Protein AF-A0A7K0YEP7-F1 (afdb_monomer)

Structure (mmCIF, N/CA/C/O backbone):
data_AF-A0A7K0YEP7-F1
#
_entry.id   AF-A0A7K0YEP7-F1
#
loop_
_atom_site.group_PDB
_atom_site.id
_atom_site.type_symbol
_atom_site.label_atom_id
_atom_site.label_alt_id
_atom_site.label_comp_id
_atom_site.label_asym_id
_atom_site.label_entity_id
_atom_site.label_seq_id
_atom_site.pdbx_PDB_ins_code
_atom_site.Cartn_x
_atom_site.Cartn_y
_atom_site.Cartn_z
_atom_site.occupancy
_atom_site.B_iso_or_equiv
_atom_site.auth_seq_id
_atom_site.auth_comp_id
_atom_site.auth_asym_id
_atom_site.auth_atom_id
_atom_site.pdbx_PDB_model_num
ATOM 1 N N . MET A 1 1 ? 38.902 -39.477 8.456 1.00 38.16 1 MET A N 1
ATOM 2 C CA . MET A 1 1 ? 38.845 -38.797 7.143 1.00 38.16 1 MET A CA 1
ATOM 3 C C . MET A 1 1 ? 37.443 -38.946 6.574 1.00 38.16 1 MET A C 1
ATOM 5 O O . MET A 1 1 ? 37.108 -40.011 6.085 1.00 38.16 1 MET A O 1
ATOM 9 N N . ALA A 1 2 ? 36.630 -37.897 6.670 1.00 28.03 2 ALA A N 1
ATOM 10 C CA . ALA A 1 2 ? 35.422 -37.710 5.872 1.00 28.03 2 ALA A CA 1
ATOM 11 C C . ALA A 1 2 ? 35.174 -36.196 5.826 1.00 28.03 2 ALA A C 1
ATOM 13 O O . ALA A 1 2 ? 34.889 -35.582 6.851 1.00 28.03 2 ALA A O 1
ATOM 14 N N . LYS A 1 3 ? 35.419 -35.580 4.664 1.00 27.11 3 LYS A N 1
ATOM 15 C CA . LYS A 1 3 ? 35.164 -34.157 4.417 1.00 27.11 3 LYS A CA 1
ATOM 16 C C . LYS A 1 3 ? 33.653 -33.952 4.323 1.00 27.11 3 LYS A C 1
ATOM 18 O O . LYS A 1 3 ? 33.028 -34.476 3.404 1.00 27.11 3 LYS A O 1
ATOM 23 N N . ALA A 1 4 ? 33.092 -33.178 5.246 1.00 29.17 4 ALA A N 1
ATOM 24 C CA . ALA A 1 4 ? 31.764 -32.607 5.088 1.00 29.17 4 ALA A CA 1
ATOM 25 C C . ALA A 1 4 ? 31.802 -31.585 3.940 1.00 29.17 4 ALA A C 1
ATOM 27 O O . ALA A 1 4 ? 32.643 -30.685 3.925 1.00 29.17 4 ALA A O 1
ATOM 28 N N . LYS A 1 5 ? 30.924 -31.770 2.950 1.00 27.95 5 LYS A N 1
ATOM 29 C CA . LYS A 1 5 ? 30.650 -30.792 1.895 1.00 27.95 5 LYS A CA 1
ATOM 30 C C . LYS A 1 5 ? 29.993 -29.568 2.537 1.00 27.95 5 LYS A C 1
ATOM 32 O O . LYS A 1 5 ? 28.943 -29.707 3.156 1.00 27.95 5 LYS A O 1
ATOM 37 N N . SER A 1 6 ? 30.599 -28.396 2.370 1.00 27.20 6 SER A N 1
ATOM 38 C CA . SER A 1 6 ? 29.951 -27.116 2.640 1.00 27.20 6 SER A CA 1
ATOM 39 C C . SER A 1 6 ? 28.799 -26.931 1.654 1.00 27.20 6 SER A C 1
ATOM 41 O O . SER A 1 6 ? 29.005 -26.937 0.437 1.00 27.20 6 SER A O 1
ATOM 43 N N . VAL A 1 7 ? 27.590 -26.803 2.189 1.00 33.03 7 VAL A N 1
ATOM 44 C CA . VAL A 1 7 ? 26.427 -26.283 1.471 1.00 33.03 7 VAL A CA 1
ATOM 45 C C . VAL A 1 7 ? 26.727 -24.818 1.157 1.00 33.03 7 VAL A C 1
ATOM 47 O O . VAL A 1 7 ? 27.168 -24.085 2.037 1.00 33.03 7 VAL A O 1
ATOM 50 N N . GLY A 1 8 ? 26.608 -24.448 -0.117 1.00 27.34 8 GLY A N 1
ATOM 51 C CA . GLY A 1 8 ? 26.965 -23.125 -0.616 1.00 27.34 8 GLY A CA 1
ATOM 52 C C . GLY A 1 8 ? 26.071 -22.024 -0.055 1.00 27.34 8 GLY A C 1
ATOM 53 O O . GLY A 1 8 ? 24.864 -22.214 0.087 1.00 27.34 8 GLY A O 1
ATOM 54 N N . ASP A 1 9 ? 26.698 -20.881 0.220 1.00 29.50 9 ASP A N 1
ATOM 55 C CA . ASP A 1 9 ? 26.050 -19.603 0.491 1.00 29.50 9 ASP A CA 1
ATOM 56 C C . ASP A 1 9 ? 25.069 -19.258 -0.636 1.00 29.50 9 ASP A C 1
ATOM 58 O O . ASP A 1 9 ? 25.448 -19.103 -1.801 1.00 29.50 9 ASP A O 1
ATOM 62 N N . GLY A 1 10 ? 23.790 -19.154 -0.280 1.00 30.11 10 GLY A N 1
ATOM 63 C CA . GLY A 1 10 ? 22.755 -18.605 -1.143 1.00 30.11 10 GLY A CA 1
ATOM 64 C C . GLY A 1 10 ? 22.957 -17.100 -1.302 1.00 30.11 10 GLY A C 1
ATOM 65 O O . GLY A 1 10 ? 23.091 -16.368 -0.326 1.00 30.11 10 GLY A O 1
ATOM 66 N N . SER A 1 11 ? 22.976 -16.648 -2.549 1.00 35.06 11 SER A N 1
ATOM 67 C CA . SER A 1 11 ? 23.025 -15.252 -2.975 1.00 35.06 11 SER A CA 1
ATOM 68 C C . SER A 1 11 ? 21.891 -14.417 -2.360 1.00 35.06 11 SER A C 1
ATOM 70 O O . SER A 1 11 ? 20.792 -14.356 -2.911 1.00 35.06 11 SER A O 1
ATOM 72 N N . GLY A 1 12 ? 22.154 -13.751 -1.236 1.00 37.72 12 GLY A N 1
ATOM 73 C CA . GLY A 1 12 ? 21.291 -12.690 -0.723 1.00 37.72 12 GLY A CA 1
ATOM 74 C C . GLY A 1 12 ? 21.407 -11.466 -1.627 1.00 37.72 12 GLY A C 1
ATOM 75 O O . GLY A 1 12 ? 22.463 -10.835 -1.688 1.00 37.72 12 GLY A O 1
ATOM 76 N N . SER A 1 13 ? 20.346 -11.133 -2.363 1.00 50.53 13 SER A N 1
ATOM 77 C CA . SER A 1 13 ? 20.273 -9.878 -3.114 1.00 50.53 13 SER A CA 1
ATOM 78 C C . SER A 1 13 ? 20.438 -8.711 -2.141 1.00 50.53 13 SER A C 1
ATOM 80 O O . SER A 1 13 ? 19.592 -8.495 -1.273 1.00 50.53 13 SER A O 1
ATOM 82 N N . THR A 1 14 ? 21.538 -7.974 -2.252 1.00 71.94 14 THR A N 1
ATOM 83 C CA . THR A 1 14 ? 21.834 -6.845 -1.368 1.00 71.94 14 THR A CA 1
ATOM 84 C C . THR A 1 14 ? 20.826 -5.727 -1.636 1.00 71.94 14 THR A C 1
ATOM 86 O O . THR A 1 14 ? 20.725 -5.243 -2.765 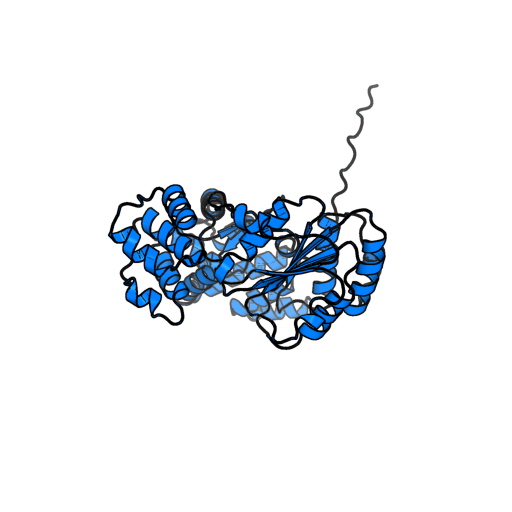1.00 71.94 14 THR A O 1
ATOM 89 N N . ILE A 1 15 ? 20.059 -5.335 -0.616 1.00 82.94 15 ILE A N 1
ATOM 90 C CA . ILE A 1 15 ? 19.092 -4.234 -0.710 1.00 82.94 15 ILE A CA 1
ATOM 91 C C . ILE A 1 15 ? 19.867 -2.930 -0.924 1.00 82.94 15 ILE A C 1
ATOM 93 O O . ILE A 1 15 ? 20.809 -2.631 -0.188 1.00 82.94 15 ILE A O 1
ATOM 97 N N . LEU A 1 16 ? 19.480 -2.150 -1.934 1.00 84.44 16 LEU A N 1
ATOM 98 C CA . LEU A 1 16 ? 20.100 -0.856 -2.212 1.00 84.44 16 LEU A CA 1
ATOM 99 C C . LEU A 1 16 ? 19.901 0.139 -1.057 1.00 84.44 16 LEU A C 1
ATOM 101 O O . LEU A 1 16 ? 18.841 0.203 -0.432 1.00 84.44 16 LEU A O 1
ATOM 105 N N . ALA A 1 17 ? 20.914 0.972 -0.811 1.00 78.62 17 ALA A N 1
ATOM 106 C CA . ALA A 1 17 ? 20.863 1.992 0.231 1.00 78.62 17 ALA A CA 1
ATOM 107 C C . ALA A 1 17 ? 19.672 2.952 0.035 1.00 78.62 17 ALA A C 1
ATOM 109 O O . ALA A 1 17 ? 19.402 3.430 -1.071 1.00 78.62 17 ALA A O 1
ATOM 110 N N . GLY A 1 18 ? 18.964 3.242 1.130 1.00 75.75 18 GLY A N 1
ATOM 111 C CA . GLY A 1 18 ? 17.811 4.147 1.145 1.00 75.75 18 GLY A CA 1
ATOM 112 C C . GLY A 1 18 ? 16.503 3.553 0.610 1.00 75.75 18 GLY A C 1
ATOM 113 O O . GLY A 1 18 ? 15.509 4.290 0.546 1.00 75.75 18 GLY A O 1
ATOM 114 N N . VAL A 1 19 ? 16.489 2.262 0.247 1.00 82.56 19 VAL A N 1
ATOM 115 C CA . VAL A 1 19 ? 15.295 1.549 -0.223 1.00 82.56 19 VAL A CA 1
ATOM 116 C C . VAL A 1 19 ? 14.497 0.958 0.928 1.00 82.56 19 VAL A C 1
ATOM 118 O O . VAL A 1 19 ? 15.038 0.328 1.832 1.00 82.56 19 VAL A O 1
ATOM 121 N N . THR A 1 20 ? 13.179 1.100 0.838 1.00 83.81 20 THR A N 1
ATOM 122 C CA . THR A 1 20 ? 12.222 0.391 1.684 1.00 83.81 20 THR A CA 1
ATOM 123 C C . THR A 1 20 ? 11.566 -0.728 0.871 1.00 83.81 20 THR A C 1
ATOM 125 O O . THR A 1 20 ? 10.860 -0.454 -0.100 1.00 83.81 20 THR A O 1
ATOM 128 N N . LEU A 1 21 ? 11.761 -1.995 1.259 1.00 84.19 21 LEU A N 1
ATOM 129 C CA . LEU A 1 21 ? 11.236 -3.148 0.505 1.00 84.19 21 LEU A CA 1
ATOM 130 C C . LEU A 1 21 ? 9.706 -3.183 0.410 1.00 84.19 21 LEU A C 1
ATOM 132 O O . LEU A 1 21 ? 9.165 -3.587 -0.617 1.00 84.19 21 LEU A O 1
ATOM 136 N N . SER A 1 22 ? 8.992 -2.680 1.422 1.00 83.44 22 SER A N 1
ATOM 137 C CA . SER A 1 22 ? 7.525 -2.538 1.388 1.00 83.44 22 SER A CA 1
ATOM 138 C C . SER A 1 22 ? 7.026 -1.639 0.246 1.00 83.44 22 SER A C 1
ATOM 140 O O . SER A 1 22 ? 5.841 -1.647 -0.087 1.00 83.44 22 SER A O 1
ATOM 142 N N . ARG A 1 23 ? 7.929 -0.868 -0.371 1.00 88.06 23 ARG A N 1
ATOM 143 C CA . ARG A 1 23 ? 7.663 0.006 -1.513 1.00 88.06 23 ARG A CA 1
ATOM 144 C C . ARG A 1 23 ? 8.137 -0.580 -2.840 1.00 88.06 23 ARG A C 1
ATOM 146 O O . ARG A 1 23 ? 7.825 0.010 -3.868 1.00 88.06 23 ARG A O 1
ATOM 153 N N . THR A 1 24 ? 8.876 -1.689 -2.841 1.00 92.06 24 THR A N 1
ATOM 154 C CA . THR A 1 24 ? 9.416 -2.332 -4.056 1.00 92.06 24 THR A CA 1
ATOM 155 C C . THR A 1 24 ? 8.891 -3.753 -4.282 1.00 92.06 24 THR A C 1
ATOM 157 O O . THR A 1 24 ? 9.253 -4.412 -5.257 1.00 92.06 24 THR A O 1
ATOM 160 N N . LEU A 1 25 ? 8.016 -4.220 -3.390 1.00 91.38 25 LEU A N 1
ATOM 161 C CA . LEU A 1 25 ? 7.310 -5.492 -3.475 1.00 91.38 25 LEU A CA 1
ATOM 162 C C . LEU A 1 25 ? 5.797 -5.253 -3.441 1.00 91.38 25 LEU A C 1
ATOM 164 O O . LEU A 1 25 ? 5.344 -4.339 -2.742 1.00 91.38 25 LEU A O 1
ATOM 168 N N . PRO A 1 26 ? 5.002 -6.072 -4.153 1.00 91.69 26 PRO A N 1
ATOM 169 C CA . PRO A 1 26 ? 3.557 -6.026 -4.018 1.00 91.69 26 PRO A CA 1
ATOM 170 C C . PRO A 1 26 ? 3.155 -6.374 -2.571 1.00 91.69 26 PRO A C 1
ATOM 172 O O . PRO A 1 26 ? 3.770 -7.257 -1.951 1.00 91.69 26 PRO A O 1
ATOM 175 N N . PRO A 1 27 ? 2.135 -5.700 -2.008 1.00 88.44 27 PRO A N 1
ATOM 176 C CA . PRO A 1 27 ? 1.609 -6.063 -0.696 1.00 88.44 27 PRO A CA 1
ATOM 177 C C . PRO A 1 27 ? 1.002 -7.474 -0.733 1.00 88.44 27 PRO A C 1
ATOM 179 O O . PRO A 1 27 ? 0.640 -7.973 -1.798 1.00 88.44 27 PRO A O 1
ATOM 182 N N . LEU A 1 28 ? 0.859 -8.128 0.420 1.00 86.31 28 LEU A N 1
ATOM 183 C CA . LEU A 1 28 ? 0.080 -9.362 0.489 1.00 86.31 28 LEU A CA 1
ATOM 184 C C . LEU A 1 28 ? -1.405 -9.027 0.380 1.00 86.31 28 LEU A C 1
ATOM 186 O O . LEU A 1 28 ? -1.907 -8.113 1.041 1.00 86.31 28 LEU A O 1
ATOM 190 N N . LEU A 1 29 ? -2.111 -9.796 -0.446 1.00 87.88 29 LEU A N 1
ATOM 191 C CA . LEU A 1 29 ? -3.565 -9.808 -0.412 1.00 87.88 29 LEU A CA 1
ATOM 192 C C . LEU A 1 29 ? -4.011 -10.492 0.886 1.00 87.88 29 LEU A C 1
ATOM 194 O O . LEU A 1 29 ? -3.456 -11.537 1.236 1.00 87.88 29 LEU A O 1
ATOM 198 N N . PRO A 1 30 ? -4.977 -9.915 1.614 1.00 78.75 30 PRO A N 1
ATOM 199 C CA . PRO A 1 30 ? -5.480 -10.533 2.830 1.00 78.75 30 PRO A CA 1
ATOM 200 C C . PRO A 1 30 ? -6.271 -11.807 2.523 1.00 78.75 30 PRO A C 1
ATOM 202 O O . PRO A 1 30 ? -6.705 -12.024 1.393 1.00 78.75 30 PRO A O 1
ATOM 205 N N . ALA A 1 31 ? -6.498 -12.650 3.527 1.00 74.00 31 ALA A N 1
ATOM 206 C CA . ALA A 1 31 ? -7.166 -13.936 3.316 1.00 74.00 31 ALA A CA 1
ATOM 207 C C . ALA A 1 31 ? -8.645 -13.796 2.934 1.00 74.00 31 ALA A C 1
ATOM 209 O O . ALA A 1 31 ? -9.187 -14.633 2.219 1.00 74.00 31 ALA A O 1
ATOM 210 N N . ASN A 1 32 ? -9.289 -12.714 3.370 1.00 75.06 32 ASN A N 1
ATOM 211 C CA . ASN A 1 32 ? -10.649 -12.347 2.976 1.00 75.06 32 ASN A CA 1
ATOM 212 C C . ASN A 1 32 ? -10.700 -11.491 1.697 1.00 75.06 32 ASN A C 1
ATOM 214 O O . ASN A 1 32 ? -11.729 -10.876 1.404 1.00 75.06 32 ASN A O 1
ATOM 218 N N . PHE A 1 33 ? -9.599 -11.412 0.944 1.00 85.38 33 PHE A N 1
ATOM 219 C CA . PHE A 1 33 ? -9.591 -10.750 -0.350 1.00 85.38 33 PHE A CA 1
ATOM 220 C C . PHE A 1 33 ? -10.570 -11.436 -1.303 1.00 85.38 33 PHE A C 1
ATOM 222 O O . PHE A 1 33 ? -10.489 -12.639 -1.551 1.00 85.38 33 PHE A O 1
ATOM 229 N N . LEU A 1 34 ? -11.466 -10.644 -1.887 1.00 90.06 34 LEU A N 1
ATOM 230 C CA . LEU A 1 34 ? -12.300 -11.112 -2.977 1.00 90.06 34 LEU A CA 1
ATOM 231 C C . LEU A 1 34 ? -11.543 -10.960 -4.299 1.00 90.06 34 LEU A C 1
ATOM 233 O O . LEU A 1 34 ? -11.362 -9.839 -4.778 1.00 90.06 34 LEU A O 1
ATOM 237 N N . SER A 1 35 ? -11.141 -12.088 -4.891 1.00 91.88 35 SER A N 1
ATOM 238 C CA . SER A 1 35 ? -10.566 -12.111 -6.240 1.00 91.88 35 SER A CA 1
ATOM 239 C C . SER A 1 35 ? -11.541 -11.524 -7.251 1.00 91.88 35 SER A C 1
ATOM 241 O O . SER A 1 35 ? -12.697 -11.944 -7.335 1.00 91.88 35 SER A O 1
ATOM 243 N N . ARG A 1 36 ? -11.050 -10.577 -8.053 1.00 92.06 36 ARG A N 1
ATOM 244 C CA . ARG A 1 36 ? -11.807 -9.951 -9.139 1.00 92.06 36 ARG A CA 1
ATOM 245 C C . ARG A 1 36 ? -11.369 -10.517 -10.482 1.00 92.06 36 ARG A C 1
ATOM 247 O O . ARG A 1 36 ? -11.094 -9.771 -11.419 1.00 92.06 36 ARG A O 1
ATOM 254 N N . SER A 1 37 ? -11.299 -11.844 -10.579 1.00 90.19 37 SER A N 1
ATOM 255 C CA . SER A 1 37 ? -10.789 -12.553 -11.756 1.00 90.19 37 SER A CA 1
ATOM 256 C C . SER A 1 37 ? -11.449 -12.130 -13.056 1.00 90.19 37 SER A C 1
ATOM 258 O O . SER A 1 37 ? -10.745 -11.747 -13.979 1.00 90.19 37 SER A O 1
ATOM 260 N N . ALA A 1 38 ? -12.779 -12.086 -13.085 1.00 91.12 38 ALA A N 1
ATOM 261 C CA . ALA A 1 38 ? -13.530 -11.652 -14.256 1.00 91.12 38 ALA A CA 1
ATOM 262 C C . ALA A 1 38 ? -13.164 -10.225 -14.698 1.00 91.12 38 ALA A C 1
ATOM 264 O O . ALA A 1 38 ? -13.098 -9.955 -15.894 1.00 91.12 38 ALA A O 1
ATOM 265 N N . LEU A 1 39 ? -12.888 -9.321 -13.749 1.00 93.31 39 LEU A N 1
ATOM 266 C CA . LEU A 1 39 ? -12.410 -7.982 -14.076 1.00 93.31 39 LEU A CA 1
ATOM 267 C C . LEU A 1 39 ? -10.985 -8.035 -14.634 1.00 93.31 39 LEU A C 1
ATOM 269 O O . LEU A 1 39 ? -10.728 -7.448 -15.678 1.00 93.31 39 LEU A O 1
ATOM 273 N N . VAL A 1 40 ? -10.065 -8.736 -13.969 1.00 93.88 40 VAL A N 1
ATOM 274 C CA . VAL A 1 40 ? -8.670 -8.855 -14.427 1.00 93.88 40 VAL A CA 1
ATOM 275 C C . VAL A 1 40 ? -8.592 -9.466 -15.827 1.00 93.88 40 VAL A C 1
ATOM 277 O O . VAL A 1 40 ? -7.863 -8.952 -16.667 1.00 93.88 40 VAL A O 1
ATOM 280 N N . ASP A 1 41 ? -9.380 -10.506 -16.093 1.00 92.94 41 ASP A N 1
ATOM 281 C CA . ASP A 1 41 ? -9.408 -11.231 -17.366 1.00 92.94 41 ASP A CA 1
ATOM 282 C C . ASP A 1 41 ? -10.088 -10.417 -18.481 1.00 92.94 41 ASP A C 1
ATOM 284 O O . ASP A 1 41 ? -9.906 -10.712 -19.660 1.00 92.94 41 ASP A O 1
ATOM 288 N N . SER A 1 42 ? -10.836 -9.360 -18.132 1.00 92.31 42 SER A N 1
ATOM 289 C CA . SER A 1 42 ? -11.432 -8.449 -19.118 1.00 92.31 42 SER A CA 1
ATOM 290 C C . SER A 1 42 ? -10.434 -7.441 -19.709 1.00 92.31 42 SER A C 1
ATOM 292 O O . SER A 1 42 ? -10.781 -6.737 -20.656 1.00 92.31 42 SER A O 1
ATOM 294 N N . PHE A 1 43 ? -9.200 -7.389 -19.190 1.00 91.44 43 PHE A N 1
ATOM 295 C CA . PHE A 1 43 ? -8.125 -6.514 -19.660 1.00 91.44 43 PHE A CA 1
ATOM 296 C C . PHE A 1 43 ? -6.884 -7.304 -20.096 1.00 91.44 43 PHE A C 1
ATOM 298 O O . PHE A 1 43 ? -6.548 -8.348 -19.542 1.00 91.44 43 PHE A O 1
ATOM 305 N N . THR A 1 44 ? -6.146 -6.771 -21.073 1.00 88.62 44 THR A N 1
ATOM 306 C CA . THR A 1 44 ? -4.895 -7.372 -21.570 1.00 88.62 44 THR A CA 1
ATOM 307 C C . THR A 1 44 ? -3.678 -6.585 -21.100 1.00 88.62 44 THR A C 1
ATOM 309 O O . THR A 1 44 ? -3.623 -5.372 -21.290 1.00 88.62 44 THR A O 1
ATOM 312 N N . PHE A 1 45 ? -2.672 -7.266 -20.552 1.00 91.69 45 PHE A N 1
ATOM 313 C CA . PHE A 1 45 ? -1.432 -6.649 -20.052 1.00 91.69 45 PHE A CA 1
ATOM 314 C C . PHE A 1 45 ? -0.219 -6.984 -20.938 1.00 91.69 45 PHE A C 1
ATOM 316 O O . PHE A 1 45 ? 0.844 -7.354 -20.444 1.00 91.69 45 PHE A O 1
ATOM 323 N N . GLU A 1 46 ? -0.397 -6.913 -22.260 1.00 90.44 46 GLU A N 1
ATOM 324 C CA . GLU A 1 46 ? 0.647 -7.210 -23.251 1.00 90.44 46 GLU A CA 1
ATOM 325 C C . GLU A 1 46 ? 1.608 -6.034 -23.452 1.00 90.44 46 GLU A C 1
ATOM 327 O O . GLU A 1 46 ? 1.203 -4.869 -23.395 1.00 90.44 46 GLU A O 1
ATOM 332 N N . ALA A 1 47 ? 2.881 -6.341 -23.698 1.00 90.00 47 ALA A N 1
ATOM 333 C CA . ALA A 1 47 ? 3.893 -5.350 -24.025 1.00 90.00 47 ALA A CA 1
ATOM 334 C C . ALA A 1 47 ? 3.993 -5.123 -25.554 1.00 90.00 47 ALA A C 1
ATOM 336 O O . ALA A 1 47 ? 3.876 -6.081 -26.319 1.00 90.00 47 ALA A O 1
ATOM 337 N N . PRO A 1 48 ? 4.256 -3.888 -26.017 1.00 89.62 48 PRO A N 1
ATOM 338 C CA . PRO A 1 48 ? 4.256 -2.662 -25.229 1.00 89.62 48 PRO A CA 1
ATOM 339 C C . PRO A 1 48 ? 2.820 -2.201 -24.938 1.00 89.62 48 PRO A C 1
ATOM 341 O O . PRO A 1 48 ? 1.921 -2.326 -25.775 1.00 89.62 48 PRO A O 1
ATOM 344 N N . GLY A 1 49 ? 2.596 -1.630 -23.758 1.00 88.88 49 GLY A N 1
ATOM 345 C CA . GLY A 1 49 ? 1.282 -1.104 -23.401 1.00 88.88 49 GLY A CA 1
ATOM 346 C C . GLY A 1 49 ? 1.265 -0.344 -22.084 1.00 88.88 49 GLY A C 1
ATOM 347 O O . GLY A 1 49 ? 2.199 -0.423 -21.289 1.00 88.88 49 GLY A O 1
ATOM 348 N N . THR A 1 50 ? 0.184 0.392 -21.856 1.00 88.50 50 THR A N 1
ATOM 349 C CA . THR A 1 50 ? -0.049 1.165 -20.641 1.00 88.50 50 THR A CA 1
ATOM 350 C C . THR A 1 50 ? -1.475 0.940 -20.143 1.00 88.50 50 THR A C 1
ATOM 352 O O . THR A 1 50 ? -2.442 1.173 -20.866 1.00 88.50 50 THR A O 1
ATOM 355 N N . THR A 1 51 ? -1.618 0.558 -18.877 1.00 91.12 51 THR A N 1
ATOM 356 C CA . THR A 1 51 ? -2.902 0.520 -18.172 1.00 91.12 51 THR A CA 1
ATOM 357 C C . THR A 1 51 ? -2.935 1.580 -17.089 1.00 91.12 51 THR A C 1
ATOM 359 O O . THR A 1 51 ? -2.047 1.651 -16.240 1.00 91.12 51 THR A O 1
ATOM 362 N N . LEU A 1 52 ? -3.994 2.377 -17.066 1.00 90.19 52 LEU A N 1
ATOM 363 C CA . LEU A 1 52 ? -4.239 3.340 -16.007 1.00 90.19 52 LEU A CA 1
ATOM 364 C C . LEU A 1 52 ? -5.347 2.831 -15.076 1.00 90.19 52 LEU A C 1
ATOM 366 O O . LEU A 1 52 ? -6.498 2.729 -15.482 1.00 90.19 52 LEU A O 1
ATOM 370 N N . ILE A 1 53 ? -5.022 2.551 -13.815 1.00 93.06 53 ILE A N 1
ATOM 371 C CA . ILE A 1 53 ? -6.002 2.218 -12.773 1.00 93.06 53 ILE A CA 1
ATOM 372 C C . ILE A 1 53 ? -6.304 3.496 -11.988 1.00 93.06 53 ILE A C 1
ATOM 374 O O . ILE A 1 53 ? -5.493 3.943 -11.171 1.00 93.06 53 ILE A O 1
ATOM 378 N N . VAL A 1 54 ? -7.470 4.094 -12.233 1.00 89.19 54 VAL A N 1
ATOM 379 C CA . VAL A 1 54 ? -7.881 5.373 -11.640 1.00 89.19 54 VAL A CA 1
ATOM 380 C C . VAL A 1 54 ? -9.062 5.196 -10.716 1.00 89.19 54 VAL A C 1
ATOM 382 O O . VAL A 1 54 ? -10.038 4.520 -11.021 1.00 89.19 54 VAL A O 1
ATOM 385 N N . GLY A 1 55 ? -9.016 5.902 -9.598 1.00 84.19 55 GLY A N 1
ATOM 386 C CA . GLY A 1 55 ? -10.175 6.066 -8.748 1.00 84.19 55 GLY A CA 1
ATOM 387 C C . GLY A 1 55 ? -9.811 6.617 -7.380 1.00 84.19 55 GLY A C 1
ATOM 388 O O . GLY A 1 55 ? -8.651 6.529 -6.960 1.00 84.19 55 GLY A O 1
ATOM 389 N N . PRO A 1 56 ? -10.795 7.129 -6.633 1.00 81.25 56 PRO A N 1
ATOM 390 C CA . PRO A 1 56 ? -10.571 7.660 -5.297 1.00 81.25 56 PRO A CA 1
ATOM 391 C C . PRO A 1 56 ? -9.953 6.641 -4.331 1.00 81.25 56 PRO A C 1
ATOM 393 O O . PRO A 1 56 ? -9.798 5.445 -4.616 1.00 81.25 56 PRO A O 1
ATOM 396 N N . ILE A 1 57 ? -9.567 7.115 -3.149 1.00 81.38 57 ILE A N 1
ATOM 397 C CA . ILE A 1 57 ? -9.133 6.238 -2.061 1.00 81.38 57 ILE A CA 1
ATOM 398 C C . ILE A 1 57 ? -10.197 5.162 -1.765 1.00 81.38 57 ILE A C 1
ATOM 400 O O . ILE A 1 57 ? -11.388 5.373 -1.963 1.00 81.38 57 ILE A O 1
ATOM 404 N N . GLY A 1 58 ? -9.768 3.960 -1.379 1.00 82.25 58 GLY A N 1
ATOM 405 C CA . GLY A 1 58 ? -10.688 2.869 -1.044 1.00 82.25 58 GLY A CA 1
ATOM 406 C C . GLY A 1 58 ? -11.373 2.160 -2.225 1.00 82.25 58 GLY A C 1
ATOM 407 O O . GLY A 1 58 ? -12.112 1.211 -2.004 1.00 82.25 58 GLY A O 1
ATOM 408 N N . TYR A 1 59 ? -11.115 2.542 -3.481 1.00 88.06 59 TYR A N 1
ATOM 409 C CA . TYR A 1 59 ? -11.648 1.837 -4.666 1.00 88.06 59 TYR A CA 1
ATOM 410 C C . TYR A 1 59 ? -10.922 0.518 -5.012 1.00 88.06 59 TYR A C 1
ATOM 412 O O . TYR A 1 59 ? -11.025 0.023 -6.124 1.00 88.06 59 TYR A O 1
ATOM 420 N N . GLY A 1 60 ? -10.125 -0.046 -4.0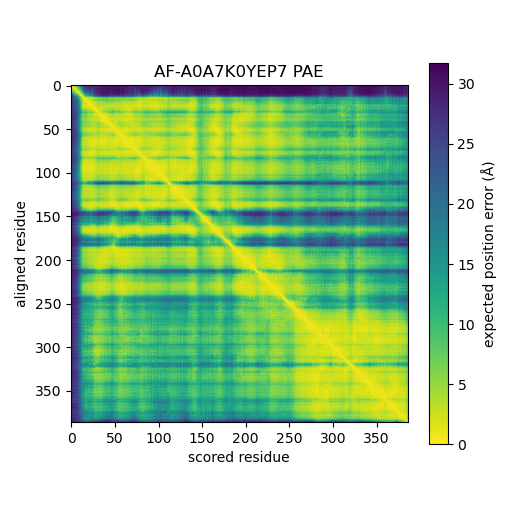99 1.00 89.19 60 GLY A N 1
ATOM 421 C CA . GLY A 1 60 ? -9.468 -1.343 -4.323 1.00 89.19 60 GLY A CA 1
ATOM 422 C C . GLY A 1 60 ? -8.371 -1.362 -5.399 1.00 89.19 60 GLY A C 1
ATOM 423 O O . GLY A 1 60 ? -7.912 -2.435 -5.767 1.00 89.19 60 GLY A O 1
ATOM 424 N N . LYS A 1 61 ? -7.911 -0.200 -5.886 1.00 93.31 61 LYS A N 1
ATOM 425 C CA . LYS A 1 61 ? -6.908 -0.098 -6.966 1.00 93.31 61 LYS A CA 1
ATOM 426 C C . LYS A 1 61 ? -5.623 -0.878 -6.692 1.00 93.31 61 LYS A C 1
ATOM 428 O O . LYS A 1 61 ? -5.189 -1.664 -7.525 1.00 93.31 61 LYS A O 1
ATOM 433 N N . THR A 1 62 ? -5.026 -0.658 -5.518 1.00 91.88 62 THR A N 1
ATOM 434 C CA . THR A 1 62 ? -3.804 -1.354 -5.098 1.00 91.88 62 THR A CA 1
ATOM 435 C C . THR A 1 62 ? -4.055 -2.854 -4.985 1.00 91.88 62 THR A C 1
ATOM 437 O O . THR A 1 62 ? -3.215 -3.629 -5.426 1.00 91.88 62 THR A O 1
ATOM 440 N N . SER A 1 63 ? -5.218 -3.276 -4.480 1.00 92.56 63 SER A N 1
ATOM 441 C CA . SER A 1 63 ? -5.587 -4.693 -4.379 1.00 92.56 63 SER A CA 1
ATOM 442 C C . SER A 1 63 ? -5.741 -5.349 -5.755 1.00 92.56 63 SER A C 1
ATOM 444 O O . SER A 1 63 ? -5.171 -6.410 -5.978 1.00 92.56 63 SER A O 1
ATOM 446 N N . LEU A 1 64 ? -6.409 -4.689 -6.710 1.00 95.12 64 LEU A N 1
ATOM 447 C CA . LEU A 1 64 ? -6.524 -5.173 -8.091 1.00 95.12 64 LEU A CA 1
ATOM 448 C C . LEU A 1 64 ? -5.147 -5.301 -8.759 1.00 95.12 64 LEU A C 1
ATOM 450 O O . LEU A 1 64 ? -4.833 -6.325 -9.358 1.00 95.12 64 LEU A O 1
ATOM 454 N N . ALA A 1 65 ? -4.293 -4.285 -8.619 1.00 95.81 65 ALA A N 1
ATOM 455 C CA . ALA A 1 65 ? -2.935 -4.318 -9.157 1.00 95.81 65 ALA A CA 1
ATOM 456 C C . ALA A 1 65 ? -2.070 -5.410 -8.506 1.00 95.81 65 ALA A C 1
ATOM 458 O O . ALA A 1 65 ? -1.242 -6.033 -9.166 1.00 95.81 65 ALA A O 1
ATOM 459 N N . THR A 1 66 ? -2.279 -5.666 -7.217 1.00 95.25 66 THR A N 1
ATOM 460 C CA . THR A 1 66 ? -1.605 -6.747 -6.489 1.00 95.25 66 THR A CA 1
ATOM 461 C C . THR A 1 66 ? -2.051 -8.115 -7.004 1.00 95.25 66 THR A C 1
ATOM 463 O O . THR A 1 66 ? -1.207 -8.978 -7.226 1.00 95.25 66 THR A O 1
ATOM 466 N N . GLU A 1 67 ? -3.346 -8.309 -7.270 1.00 95.38 67 GLU A N 1
ATOM 467 C CA . GLU A 1 67 ? -3.855 -9.528 -7.912 1.00 95.38 67 GLU A CA 1
ATOM 468 C C . GLU A 1 67 ? -3.236 -9.731 -9.304 1.00 95.38 67 GLU A C 1
ATOM 470 O O . GLU A 1 67 ? -2.795 -10.834 -9.629 1.00 95.38 67 GLU A O 1
ATOM 475 N N . ILE A 1 68 ? -3.113 -8.662 -10.099 1.00 95.94 68 ILE A N 1
ATOM 476 C CA . ILE A 1 68 ? -2.416 -8.705 -11.393 1.00 95.94 68 ILE A CA 1
ATOM 477 C C . ILE A 1 68 ? -0.953 -9.138 -11.209 1.00 95.94 68 ILE A C 1
ATOM 479 O O . ILE A 1 68 ? -0.482 -10.002 -11.950 1.00 95.94 68 ILE A O 1
ATOM 483 N N . ALA A 1 69 ? -0.243 -8.598 -10.214 1.00 95.38 69 ALA A N 1
ATOM 484 C CA . ALA A 1 69 ? 1.138 -8.986 -9.924 1.00 95.38 69 ALA A CA 1
ATOM 485 C C . ALA A 1 69 ? 1.261 -10.465 -9.529 1.00 95.38 69 ALA A C 1
ATOM 487 O O . ALA A 1 69 ? 2.137 -11.165 -10.036 1.00 95.38 69 ALA A O 1
ATOM 488 N N . GLN A 1 70 ? 0.363 -10.961 -8.672 1.00 92.94 70 GLN A N 1
ATOM 489 C CA . GLN A 1 70 ? 0.360 -12.357 -8.222 1.00 92.94 70 GLN A CA 1
ATOM 490 C C . GLN A 1 70 ? 0.054 -13.350 -9.351 1.00 92.94 70 GLN A C 1
ATOM 492 O O . GLN A 1 70 ? 0.597 -14.451 -9.352 1.00 92.94 70 GLN A O 1
ATOM 497 N N . ARG A 1 71 ? -0.759 -12.960 -10.342 1.00 92.94 71 ARG A N 1
ATOM 498 C CA . ARG A 1 71 ? -1.009 -13.757 -11.559 1.00 92.94 71 ARG A CA 1
ATOM 499 C C . ARG A 1 71 ? 0.167 -13.768 -12.535 1.00 92.94 71 ARG A C 1
ATOM 501 O O . ARG A 1 71 ? 0.200 -14.599 -13.436 1.00 92.94 71 ARG A O 1
ATOM 508 N N . ASN A 1 72 ? 1.120 -12.852 -12.372 1.00 93.62 72 ASN A N 1
ATOM 509 C CA . ASN A 1 72 ? 2.266 -12.671 -13.259 1.00 93.62 72 ASN A CA 1
ATOM 510 C C . ASN A 1 72 ? 3.601 -12.737 -12.484 1.00 93.62 72 ASN A C 1
ATOM 512 O O . ASN A 1 72 ? 4.403 -11.793 -12.555 1.00 93.62 72 ASN A O 1
ATOM 516 N N . PRO A 1 73 ? 3.862 -13.830 -11.736 1.00 91.12 73 PRO A N 1
ATOM 517 C CA . PRO A 1 73 ? 5.076 -13.962 -10.940 1.00 91.12 73 PRO A CA 1
ATOM 518 C C . PRO A 1 73 ? 6.312 -14.026 -11.844 1.00 91.12 73 PRO A C 1
ATOM 520 O O . PRO A 1 73 ? 6.259 -14.532 -12.963 1.00 91.12 73 PRO A O 1
ATOM 523 N N . GLY A 1 74 ? 7.440 -13.490 -11.375 1.00 90.69 74 GLY A N 1
ATOM 524 C CA . GLY A 1 74 ? 8.711 -13.538 -12.110 1.00 90.69 74 GLY A CA 1
ATOM 525 C C . GLY A 1 74 ? 8.813 -12.602 -13.322 1.00 90.69 74 GLY A C 1
ATOM 526 O O . GLY A 1 74 ? 9.864 -12.553 -13.955 1.00 90.69 74 GLY A O 1
ATOM 527 N N . ARG A 1 75 ? 7.761 -11.833 -13.638 1.00 94.25 75 ARG A N 1
ATOM 528 C CA . ARG A 1 75 ? 7.793 -10.800 -14.689 1.00 94.25 75 ARG A CA 1
ATOM 529 C C . ARG A 1 75 ? 7.196 -9.453 -14.280 1.00 94.25 75 ARG A C 1
ATOM 531 O O . ARG A 1 75 ? 7.074 -8.573 -15.125 1.00 94.25 75 ARG A O 1
ATOM 538 N N . THR A 1 76 ? 6.823 -9.291 -13.009 1.00 96.44 76 THR A N 1
ATOM 539 C CA . THR A 1 76 ? 6.186 -8.067 -12.503 1.00 96.44 76 THR A CA 1
ATOM 540 C C . THR A 1 76 ? 7.100 -7.305 -11.553 1.00 96.44 76 THR A C 1
ATOM 542 O O . THR A 1 76 ? 7.445 -7.812 -10.490 1.00 96.44 76 THR A O 1
ATOM 545 N N . PHE A 1 77 ? 7.430 -6.064 -11.897 1.00 95.38 77 PHE A N 1
ATOM 546 C CA . PHE A 1 77 ? 8.116 -5.118 -11.021 1.00 95.38 77 PHE A CA 1
ATOM 547 C C . PHE A 1 77 ? 7.079 -4.267 -10.287 1.00 95.38 77 PHE A C 1
ATOM 549 O O . PHE A 1 77 ? 6.085 -3.847 -10.883 1.00 95.38 77 PHE A O 1
ATOM 556 N N . TRP A 1 78 ? 7.309 -3.977 -9.008 1.00 95.69 78 TRP A N 1
ATOM 557 C CA . TRP A 1 78 ? 6.403 -3.158 -8.202 1.00 95.69 78 TRP A CA 1
ATOM 558 C C . TRP A 1 78 ? 7.132 -1.961 -7.612 1.00 95.69 78 TRP A C 1
ATOM 560 O O . TRP A 1 78 ? 8.172 -2.123 -6.986 1.00 95.69 78 TRP A O 1
ATOM 570 N N . TYR A 1 79 ? 6.578 -0.762 -7.749 1.00 92.44 79 TYR A N 1
ATOM 571 C CA . TYR A 1 79 ? 7.096 0.419 -7.068 1.00 92.44 79 TYR A CA 1
ATOM 572 C C . TYR A 1 79 ? 5.965 1.288 -6.520 1.00 92.44 79 TYR A C 1
ATOM 574 O O . TYR A 1 79 ? 5.033 1.642 -7.232 1.00 92.44 79 TYR A O 1
ATOM 582 N N . THR A 1 80 ? 6.056 1.656 -5.244 1.00 89.94 80 THR A N 1
ATOM 583 C CA . THR A 1 80 ? 5.167 2.625 -4.595 1.00 89.94 80 THR A CA 1
ATOM 584 C C . THR A 1 80 ? 5.861 3.978 -4.478 1.00 89.94 80 THR A C 1
ATOM 586 O O . THR A 1 80 ? 6.797 4.151 -3.687 1.00 89.94 80 THR A O 1
ATOM 589 N N . MET A 1 81 ? 5.368 4.945 -5.245 1.00 85.50 81 MET A N 1
ATOM 590 C CA . MET A 1 81 ? 5.892 6.306 -5.326 1.00 85.50 81 MET A CA 1
ATOM 591 C C . MET A 1 81 ? 5.222 7.214 -4.285 1.00 85.50 81 MET A C 1
ATOM 593 O O . MET A 1 81 ? 3.999 7.179 -4.129 1.00 85.50 81 MET A O 1
ATOM 597 N N . VAL A 1 82 ? 6.020 8.030 -3.589 1.00 82.94 82 VAL A N 1
ATOM 598 C CA . VAL A 1 82 ? 5.572 8.959 -2.529 1.00 82.94 82 VAL A CA 1
ATOM 599 C C . VAL A 1 82 ? 6.209 10.345 -2.7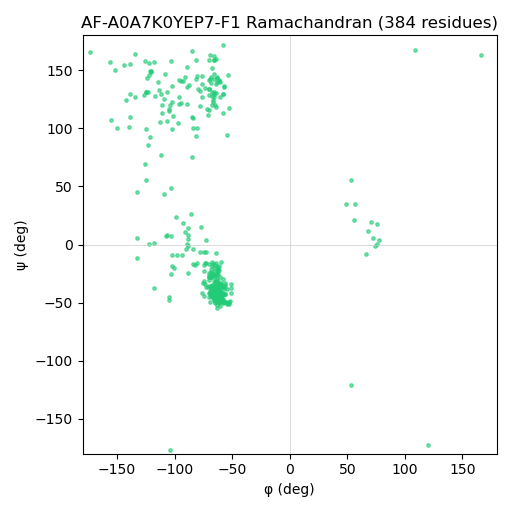04 1.00 82.94 82 VAL A C 1
ATOM 601 O O . VAL A 1 82 ? 7.153 10.489 -3.488 1.00 82.94 82 VAL A O 1
ATOM 604 N N . ASP A 1 83 ? 5.669 11.373 -2.044 1.00 75.19 83 ASP A N 1
ATOM 605 C CA . ASP A 1 83 ? 6.082 12.779 -2.232 1.00 75.19 83 ASP A CA 1
ATOM 606 C C . ASP A 1 83 ? 7.489 13.059 -1.678 1.00 75.19 83 ASP A C 1
ATOM 608 O O . ASP A 1 83 ? 8.165 13.984 -2.121 1.00 75.19 83 ASP A O 1
ATOM 612 N N . GLU A 1 84 ? 7.937 12.252 -0.720 1.00 75.00 84 GLU A N 1
ATOM 613 C CA . GLU A 1 84 ? 9.182 12.426 0.032 1.00 75.00 84 GLU A CA 1
ATOM 614 C C . GLU A 1 84 ? 10.414 11.864 -0.696 1.00 75.00 84 GLU A C 1
ATOM 616 O O . GLU A 1 84 ? 11.542 11.972 -0.207 1.00 75.00 84 GLU A O 1
ATOM 621 N N . ASP A 1 85 ? 10.227 11.233 -1.858 1.00 74.19 85 ASP A N 1
ATOM 622 C CA . ASP A 1 85 ? 11.340 10.677 -2.620 1.00 74.19 85 ASP A CA 1
ATOM 623 C C . ASP A 1 85 ? 12.204 11.781 -3.231 1.00 74.19 85 ASP A C 1
ATOM 625 O O . ASP A 1 85 ? 11.795 12.479 -4.160 1.00 74.19 85 ASP A O 1
ATOM 629 N N . SER A 1 86 ? 13.458 11.859 -2.783 1.00 79.88 86 SER A N 1
ATOM 630 C CA . SER A 1 86 ? 14.505 12.537 -3.546 1.00 79.88 86 SER A CA 1
ATOM 631 C C . SER A 1 86 ? 14.795 11.781 -4.855 1.00 79.88 86 SER A C 1
ATOM 633 O O . SER A 1 86 ? 14.545 10.572 -4.928 1.00 79.88 86 SER A O 1
ATOM 635 N N . PRO A 1 87 ? 15.388 12.429 -5.877 1.00 81.50 87 PRO A N 1
ATOM 636 C CA . PRO A 1 87 ? 15.791 11.760 -7.119 1.00 81.50 87 PRO A CA 1
ATOM 637 C C . PRO A 1 87 ? 16.629 10.492 -6.892 1.00 81.50 87 PRO A C 1
ATOM 639 O O . PRO A 1 87 ? 16.373 9.453 -7.497 1.00 81.50 87 PRO A O 1
ATOM 642 N N . ALA A 1 88 ? 17.572 10.536 -5.946 1.00 82.88 88 ALA A N 1
ATOM 643 C CA . ALA A 1 88 ? 18.391 9.380 -5.588 1.00 82.88 88 ALA A CA 1
ATOM 644 C C . ALA A 1 88 ? 17.557 8.232 -4.991 1.00 82.88 88 ALA A C 1
ATOM 646 O O . ALA A 1 88 ? 17.740 7.078 -5.378 1.00 82.88 88 ALA A O 1
ATOM 647 N N . ARG A 1 89 ? 16.604 8.530 -4.091 1.00 82.69 89 ARG A N 1
ATOM 648 C CA . ARG A 1 89 ? 15.715 7.501 -3.521 1.00 82.69 89 ARG A CA 1
ATOM 649 C C . ARG A 1 89 ? 14.797 6.919 -4.583 1.00 82.69 89 ARG A C 1
ATOM 651 O O . ARG A 1 89 ? 14.651 5.700 -4.619 1.00 82.69 89 ARG A O 1
ATOM 658 N N . PHE A 1 90 ? 14.225 7.752 -5.449 1.00 85.25 90 PHE A N 1
ATOM 659 C CA . PHE A 1 90 ? 13.437 7.296 -6.593 1.00 85.25 90 PHE A CA 1
ATOM 660 C C . PHE A 1 90 ? 14.236 6.287 -7.435 1.00 85.25 90 PHE A C 1
ATOM 662 O O . PHE A 1 90 ? 13.778 5.163 -7.637 1.00 85.25 90 PHE A O 1
ATOM 669 N N . ASN A 1 91 ? 15.467 6.634 -7.824 1.00 87.75 91 ASN A N 1
ATOM 670 C CA . ASN A 1 91 ? 16.320 5.752 -8.617 1.00 87.75 91 ASN A CA 1
ATOM 671 C C . ASN A 1 91 ? 16.599 4.416 -7.918 1.00 87.75 91 ASN A C 1
ATOM 673 O O . ASN A 1 91 ? 16.417 3.359 -8.525 1.00 87.75 91 ASN A O 1
ATOM 677 N N . SER A 1 92 ? 17.000 4.444 -6.642 1.00 88.81 92 SER A N 1
ATOM 678 C CA . SER A 1 92 ? 17.285 3.220 -5.886 1.00 88.81 92 SER A CA 1
ATOM 679 C C . SER A 1 92 ? 16.054 2.317 -5.768 1.00 88.81 92 SER A C 1
ATOM 681 O O . SER A 1 92 ? 16.181 1.104 -5.913 1.00 88.81 92 SER A O 1
ATOM 683 N N . HIS A 1 93 ? 14.856 2.877 -5.559 1.00 89.50 93 HIS A N 1
ATOM 684 C CA . HIS A 1 93 ? 13.624 2.083 -5.494 1.00 89.50 93 HIS A CA 1
ATOM 685 C C . HIS A 1 93 ? 13.248 1.476 -6.851 1.00 89.50 93 HIS A C 1
ATOM 687 O O . HIS A 1 93 ? 12.834 0.319 -6.888 1.00 89.50 93 HIS A O 1
ATOM 693 N N . VAL A 1 94 ? 13.419 2.216 -7.953 1.00 90.62 94 VAL A N 1
ATOM 694 C CA . VAL A 1 94 ? 13.171 1.704 -9.313 1.00 90.62 94 VAL A CA 1
ATOM 695 C C . VAL A 1 94 ? 14.137 0.575 -9.666 1.00 90.62 94 VAL A C 1
ATOM 697 O O . VAL A 1 94 ? 13.718 -0.441 -10.208 1.00 90.62 94 VAL A O 1
ATOM 700 N N . ILE A 1 95 ? 15.427 0.700 -9.347 1.00 92.31 95 ILE A N 1
ATOM 701 C CA . ILE A 1 95 ? 16.379 -0.388 -9.607 1.00 92.31 95 ILE A CA 1
ATOM 702 C C . ILE A 1 95 ? 16.106 -1.584 -8.692 1.00 92.31 95 ILE A C 1
ATOM 704 O O . ILE A 1 95 ? 16.121 -2.723 -9.160 1.00 92.31 95 ILE A O 1
ATOM 708 N N . GLN A 1 96 ? 15.807 -1.354 -7.410 1.00 93.31 96 GLN A N 1
ATOM 709 C CA . GLN A 1 96 ? 15.492 -2.444 -6.488 1.00 93.31 96 GLN A CA 1
ATOM 710 C C . GLN A 1 96 ? 14.220 -3.198 -6.900 1.00 93.31 96 GLN A C 1
ATOM 712 O O . GLN A 1 96 ? 14.206 -4.421 -6.803 1.00 93.31 96 GLN A O 1
ATOM 717 N N . SER A 1 97 ? 13.174 -2.518 -7.389 1.00 94.00 97 SER A N 1
ATOM 718 C CA . SER A 1 97 ? 11.942 -3.193 -7.825 1.00 94.00 97 SER A CA 1
ATOM 719 C C . SER A 1 97 ? 12.178 -4.171 -8.973 1.00 94.00 97 SER A C 1
ATOM 721 O O . SER A 1 97 ? 11.552 -5.230 -9.005 1.00 94.00 97 SER A O 1
ATOM 723 N N . VAL A 1 98 ? 13.114 -3.861 -9.876 1.00 94.38 98 VAL A N 1
ATOM 724 C CA . VAL A 1 98 ? 13.547 -4.797 -10.918 1.00 94.38 98 VAL A CA 1
ATOM 725 C C . VAL A 1 98 ? 14.436 -5.886 -10.341 1.00 94.38 98 VAL A C 1
ATOM 727 O O . VAL A 1 98 ? 14.226 -7.052 -10.659 1.00 94.38 98 VAL A O 1
ATOM 730 N N . ARG A 1 99 ? 15.395 -5.550 -9.467 1.00 94.38 99 ARG A N 1
ATOM 731 C CA . ARG A 1 99 ? 16.312 -6.530 -8.854 1.00 94.38 99 ARG A CA 1
ATOM 732 C C . ARG A 1 99 ? 15.615 -7.578 -7.993 1.00 94.38 99 ARG A C 1
ATOM 734 O O . ARG A 1 99 ? 16.118 -8.691 -7.886 1.00 94.38 99 ARG A O 1
ATOM 741 N N . ASN A 1 100 ? 14.438 -7.264 -7.457 1.00 92.94 100 ASN A N 1
ATOM 742 C CA . ASN A 1 100 ? 13.575 -8.237 -6.783 1.00 92.94 100 ASN A CA 1
ATOM 743 C C . ASN A 1 100 ? 13.113 -9.378 -7.720 1.00 92.94 100 ASN A C 1
ATOM 745 O O . ASN A 1 100 ? 12.689 -10.424 -7.241 1.00 92.94 100 ASN A O 1
ATOM 749 N N . VAL A 1 101 ? 13.191 -9.185 -9.043 1.00 93.94 101 VAL A N 1
ATOM 750 C CA . VAL A 1 101 ? 12.792 -10.157 -10.075 1.00 93.94 101 VAL A CA 1
ATOM 751 C C . VAL A 1 101 ? 13.974 -10.593 -10.953 1.00 93.94 101 VAL A C 1
ATOM 753 O O . VAL A 1 101 ? 14.069 -11.759 -11.322 1.00 93.94 101 VAL A O 1
ATOM 756 N N . ILE A 1 102 ? 14.883 -9.671 -11.279 1.00 94.69 102 ILE A N 1
ATOM 757 C CA . ILE A 1 102 ? 16.083 -9.872 -12.102 1.00 94.69 102 ILE A CA 1
ATOM 758 C C . ILE A 1 102 ? 17.308 -9.441 -11.270 1.00 94.69 102 ILE A C 1
ATOM 760 O O . ILE A 1 102 ? 17.725 -8.283 -11.358 1.00 94.69 102 ILE A O 1
ATOM 764 N N . PRO A 1 103 ? 17.888 -10.326 -10.435 1.00 92.62 103 PRO A N 1
ATOM 765 C CA . PRO A 1 103 ? 18.887 -9.941 -9.429 1.00 92.62 103 PRO A CA 1
ATOM 766 C C . PRO A 1 103 ? 20.139 -9.239 -9.975 1.00 92.62 103 PRO A C 1
ATOM 768 O O . PRO A 1 103 ? 20.727 -8.403 -9.292 1.00 92.62 103 PRO A O 1
ATOM 771 N N . ASP A 1 104 ? 20.540 -9.552 -11.207 1.00 92.69 104 ASP A N 1
ATOM 772 C CA . ASP A 1 104 ? 21.719 -9.004 -11.883 1.00 92.69 104 ASP A CA 1
ATOM 773 C C . ASP A 1 104 ? 21.424 -7.738 -12.711 1.00 92.69 104 ASP A C 1
ATOM 775 O O . ASP A 1 104 ? 22.270 -7.301 -13.492 1.00 92.69 104 ASP A O 1
ATOM 779 N N . PHE A 1 105 ? 20.233 -7.144 -12.573 1.00 93.00 105 PHE A N 1
ATOM 780 C CA . PHE A 1 105 ? 19.838 -5.957 -13.329 1.00 93.00 105 PHE A CA 1
ATOM 781 C C . PHE A 1 105 ? 20.607 -4.696 -12.908 1.00 93.00 105 PHE A C 1
ATOM 783 O O . PHE A 1 105 ? 20.831 -4.437 -11.718 1.00 93.00 105 PHE A O 1
ATOM 790 N N . ALA A 1 106 ? 20.955 -3.867 -13.891 1.00 92.31 106 ALA A N 1
ATOM 791 C CA . ALA A 1 106 ? 21.619 -2.580 -13.722 1.00 92.31 106 ALA A CA 1
ATOM 792 C C . ALA A 1 106 ? 22.915 -2.638 -12.893 1.00 92.31 106 ALA A C 1
ATOM 794 O O . ALA A 1 106 ? 23.048 -1.900 -11.911 1.00 92.31 106 ALA A O 1
ATOM 795 N N . PRO A 1 107 ? 23.913 -3.471 -13.253 1.00 91.12 107 PRO A N 1
ATOM 796 C CA . PRO A 1 107 ? 25.185 -3.527 -12.525 1.00 91.12 107 PRO A CA 1
ATOM 797 C C . PRO A 1 107 ? 25.926 -2.178 -12.545 1.00 91.12 107 PRO A C 1
ATOM 799 O O . PRO A 1 107 ? 26.633 -1.840 -11.598 1.00 91.12 107 PRO A O 1
ATOM 802 N N . TRP A 1 108 ? 25.701 -1.366 -13.585 1.00 89.88 108 TRP A N 1
ATOM 803 C CA . TRP A 1 108 ? 26.228 -0.005 -13.723 1.00 89.88 108 TRP A CA 1
ATOM 804 C C . TRP A 1 108 ? 25.735 0.963 -12.636 1.00 89.88 108 TRP A C 1
ATOM 806 O O . TRP A 1 108 ? 26.417 1.950 -12.366 1.00 89.88 108 TRP A O 1
ATOM 816 N N . PHE A 1 109 ? 24.600 0.685 -11.983 1.00 90.19 109 PHE A N 1
ATOM 817 C CA . PHE A 1 109 ? 24.050 1.543 -10.929 1.00 90.19 109 PHE A CA 1
ATOM 818 C C . PHE A 1 109 ? 24.895 1.512 -9.647 1.00 90.19 109 PHE A C 1
ATOM 820 O O . PHE A 1 109 ? 24.973 2.506 -8.933 1.00 90.19 109 PHE A O 1
ATOM 827 N N . ASN A 1 110 ? 25.597 0.405 -9.376 1.00 84.12 110 ASN A N 1
ATOM 828 C CA . ASN A 1 110 ? 26.360 0.228 -8.133 1.00 84.12 110 ASN A CA 1
ATOM 829 C C . ASN A 1 110 ? 27.537 1.212 -7.994 1.00 84.12 110 ASN A C 1
ATOM 831 O O . ASN A 1 110 ? 27.976 1.484 -6.881 1.00 84.12 110 ASN A O 1
ATOM 835 N N . ASN A 1 111 ? 28.029 1.753 -9.112 1.00 76.00 111 ASN A N 1
ATOM 836 C CA . ASN A 1 111 ? 29.196 2.638 -9.154 1.00 76.00 111 ASN A CA 1
ATOM 837 C C . ASN A 1 111 ? 28.827 4.109 -9.421 1.00 76.00 111 ASN A C 1
ATOM 839 O O . ASN A 1 111 ? 29.718 4.926 -9.649 1.00 76.00 111 ASN A O 1
ATOM 843 N N . GLN A 1 112 ? 27.536 4.461 -9.443 1.00 70.69 112 GLN A N 1
ATOM 844 C CA . GLN A 1 112 ? 27.063 5.797 -9.817 1.00 70.69 112 GLN A CA 1
ATOM 845 C C . GLN A 1 112 ? 26.189 6.391 -8.710 1.00 70.69 112 GLN A C 1
ATOM 847 O O . GLN A 1 112 ? 25.008 6.088 -8.594 1.00 70.69 112 GLN A O 1
ATOM 852 N N . ILE A 1 113 ? 26.791 7.263 -7.898 1.00 59.56 113 ILE A N 1
ATOM 853 C CA . ILE A 1 113 ? 26.155 7.854 -6.708 1.00 59.56 113 ILE A CA 1
ATOM 854 C C . ILE A 1 113 ? 25.109 8.923 -7.091 1.00 59.56 113 ILE A C 1
ATOM 856 O O . ILE A 1 113 ? 24.188 9.186 -6.323 1.00 59.56 113 ILE A O 1
ATOM 860 N N . GLN A 1 114 ? 25.213 9.520 -8.285 1.00 74.25 114 GLN A N 1
ATOM 861 C CA . GLN A 1 114 ? 24.284 10.543 -8.773 1.00 74.25 114 GLN A CA 1
ATOM 862 C C . GLN A 1 114 ? 23.985 10.322 -10.257 1.00 74.25 114 GLN A C 1
ATOM 864 O O . GLN A 1 114 ? 24.794 10.646 -11.120 1.00 74.25 114 GLN A O 1
ATOM 869 N N . ILE A 1 115 ? 22.826 9.728 -10.536 1.00 83.44 115 ILE A N 1
ATOM 870 C CA . ILE A 1 115 ? 22.248 9.637 -11.879 1.00 83.44 115 ILE A CA 1
ATOM 871 C C . ILE A 1 115 ? 20.979 10.478 -11.858 1.00 83.44 115 ILE A C 1
ATOM 873 O O . ILE A 1 115 ? 20.165 10.340 -10.945 1.00 83.44 115 ILE A O 1
ATOM 877 N N . GLU A 1 116 ? 20.776 11.326 -12.856 1.00 85.19 116 GLU A N 1
ATOM 878 C CA . GLU A 1 116 ? 19.506 12.038 -12.985 1.00 85.19 116 GLU A CA 1
ATOM 879 C C . GLU A 1 116 ? 18.381 11.062 -13.377 1.00 85.19 116 GLU A C 1
ATOM 881 O O . GLU A 1 116 ? 18.614 10.174 -14.204 1.00 85.19 116 GLU A O 1
ATOM 886 N N . PRO A 1 117 ? 17.144 11.205 -12.859 1.00 81.88 117 PRO A N 1
ATOM 887 C CA . PRO A 1 117 ? 16.053 10.267 -13.138 1.00 81.88 117 PRO A CA 1
ATOM 888 C C . PRO A 1 117 ? 15.835 9.996 -14.630 1.00 81.88 117 PRO A C 1
ATOM 890 O O . PRO A 1 117 ? 15.587 8.865 -15.030 1.00 81.88 117 PRO A O 1
ATOM 893 N N . MET A 1 118 ? 15.991 11.011 -15.481 1.00 80.06 118 MET A N 1
ATOM 894 C CA . MET A 1 118 ? 15.858 10.839 -16.929 1.00 80.06 118 MET A CA 1
ATOM 895 C C . MET A 1 118 ? 16.943 9.944 -17.536 1.00 80.06 118 MET A C 1
ATOM 897 O O . MET A 1 118 ? 16.643 9.107 -18.387 1.00 80.06 118 MET A O 1
ATOM 901 N N . GLU A 1 119 ? 18.191 10.085 -17.092 1.00 85.69 119 GLU A N 1
ATOM 902 C CA . GLU A 1 119 ? 19.292 9.235 -17.546 1.00 85.69 119 GLU A CA 1
ATOM 903 C C . GLU A 1 119 ? 19.105 7.790 -17.063 1.00 85.69 119 GLU A C 1
ATOM 905 O O . GLU A 1 119 ? 19.347 6.846 -17.823 1.00 85.69 119 GLU A O 1
ATOM 910 N N . LEU A 1 120 ? 18.600 7.613 -15.834 1.00 87.06 120 LE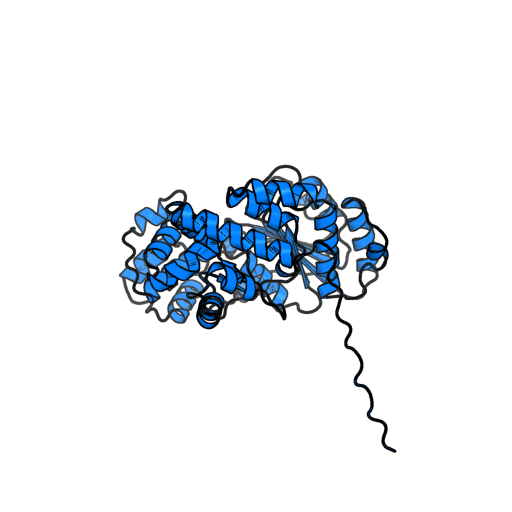U A N 1
ATOM 911 C CA . LEU A 1 120 ? 18.249 6.300 -15.295 1.00 87.06 120 LEU A CA 1
ATOM 912 C C . LEU A 1 120 ? 17.254 5.586 -16.209 1.00 87.06 120 LEU A C 1
ATOM 914 O O . LEU A 1 120 ? 17.482 4.435 -16.565 1.00 87.06 120 LEU A O 1
ATOM 918 N N . ILE A 1 121 ? 16.176 6.262 -16.610 1.00 84.19 121 ILE A N 1
ATOM 919 C CA . ILE A 1 121 ? 15.115 5.674 -17.437 1.00 84.19 121 ILE A CA 1
ATOM 920 C C . ILE A 1 121 ? 15.637 5.249 -18.809 1.00 84.19 121 ILE A C 1
ATOM 922 O O . ILE A 1 121 ? 15.268 4.180 -19.294 1.00 84.19 121 ILE A O 1
ATOM 926 N N . VAL A 1 122 ? 16.536 6.023 -19.418 1.00 85.94 122 VAL A N 1
ATOM 927 C CA . VAL A 1 122 ? 17.166 5.641 -20.691 1.00 85.94 122 VAL A CA 1
ATOM 928 C C . VAL A 1 122 ? 18.027 4.386 -20.520 1.00 85.94 122 VAL A C 1
ATOM 930 O O . VAL A 1 122 ? 17.868 3.425 -21.274 1.00 85.94 122 VAL A O 1
ATOM 933 N N . LYS A 1 123 ? 18.909 4.351 -19.511 1.00 90.19 123 LYS A N 1
ATOM 934 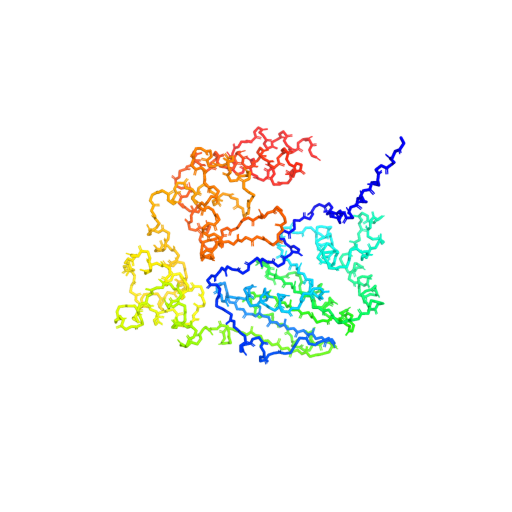C CA . LYS A 1 123 ? 19.765 3.182 -19.228 1.00 90.19 123 LYS A CA 1
ATOM 935 C C . LYS A 1 123 ? 18.946 1.941 -18.864 1.00 90.19 123 LYS A C 1
ATOM 937 O O . LYS A 1 123 ? 19.204 0.867 -19.402 1.00 90.19 123 LYS A O 1
ATOM 942 N N . PHE A 1 124 ? 17.931 2.113 -18.018 1.00 90.62 124 PHE A N 1
ATOM 943 C CA . PHE A 1 124 ? 16.942 1.098 -17.653 1.00 90.62 124 PHE A CA 1
ATOM 944 C C . PHE A 1 124 ? 16.288 0.498 -18.898 1.00 90.62 124 PHE A C 1
ATOM 946 O O . PHE A 1 124 ? 16.259 -0.720 -19.051 1.00 90.62 124 PHE A O 1
ATOM 953 N N . SER A 1 125 ? 15.798 1.346 -19.804 1.00 88.75 125 SER A N 1
ATOM 954 C CA . SER A 1 125 ? 15.037 0.898 -20.974 1.00 88.75 125 SER A CA 1
ATOM 955 C C . SER A 1 125 ? 15.930 0.166 -21.970 1.00 88.75 125 SER A C 1
ATOM 957 O O . SER A 1 125 ? 15.548 -0.882 -22.497 1.00 88.75 125 SER A O 1
ATOM 959 N N . ASN A 1 126 ? 17.154 0.664 -22.172 1.00 90.44 126 ASN A N 1
ATOM 960 C CA . ASN A 1 126 ? 18.154 0.002 -23.003 1.00 90.44 126 ASN A CA 1
ATOM 961 C C . ASN A 1 126 ? 18.506 -1.385 -22.457 1.00 90.44 126 ASN A C 1
ATOM 963 O O . ASN A 1 126 ? 18.484 -2.350 -23.215 1.00 90.44 126 ASN A O 1
ATOM 967 N N . GLU A 1 127 ? 18.788 -1.510 -21.156 1.00 92.75 127 GLU A N 1
ATOM 968 C CA . GLU A 1 127 ? 19.111 -2.810 -20.564 1.00 92.75 127 GLU A CA 1
ATOM 969 C C . GLU A 1 127 ? 17.915 -3.764 -20.591 1.00 92.75 127 GLU A C 1
ATOM 971 O O . GLU A 1 127 ? 18.075 -4.915 -20.998 1.00 92.75 127 GLU A O 1
ATOM 976 N N . LEU A 1 128 ? 16.716 -3.307 -20.218 1.00 92.38 128 LEU A N 1
ATOM 977 C CA . LEU A 1 128 ? 15.537 -4.171 -20.169 1.00 92.38 128 LEU A CA 1
ATOM 978 C C . LEU A 1 128 ? 15.179 -4.726 -21.556 1.00 92.38 128 LEU A C 1
ATOM 980 O O . LEU A 1 128 ? 14.810 -5.893 -21.657 1.00 92.38 128 LEU A O 1
ATOM 984 N N . THR A 1 129 ? 15.395 -3.951 -22.626 1.00 91.56 129 THR A N 1
ATOM 985 C CA . THR A 1 129 ? 15.201 -4.405 -24.019 1.00 91.56 129 THR A CA 1
ATOM 986 C C . THR A 1 129 ? 16.145 -5.554 -24.405 1.00 91.56 129 THR A C 1
ATOM 988 O O . THR A 1 129 ? 15.823 -6.345 -25.288 1.00 91.56 129 THR A O 1
ATOM 991 N N . THR A 1 130 ? 17.310 -5.680 -23.756 1.00 92.62 130 THR A N 1
ATOM 992 C CA . THR A 1 130 ? 18.240 -6.803 -24.002 1.00 92.62 130 THR A CA 1
ATOM 993 C C . THR A 1 130 ? 17.841 -8.090 -23.279 1.00 92.62 130 THR A C 1
ATOM 995 O O . THR A 1 130 ? 18.340 -9.167 -23.616 1.00 92.62 130 THR A O 1
ATOM 998 N N . ARG A 1 131 ? 16.947 -8.004 -22.285 1.00 92.50 131 ARG A N 1
ATOM 999 C CA . ARG A 1 131 ? 16.457 -9.160 -21.531 1.00 92.50 131 ARG A CA 1
ATOM 1000 C C . ARG A 1 131 ? 15.354 -9.865 -22.327 1.00 92.50 131 ARG A C 1
ATOM 1002 O O . ARG A 1 131 ? 14.542 -9.232 -22.994 1.00 92.50 131 ARG A O 1
ATOM 1009 N N . LYS A 1 132 ? 15.331 -11.199 -22.272 1.00 89.44 132 LYS A N 1
ATOM 1010 C CA . LYS A 1 132 ? 14.308 -12.003 -22.955 1.00 89.44 132 LYS A CA 1
ATOM 1011 C C . LYS A 1 132 ? 13.016 -12.025 -22.139 1.00 89.44 132 LYS A C 1
ATOM 1013 O O . LYS A 1 132 ? 13.061 -12.349 -20.957 1.00 89.44 132 LYS A O 1
ATOM 1018 N N . GLY A 1 133 ? 11.887 -11.810 -22.809 1.00 91.06 133 GLY A N 1
ATOM 1019 C CA . GLY A 1 133 ? 10.548 -11.892 -22.224 1.00 91.06 133 GLY A CA 1
ATOM 1020 C C . GLY A 1 133 ? 9.880 -10.530 -22.073 1.00 91.06 133 GLY A C 1
ATOM 1021 O O . GLY A 1 133 ? 10.536 -9.497 -22.205 1.00 91.06 133 GLY A O 1
ATOM 1022 N N . ASP A 1 134 ? 8.577 -10.575 -21.794 1.00 93.94 134 ASP A N 1
ATOM 1023 C CA . ASP A 1 134 ? 7.735 -9.402 -21.570 1.00 93.94 134 ASP A CA 1
ATOM 1024 C C . ASP A 1 134 ? 7.478 -9.200 -20.081 1.00 93.94 134 ASP A C 1
ATOM 1026 O O . ASP A 1 134 ? 7.147 -10.146 -19.357 1.00 93.94 134 ASP A O 1
ATOM 1030 N N . TYR A 1 135 ? 7.574 -7.952 -19.647 1.00 95.75 135 TYR A N 1
ATOM 1031 C CA . TYR A 1 135 ? 7.500 -7.549 -18.252 1.00 95.75 135 TYR A CA 1
ATOM 1032 C C . TYR A 1 135 ? 6.314 -6.621 -17.996 1.00 95.75 135 TYR A C 1
ATOM 1034 O O . TYR A 1 135 ? 5.837 -5.923 -18.891 1.00 95.75 135 TYR A O 1
ATOM 1042 N N . ILE A 1 136 ? 5.870 -6.576 -16.744 1.00 95.94 136 ILE A N 1
ATOM 1043 C CA . ILE A 1 136 ? 4.866 -5.636 -16.248 1.00 95.94 136 ILE A CA 1
ATOM 1044 C C . ILE A 1 136 ? 5.535 -4.763 -15.191 1.00 95.94 136 ILE A C 1
ATOM 1046 O O . ILE A 1 136 ? 6.118 -5.285 -14.245 1.00 95.94 136 ILE A O 1
ATOM 1050 N N . PHE A 1 137 ? 5.437 -3.442 -15.305 1.00 94.81 137 PHE A N 1
ATOM 1051 C CA . PHE A 1 137 ? 5.853 -2.535 -14.237 1.00 94.81 137 PHE A CA 1
ATOM 1052 C C . PHE A 1 137 ? 4.627 -1.867 -13.632 1.00 94.81 137 PHE A C 1
ATOM 1054 O O . PHE A 1 137 ? 3.959 -1.073 -14.288 1.00 94.81 137 PHE A O 1
ATOM 1061 N N . ILE A 1 138 ? 4.331 -2.186 -12.377 1.00 95.25 138 ILE A N 1
ATOM 1062 C CA . ILE A 1 138 ? 3.263 -1.554 -11.613 1.00 95.25 138 ILE A CA 1
ATOM 1063 C C . ILE A 1 138 ? 3.838 -0.412 -10.779 1.00 95.25 138 ILE A C 1
ATOM 1065 O O . ILE A 1 138 ? 4.698 -0.623 -9.922 1.00 95.25 138 ILE A O 1
ATOM 1069 N N . VAL A 1 139 ? 3.322 0.793 -11.006 1.00 91.62 139 VAL A N 1
ATOM 1070 C CA . VAL A 1 139 ? 3.656 2.001 -10.249 1.00 91.62 139 VAL A CA 1
ATOM 1071 C C . VAL A 1 139 ? 2.429 2.446 -9.450 1.00 91.62 139 VAL A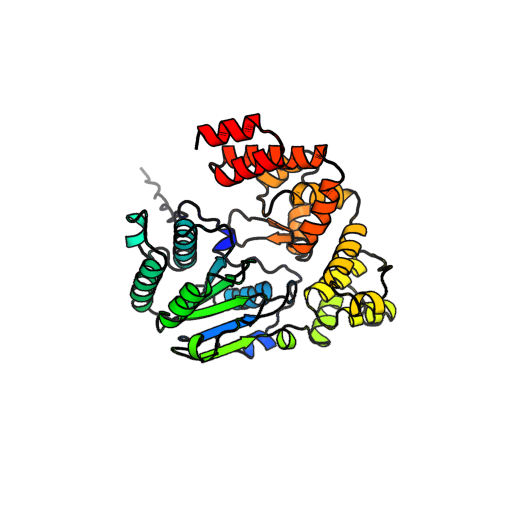 C 1
ATOM 1073 O O . VAL A 1 139 ? 1.478 3.000 -10.006 1.00 91.62 139 VAL A O 1
ATOM 1076 N N . ASP A 1 140 ? 2.452 2.211 -8.135 1.00 90.44 140 ASP A N 1
ATOM 1077 C CA . ASP A 1 140 ? 1.456 2.722 -7.187 1.00 90.44 140 ASP A CA 1
ATOM 1078 C C . ASP A 1 140 ? 1.786 4.176 -6.824 1.00 90.44 140 ASP A C 1
ATOM 1080 O O . ASP A 1 140 ? 2.610 4.433 -5.941 1.00 90.44 140 ASP A O 1
ATOM 1084 N N . ASN A 1 141 ? 1.194 5.139 -7.541 1.00 84.12 141 ASN A N 1
ATOM 1085 C CA . ASN A 1 141 ? 1.448 6.557 -7.305 1.00 84.12 141 ASN A CA 1
ATOM 1086 C C . ASN A 1 141 ? 0.568 7.095 -6.169 1.00 84.12 141 ASN A C 1
ATOM 1088 O O . ASN A 1 141 ? -0.642 7.293 -6.324 1.00 84.12 141 ASN A O 1
ATOM 1092 N N . ARG A 1 142 ? 1.202 7.372 -5.026 1.00 78.56 142 ARG A N 1
ATOM 1093 C CA . ARG A 1 142 ? 0.556 7.908 -3.821 1.00 78.56 142 ARG A CA 1
ATOM 1094 C C . ARG A 1 142 ? 0.869 9.378 -3.561 1.00 78.56 142 ARG A C 1
ATOM 1096 O O . ARG A 1 142 ? 0.478 9.874 -2.506 1.00 78.56 142 ARG A O 1
ATOM 1103 N N . ARG A 1 143 ? 1.535 10.056 -4.498 1.00 73.31 143 ARG A N 1
ATOM 1104 C CA . ARG A 1 143 ? 1.823 11.488 -4.402 1.00 73.31 143 ARG A CA 1
ATOM 1105 C C . ARG A 1 143 ? 0.535 12.297 -4.320 1.00 73.31 143 ARG A C 1
ATOM 1107 O O . ARG A 1 143 ? -0.461 11.981 -4.972 1.00 73.31 143 ARG A O 1
ATOM 1114 N N . THR A 1 144 ? 0.564 13.317 -3.476 1.00 63.19 144 THR A N 1
ATOM 1115 C CA . THR A 1 144 ? -0.544 14.244 -3.222 1.00 63.19 144 THR A CA 1
ATOM 1116 C C . THR A 1 144 ? -0.348 15.577 -3.933 1.00 63.19 144 THR A C 1
ATOM 1118 O O . THR A 1 144 ? -1.311 16.310 -4.140 1.00 63.19 144 THR A O 1
ATOM 1121 N N . LYS A 1 145 ? 0.885 15.891 -4.348 1.00 60.53 145 LYS A N 1
ATOM 1122 C CA . LYS A 1 145 ? 1.201 17.106 -5.100 1.00 60.53 145 LYS A CA 1
ATOM 1123 C C . LYS A 1 145 ? 0.928 16.871 -6.587 1.00 60.53 145 LYS A C 1
ATOM 1125 O O . LYS A 1 145 ? 1.746 16.300 -7.299 1.00 60.53 145 LYS A O 1
ATOM 1130 N N . ASP A 1 146 ? -0.218 17.350 -7.064 1.00 54.62 146 ASP A N 1
ATOM 1131 C CA . ASP A 1 146 ? -0.726 17.109 -8.425 1.00 54.62 146 ASP A CA 1
ATOM 1132 C C . ASP A 1 146 ? 0.139 17.683 -9.582 1.00 54.62 146 ASP A C 1
ATOM 1134 O O . ASP A 1 146 ? -0.150 17.405 -10.744 1.00 54.62 146 ASP A O 1
ATOM 1138 N N . ALA A 1 147 ? 1.196 18.474 -9.332 1.00 43.28 147 ALA A N 1
ATOM 1139 C CA . ALA A 1 147 ? 1.613 19.491 -10.312 1.00 43.28 147 ALA A CA 1
ATOM 1140 C C . ALA A 1 147 ? 3.045 19.467 -10.897 1.00 43.28 147 ALA A C 1
ATOM 1142 O O . ALA A 1 147 ? 3.317 20.328 -11.728 1.00 43.28 147 ALA A O 1
ATOM 1143 N N . GLN A 1 148 ? 3.972 18.553 -10.566 1.00 43.00 148 GLN A N 1
ATOM 1144 C CA . GLN A 1 148 ? 5.330 18.617 -11.178 1.00 43.00 148 GLN A CA 1
ATOM 1145 C C . GLN A 1 148 ? 5.919 17.310 -11.736 1.00 43.00 148 GLN A C 1
ATOM 1147 O O . GLN A 1 148 ? 6.851 17.364 -12.534 1.00 43.00 148 GLN A O 1
ATOM 1152 N N . ASP A 1 149 ? 5.331 16.146 -11.459 1.00 50.81 149 ASP A N 1
ATOM 1153 C CA . ASP A 1 149 ? 5.905 14.857 -11.889 1.00 50.81 149 ASP A CA 1
ATOM 1154 C C . ASP A 1 149 ? 5.450 14.360 -13.263 1.00 50.81 149 ASP A C 1
ATOM 1156 O O . ASP A 1 149 ? 5.906 13.321 -13.749 1.00 50.81 149 ASP A O 1
ATOM 1160 N N . PHE A 1 150 ? 4.532 15.080 -13.911 1.00 48.50 150 PHE A N 1
ATOM 1161 C CA . PHE A 1 150 ? 3.935 14.599 -15.151 1.00 48.50 150 PHE A CA 1
ATOM 1162 C C . PHE A 1 150 ? 4.925 14.598 -16.319 1.00 48.50 150 PHE A C 1
ATOM 1164 O O . PHE A 1 150 ? 4.892 13.668 -17.112 1.00 48.50 150 PHE A O 1
ATOM 1171 N N . ALA A 1 151 ? 5.842 15.566 -16.412 1.00 48.91 151 ALA A N 1
ATOM 1172 C CA . ALA A 1 151 ? 6.819 15.600 -17.504 1.00 48.91 151 ALA A CA 1
ATOM 1173 C C . ALA A 1 151 ? 7.751 14.375 -17.477 1.00 48.91 151 ALA A C 1
ATOM 1175 O O . ALA A 1 151 ? 7.979 13.741 -18.505 1.00 48.91 151 ALA A O 1
ATOM 1176 N N . VAL A 1 152 ? 8.217 13.986 -16.286 1.00 54.62 152 VAL A N 1
ATOM 1177 C CA . VAL A 1 152 ? 9.073 12.806 -16.100 1.00 54.62 152 VAL A CA 1
ATOM 1178 C C . VAL A 1 152 ? 8.268 11.522 -16.323 1.00 54.62 152 VAL A C 1
ATOM 1180 O O . VAL A 1 152 ? 8.737 10.627 -17.017 1.00 54.62 152 VAL A O 1
ATOM 1183 N N . ALA A 1 153 ? 7.029 11.437 -15.824 1.00 56.38 153 ALA A N 1
ATOM 1184 C CA . ALA A 1 153 ? 6.160 10.276 -16.040 1.00 56.38 153 ALA A CA 1
ATOM 1185 C C . ALA A 1 153 ? 5.733 10.109 -17.513 1.00 56.38 153 ALA A C 1
ATOM 1187 O O . ALA A 1 153 ? 5.746 8.999 -18.038 1.00 56.38 153 ALA A O 1
ATOM 1188 N N . ALA A 1 154 ? 5.387 11.196 -18.202 1.00 58.50 154 ALA A N 1
ATOM 1189 C CA . ALA A 1 154 ? 5.047 11.193 -19.623 1.00 58.50 154 ALA A CA 1
ATOM 1190 C C . ALA A 1 154 ? 6.266 10.844 -20.481 1.00 58.50 154 ALA A C 1
ATOM 1192 O O . ALA A 1 154 ? 6.147 10.101 -21.455 1.00 58.50 154 ALA A O 1
ATOM 1193 N N . GLN A 1 155 ? 7.460 11.312 -20.107 1.00 60.94 155 GLN A N 1
ATOM 1194 C CA . GLN A 1 155 ? 8.670 10.925 -20.821 1.00 60.94 155 GLN A CA 1
ATOM 1195 C C . GLN A 1 155 ? 9.117 9.491 -20.505 1.00 60.94 155 GLN A C 1
ATOM 1197 O O . GLN A 1 155 ? 9.629 8.820 -21.401 1.00 60.94 155 GLN A O 1
ATOM 1202 N N . MET A 1 156 ? 8.863 8.986 -19.290 1.00 61.12 156 MET A N 1
ATOM 1203 C CA . MET A 1 156 ? 8.986 7.559 -18.968 1.00 61.12 156 MET A CA 1
ATOM 1204 C C . MET A 1 156 ? 8.091 6.729 -19.874 1.00 61.12 156 MET A C 1
ATOM 1206 O O . MET A 1 156 ? 8.586 5.802 -20.500 1.00 61.12 156 MET A O 1
ATOM 1210 N N . ILE A 1 157 ? 6.816 7.110 -20.011 1.00 64.06 157 ILE A N 1
ATOM 1211 C CA . ILE A 1 157 ? 5.862 6.459 -20.917 1.00 64.06 157 ILE A CA 1
ATOM 1212 C C . ILE A 1 157 ? 6.381 6.459 -22.369 1.00 64.06 157 ILE A C 1
ATOM 1214 O O . ILE A 1 157 ? 6.307 5.439 -23.049 1.00 64.06 157 ILE A O 1
ATOM 1218 N N . ARG A 1 158 ? 6.953 7.574 -22.848 1.00 67.12 158 ARG A N 1
ATOM 1219 C CA . ARG A 1 158 ? 7.556 7.671 -24.197 1.00 67.12 158 ARG A CA 1
ATOM 1220 C C . ARG A 1 158 ? 8.828 6.850 -24.378 1.00 67.12 158 ARG A C 1
ATOM 1222 O O . ARG A 1 158 ? 9.169 6.531 -25.511 1.00 67.12 158 ARG A O 1
ATOM 1229 N N . SER A 1 159 ? 9.520 6.540 -23.290 1.00 70.75 159 SER A N 1
ATOM 1230 C CA . SER A 1 159 ? 10.777 5.793 -23.308 1.00 70.75 159 SER A CA 1
ATOM 1231 C C . SER A 1 159 ? 10.592 4.336 -22.887 1.00 70.75 159 SER A C 1
ATOM 1233 O O . SER A 1 159 ? 11.594 3.647 -22.720 1.00 70.75 159 SER A O 1
ATOM 1235 N N . LEU A 1 160 ? 9.348 3.862 -22.704 1.00 72.81 160 LEU A N 1
ATOM 1236 C CA . LEU A 1 160 ? 9.089 2.483 -22.297 1.00 72.81 160 LEU A CA 1
ATOM 1237 C C . LEU A 1 160 ? 9.710 1.514 -23.313 1.00 72.81 160 LEU A C 1
ATOM 1239 O O . LEU A 1 160 ? 9.490 1.656 -24.521 1.00 72.81 160 LEU A O 1
ATOM 1243 N N . PRO A 1 161 ? 10.484 0.521 -22.853 1.00 84.44 161 PRO A N 1
ATOM 1244 C CA . PRO A 1 161 ? 11.030 -0.487 -23.740 1.00 84.44 161 PRO A CA 1
ATOM 1245 C C . PRO A 1 161 ? 9.901 -1.358 -24.307 1.00 84.44 161 PRO A C 1
ATOM 1247 O O . PRO A 1 161 ? 8.853 -1.543 -23.688 1.00 84.44 161 PRO A O 1
ATOM 1250 N N . ARG A 1 162 ? 10.116 -1.910 -25.508 1.00 87.44 162 ARG A N 1
ATOM 1251 C CA . ARG A 1 162 ? 9.073 -2.635 -26.262 1.00 87.44 162 ARG A CA 1
ATOM 1252 C C . ARG A 1 162 ? 8.539 -3.880 -25.552 1.00 87.44 162 ARG A C 1
ATOM 1254 O O . ARG A 1 162 ? 7.445 -4.322 -25.868 1.00 87.44 162 ARG A O 1
ATOM 1261 N N . ASN A 1 163 ? 9.308 -4.426 -24.618 1.00 92.62 163 ASN A N 1
ATOM 1262 C CA . ASN A 1 163 ? 8.969 -5.594 -23.817 1.00 92.62 163 ASN A CA 1
ATOM 1263 C C . ASN A 1 163 ? 8.431 -5.227 -22.419 1.00 92.62 163 ASN A C 1
ATOM 1265 O O . ASN A 1 163 ? 8.540 -6.027 -21.492 1.00 92.62 163 ASN A O 1
ATOM 1269 N N . LEU A 1 164 ? 7.873 -4.021 -22.241 1.00 92.44 164 LEU A N 1
ATOM 1270 C CA . LEU A 1 164 ? 7.280 -3.577 -20.980 1.00 92.44 164 LEU A CA 1
ATOM 1271 C C . LEU A 1 164 ? 5.828 -3.108 -21.135 1.00 92.44 164 LEU A C 1
ATOM 1273 O O . LEU A 1 164 ? 5.515 -2.263 -21.973 1.00 92.44 164 LEU A O 1
ATOM 1277 N N . HIS A 1 165 ? 4.960 -3.612 -20.259 1.00 93.12 165 HIS A N 1
ATOM 1278 C CA . HIS A 1 165 ? 3.630 -3.070 -20.008 1.00 93.12 165 HIS A CA 1
ATOM 1279 C C . HIS A 1 165 ? 3.632 -2.260 -18.703 1.00 93.12 165 HIS A C 1
ATOM 1281 O O . HIS A 1 165 ? 3.952 -2.785 -17.636 1.00 93.12 165 HIS A O 1
ATOM 1287 N N . LEU A 1 166 ? 3.261 -0.984 -18.755 1.00 91.50 166 LEU A N 1
ATOM 1288 C CA . LEU A 1 166 ? 3.231 -0.099 -17.591 1.00 91.50 166 LEU A CA 1
ATOM 1289 C C . LEU A 1 166 ? 1.820 -0.026 -16.993 1.00 91.50 166 LEU A C 1
ATOM 1291 O O . LEU A 1 166 ? 0.894 0.441 -17.643 1.00 91.50 166 LEU A O 1
ATOM 1295 N N . ILE A 1 167 ? 1.653 -0.401 -15.727 1.00 92.94 167 ILE A N 1
ATOM 1296 C CA . ILE A 1 167 ? 0.410 -0.187 -14.974 1.00 92.94 167 ILE A CA 1
ATOM 1297 C C . ILE A 1 167 ? 0.620 0.975 -14.009 1.00 92.94 167 ILE A C 1
ATOM 1299 O O . ILE A 1 167 ? 1.466 0.910 -13.122 1.00 92.94 167 ILE A O 1
ATOM 1303 N N . GLN A 1 168 ? -0.165 2.038 -14.146 1.00 89.31 168 GLN A N 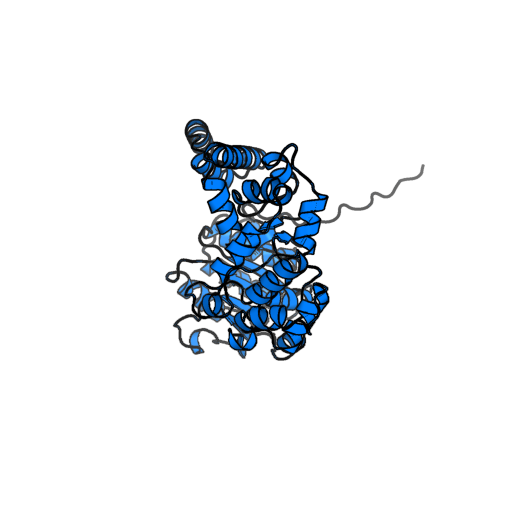1
ATOM 1304 C CA . GLN A 1 168 ? -0.119 3.188 -13.245 1.00 89.31 168 GLN A CA 1
ATOM 1305 C C . GLN A 1 168 ? -1.371 3.238 -12.384 1.00 89.31 168 GLN A C 1
ATOM 1307 O O . GLN A 1 168 ? -2.482 3.314 -12.904 1.00 89.31 168 GLN A O 1
ATOM 1312 N N . ILE A 1 169 ? -1.193 3.273 -11.068 1.00 90.81 169 ILE A N 1
ATOM 1313 C CA . ILE A 1 169 ? -2.288 3.489 -10.123 1.00 90.81 169 ILE A CA 1
ATOM 1314 C C . ILE A 1 169 ? -2.324 4.965 -9.759 1.00 90.81 169 ILE A C 1
ATOM 1316 O O . ILE A 1 169 ? -1.311 5.519 -9.337 1.00 90.81 169 ILE A O 1
ATOM 1320 N N . ARG A 1 170 ? -3.486 5.606 -9.902 1.00 84.50 170 ARG A N 1
ATOM 1321 C CA . ARG A 1 170 ? -3.669 7.025 -9.571 1.00 84.50 170 ARG A CA 1
ATOM 1322 C C . ARG A 1 170 ? -4.991 7.280 -8.863 1.00 84.50 170 ARG A C 1
ATOM 1324 O O . ARG A 1 170 ? -5.956 6.531 -9.010 1.00 84.50 170 ARG A O 1
ATOM 1331 N N . ARG A 1 171 ? -5.036 8.365 -8.088 1.00 82.19 171 ARG A N 1
ATOM 1332 C CA . ARG A 1 171 ? -6.283 8.852 -7.477 1.00 82.19 171 ARG A CA 1
ATOM 1333 C C . ARG A 1 171 ? -7.173 9.571 -8.491 1.00 82.19 171 ARG A C 1
ATOM 1335 O O . ARG A 1 171 ? -8.372 9.320 -8.520 1.00 82.19 171 ARG A O 1
ATOM 1342 N N . ASN A 1 172 ? -6.555 10.386 -9.342 1.00 74.50 172 ASN A N 1
ATOM 1343 C CA . ASN A 1 172 ? -7.225 11.234 -10.322 1.00 74.50 172 ASN A CA 1
ATOM 1344 C C . ASN A 1 172 ? -6.774 10.879 -11.742 1.00 74.50 172 ASN A C 1
ATOM 1346 O O . ASN A 1 172 ? -5.625 10.473 -11.957 1.00 74.50 172 ASN A O 1
ATOM 1350 N N . THR A 1 173 ? -7.672 11.053 -12.711 1.00 70.62 173 THR A N 1
ATOM 1351 C CA . THR A 1 173 ? -7.318 10.960 -14.129 1.00 70.62 173 THR A CA 1
ATOM 1352 C C . THR A 1 173 ? -6.400 12.137 -14.464 1.00 70.62 173 THR A C 1
ATOM 1354 O O . THR A 1 173 ? -6.752 13.273 -14.143 1.00 70.62 173 THR A O 1
ATOM 1357 N N . PRO A 1 174 ? -5.222 11.915 -15.072 1.00 68.12 174 PRO A N 1
ATOM 1358 C CA . PRO A 1 174 ? -4.370 13.018 -15.498 1.00 68.12 174 PRO A CA 1
ATOM 1359 C C . PRO A 1 174 ? -5.084 13.857 -16.567 1.00 68.12 174 PRO A C 1
ATOM 1361 O O . PRO A 1 174 ? -5.781 13.315 -17.418 1.00 68.12 174 PRO A O 1
ATOM 1364 N N . GLY A 1 175 ? -4.890 15.178 -16.538 1.00 62.12 175 GLY A N 1
ATOM 1365 C CA . GLY A 1 175 ? -5.520 16.113 -17.483 1.00 62.12 175 GLY A CA 1
ATOM 1366 C C . GLY A 1 175 ? -4.949 16.084 -18.907 1.00 62.12 175 GLY A C 1
ATOM 1367 O O . GLY A 1 175 ? -5.332 16.911 -19.730 1.00 62.12 175 GLY A O 1
ATOM 1368 N N . SER A 1 176 ? -4.015 15.179 -19.196 1.00 61.22 176 SER A N 1
ATOM 1369 C CA . SER A 1 176 ? -3.280 15.151 -20.460 1.00 61.22 176 SER A CA 1
ATOM 1370 C C . SER A 1 176 ? -3.988 14.318 -21.533 1.00 61.22 176 SER A C 1
ATOM 1372 O O . SER A 1 176 ? -4.696 13.361 -21.205 1.00 61.22 176 SER A O 1
ATOM 1374 N N . PRO A 1 177 ? -3.780 14.625 -22.826 1.00 59.00 177 PRO A N 1
ATOM 1375 C CA . PRO A 1 177 ? -4.357 13.852 -23.919 1.00 59.00 177 PRO A CA 1
ATOM 1376 C C . PRO A 1 177 ? -3.872 12.397 -23.909 1.00 59.00 177 PRO A C 1
ATOM 1378 O O . PRO A 1 177 ? -2.685 12.125 -23.735 1.00 59.00 177 PRO A O 1
ATOM 1381 N N . VAL A 1 178 ? -4.778 11.461 -24.203 1.00 58.38 178 VAL A N 1
ATOM 1382 C CA . VAL A 1 178 ? -4.501 10.012 -24.288 1.00 58.38 178 VAL A CA 1
ATOM 1383 C C . VAL A 1 178 ? -3.303 9.691 -25.199 1.00 58.38 178 VAL A C 1
ATOM 1385 O O . VAL A 1 178 ? -2.522 8.792 -24.895 1.00 58.38 178 VAL A O 1
ATOM 1388 N N . GLY A 1 179 ? -3.090 10.469 -26.268 1.00 55.12 179 GLY A N 1
ATOM 1389 C CA . GLY A 1 179 ? -1.957 10.302 -27.188 1.00 55.12 179 GLY A CA 1
ATOM 1390 C C . GLY A 1 179 ? -0.575 10.524 -26.556 1.00 55.12 179 GLY A C 1
ATOM 1391 O O . GLY A 1 179 ? 0.412 9.977 -27.038 1.00 55.12 179 GLY A O 1
ATOM 1392 N N . GLU A 1 180 ? -0.485 11.260 -25.446 1.00 62.12 180 GLU A N 1
ATOM 1393 C CA . GLU A 1 180 ? 0.760 11.398 -24.678 1.00 62.12 180 GLU A CA 1
ATOM 1394 C C . GLU A 1 180 ? 0.994 10.227 -23.716 1.00 62.12 180 GLU A C 1
ATOM 1396 O O . GLU A 1 180 ? 2.121 10.010 -23.271 1.00 62.12 180 GLU A O 1
ATOM 1401 N N . MET A 1 181 ? -0.061 9.465 -23.416 1.00 60.94 181 MET A N 1
ATOM 1402 C CA . MET A 1 181 ? -0.054 8.329 -22.491 1.00 60.94 181 MET A CA 1
ATOM 1403 C C . MET A 1 181 ? 0.082 6.970 -23.199 1.00 60.94 181 MET A C 1
ATOM 1405 O O . MET A 1 181 ? 0.289 5.952 -22.538 1.00 60.94 181 MET A O 1
ATOM 1409 N N . ALA A 1 182 ? -0.004 6.964 -24.532 1.00 60.91 182 ALA A N 1
ATOM 1410 C CA . ALA A 1 182 ? 0.024 5.777 -25.386 1.00 60.91 182 ALA A CA 1
ATOM 1411 C C . ALA A 1 182 ? 0.981 5.897 -26.602 1.00 60.91 182 ALA A C 1
ATOM 1413 O O . ALA A 1 182 ? 0.589 5.566 -27.720 1.00 60.91 182 ALA A O 1
ATOM 1414 N N . PRO A 1 183 ? 2.226 6.392 -26.455 1.00 57.31 183 PRO A N 1
ATOM 1415 C CA . PRO A 1 183 ? 3.089 6.687 -27.600 1.00 57.31 183 PRO A CA 1
ATOM 1416 C C . PRO A 1 183 ? 3.538 5.434 -28.370 1.00 57.31 183 PRO A C 1
ATOM 1418 O O . PRO A 1 183 ? 3.849 5.532 -29.553 1.00 57.31 183 PRO A O 1
ATOM 1421 N N . THR A 1 184 ? 3.560 4.260 -27.729 1.00 62.69 184 THR A N 1
ATOM 1422 C CA . THR A 1 184 ? 3.870 2.972 -28.368 1.00 62.69 184 THR A CA 1
ATOM 1423 C C . THR A 1 184 ? 3.123 1.847 -27.647 1.00 62.69 184 THR A C 1
ATOM 1425 O O . THR A 1 184 ? 3.551 1.417 -26.584 1.00 62.69 184 THR A O 1
ATOM 1428 N N . GLY A 1 185 ? 1.995 1.382 -28.192 1.00 75.31 185 GLY A N 1
ATOM 1429 C CA . GLY A 1 185 ? 1.288 0.195 -27.687 1.00 75.31 185 GLY A CA 1
ATOM 1430 C C . GLY A 1 185 ? -0.152 0.421 -27.225 1.00 75.31 185 GLY A C 1
ATOM 1431 O O . GLY A 1 185 ? -0.725 1.494 -27.418 1.00 75.31 185 GLY A O 1
ATOM 1432 N N . ASN A 1 186 ? -0.739 -0.619 -26.630 1.00 83.25 186 ASN A N 1
ATOM 1433 C CA . ASN A 1 186 ? -2.130 -0.610 -26.172 1.00 83.25 186 ASN A CA 1
ATOM 1434 C C . ASN A 1 186 ? -2.308 0.339 -24.982 1.00 83.25 186 ASN A C 1
ATOM 1436 O O . ASN A 1 186 ? -1.480 0.350 -24.074 1.00 83.25 186 ASN A O 1
ATOM 1440 N N . PHE A 1 187 ? -3.403 1.098 -24.956 1.00 86.94 187 PHE A N 1
ATOM 1441 C CA . PHE A 1 187 ? -3.754 1.956 -23.827 1.00 86.94 187 PHE A CA 1
ATOM 1442 C C . PHE A 1 187 ? -5.167 1.671 -23.343 1.00 86.94 187 PHE A C 1
ATOM 1444 O O . PHE A 1 187 ? -6.108 1.680 -24.136 1.00 86.94 187 PHE A O 1
ATOM 1451 N N . GLN A 1 188 ? -5.313 1.449 -22.040 1.00 89.31 188 GLN A N 1
ATOM 1452 C CA . GLN A 1 188 ? -6.603 1.172 -21.415 1.00 89.31 188 GLN A CA 1
ATOM 1453 C C . GLN A 1 188 ? -6.703 1.803 -20.026 1.00 89.31 188 GLN A C 1
ATOM 1455 O O . GLN A 1 188 ? -5.696 2.017 -19.345 1.00 89.31 188 GLN A O 1
ATOM 1460 N N . THR A 1 189 ? -7.934 2.070 -19.596 1.00 90.06 189 THR A N 1
ATOM 1461 C CA . THR A 1 189 ? -8.230 2.669 -18.292 1.00 90.06 189 THR A CA 1
ATOM 1462 C C . THR A 1 189 ? -9.207 1.784 -17.529 1.00 90.06 189 THR A C 1
ATOM 1464 O O . THR A 1 189 ? -10.240 1.405 -18.070 1.00 90.06 189 THR A O 1
ATOM 1467 N N . ILE A 1 190 ? -8.889 1.499 -16.266 1.00 93.12 190 ILE A N 1
ATOM 1468 C CA . ILE A 1 190 ? -9.774 0.861 -15.287 1.00 93.12 190 ILE A CA 1
ATOM 1469 C C . ILE A 1 190 ? -10.197 1.950 -14.301 1.00 93.12 190 ILE A C 1
ATOM 1471 O O . ILE A 1 190 ? -9.380 2.420 -13.504 1.00 93.12 190 ILE A O 1
ATOM 1475 N N . GLY A 1 191 ? -11.442 2.400 -14.400 1.00 90.25 191 GLY A N 1
ATOM 1476 C CA . GLY A 1 191 ? -11.982 3.521 -13.645 1.00 90.25 191 GLY A CA 1
ATOM 1477 C C . GLY A 1 191 ? -12.892 3.106 -12.484 1.00 90.25 191 GLY A C 1
ATOM 1478 O O . GLY A 1 191 ? -13.098 1.922 -12.207 1.00 90.25 191 GLY A O 1
ATOM 1479 N N . PRO A 1 192 ? -13.483 4.092 -11.782 1.00 86.31 192 PRO A N 1
ATOM 1480 C CA . PRO A 1 192 ? -14.402 3.846 -10.673 1.00 86.31 192 PRO A CA 1
ATOM 1481 C C . PRO A 1 192 ? -15.603 2.959 -11.025 1.00 86.31 192 PRO A C 1
ATOM 1483 O O . PRO A 1 192 ? -16.064 2.221 -10.158 1.00 86.31 192 PRO A O 1
ATOM 1486 N N . SER A 1 193 ? -16.113 3.022 -12.261 1.00 87.00 193 SER A N 1
ATOM 1487 C CA . SER A 1 193 ? -17.230 2.194 -12.735 1.00 87.00 193 SER A CA 1
ATOM 1488 C C . SER A 1 193 ? -16.881 0.712 -12.722 1.00 87.00 193 SER A C 1
ATOM 1490 O O . SER A 1 193 ? -17.653 -0.086 -12.198 1.00 87.00 193 SER A O 1
ATOM 1492 N N . GLU A 1 194 ? -15.701 0.352 -13.222 1.00 92.06 194 GLU A N 1
ATOM 1493 C CA . GLU A 1 194 ? -15.223 -1.031 -13.252 1.00 92.06 194 GLU A CA 1
ATOM 1494 C C . GLU A 1 194 ? -14.763 -1.489 -11.858 1.00 92.06 194 GLU A C 1
ATOM 1496 O O . GLU A 1 194 ? -14.912 -2.652 -11.473 1.00 92.06 194 GLU A O 1
ATOM 1501 N N . LEU A 1 195 ? -14.216 -0.565 -11.061 1.00 92.06 195 LEU A N 1
ATOM 1502 C CA . LEU A 1 195 ? -13.702 -0.836 -9.718 1.00 92.06 195 LEU A CA 1
ATOM 1503 C C . LEU A 1 195 ? -14.789 -1.048 -8.656 1.00 92.06 195 LEU A C 1
ATOM 1505 O O . LEU A 1 195 ? -14.484 -1.610 -7.602 1.00 92.06 195 LEU A O 1
ATOM 1509 N N . ARG A 1 196 ? -16.034 -0.631 -8.904 1.00 90.50 196 ARG A N 1
ATOM 1510 C CA . ARG A 1 196 ? -17.156 -0.951 -8.014 1.00 90.50 196 ARG A CA 1
ATOM 1511 C C . ARG A 1 196 ? -17.398 -2.456 -7.990 1.00 90.50 196 ARG A C 1
ATOM 1513 O O . ARG A 1 196 ? -17.378 -3.123 -9.023 1.00 90.50 196 ARG A O 1
ATOM 1520 N N . PHE A 1 197 ? -17.660 -2.966 -6.795 1.00 93.19 197 PHE A N 1
ATOM 1521 C CA . PHE A 1 197 ? -18.189 -4.299 -6.616 1.00 93.19 197 PHE A CA 1
ATOM 1522 C C . PHE A 1 197 ? -19.595 -4.387 -7.197 1.00 93.19 197 PHE A C 1
ATOM 1524 O O . PHE A 1 197 ? -20.474 -3.566 -6.923 1.00 93.19 197 PHE A O 1
ATOM 1531 N N . THR A 1 198 ? -19.796 -5.429 -7.986 1.00 91.50 198 THR A N 1
ATOM 1532 C CA . THR A 1 198 ? -21.102 -5.895 -8.434 1.00 91.50 198 THR A CA 1
ATOM 1533 C C . THR A 1 198 ? -21.920 -6.411 -7.250 1.00 91.50 198 THR A C 1
ATOM 1535 O O . THR A 1 198 ? -21.383 -6.752 -6.196 1.00 91.50 198 THR A O 1
ATOM 1538 N N . SER A 1 199 ? -23.237 -6.537 -7.423 1.00 89.12 199 SER A N 1
ATOM 1539 C CA . SER A 1 199 ? -24.106 -7.115 -6.389 1.00 89.12 199 SER A CA 1
ATOM 1540 C C . SER A 1 199 ? -23.673 -8.526 -5.977 1.00 89.12 199 SER A C 1
ATOM 1542 O O . SER A 1 199 ? -23.755 -8.863 -4.801 1.00 89.12 199 SER A O 1
ATOM 1544 N N . ASN A 1 200 ? -23.160 -9.323 -6.921 1.00 90.81 200 ASN A N 1
ATOM 1545 C CA . ASN A 1 200 ? -22.629 -10.654 -6.635 1.00 90.81 200 ASN A CA 1
ATOM 1546 C C . ASN A 1 200 ? -21.362 -10.588 -5.764 1.00 90.81 200 ASN A C 1
ATOM 1548 O O . ASN A 1 200 ? -21.260 -11.300 -4.770 1.00 90.81 200 ASN A O 1
ATOM 1552 N N . GLU A 1 201 ? -20.429 -9.689 -6.086 1.00 92.94 201 GLU A N 1
ATOM 1553 C CA . GLU A 1 201 ? -19.214 -9.476 -5.287 1.00 92.94 201 GLU A CA 1
ATOM 1554 C C . GLU A 1 201 ? -19.545 -8.977 -3.866 1.00 92.94 201 GLU A C 1
ATOM 1556 O O . GLU A 1 201 ? -18.947 -9.428 -2.890 1.00 92.94 201 GLU A O 1
ATOM 1561 N N . VAL A 1 202 ? -20.554 -8.109 -3.715 1.00 91.31 202 VAL A N 1
ATOM 1562 C CA . VAL A 1 202 ? -21.038 -7.663 -2.396 1.00 91.31 202 VAL A CA 1
ATOM 1563 C C . VAL A 1 202 ? -21.585 -8.834 -1.574 1.00 91.31 202 VAL A C 1
ATOM 1565 O O . VAL A 1 202 ? -21.235 -8.967 -0.402 1.00 91.31 202 VAL A O 1
ATOM 1568 N N . GLN A 1 203 ? -22.399 -9.708 -2.172 1.00 89.88 203 GLN A N 1
ATOM 1569 C CA . GLN A 1 203 ? -22.924 -10.897 -1.487 1.00 89.88 203 GLN A CA 1
ATOM 1570 C C . GLN A 1 203 ? -21.807 -11.854 -1.060 1.00 89.88 203 GLN A C 1
ATOM 1572 O O . GLN A 1 203 ? -21.834 -12.372 0.055 1.00 89.88 203 GLN A O 1
ATOM 1577 N N . GLN A 1 204 ? -20.794 -12.047 -1.908 1.00 90.88 204 GLN A N 1
ATOM 1578 C CA . GLN A 1 204 ? -19.626 -12.859 -1.568 1.00 90.88 204 GLN A CA 1
ATOM 1579 C C . GLN A 1 204 ? -18.868 -12.284 -0.366 1.00 90.88 204 GLN A C 1
ATOM 1581 O O . GLN A 1 204 ? -18.478 -13.038 0.521 1.00 90.88 204 GLN A O 1
ATOM 1586 N N . ILE A 1 205 ? -18.712 -10.961 -0.281 1.00 90.25 205 ILE A N 1
ATOM 1587 C CA . ILE A 1 205 ? -18.061 -10.316 0.870 1.00 90.25 205 ILE A CA 1
ATOM 1588 C C . ILE A 1 205 ? -18.876 -10.492 2.150 1.00 90.25 205 ILE A C 1
ATOM 1590 O O . ILE A 1 205 ? -18.293 -10.778 3.196 1.00 90.25 205 ILE A O 1
ATOM 1594 N N . LEU A 1 206 ? -20.202 -10.359 2.086 1.00 89.06 206 LEU A N 1
ATOM 1595 C CA . LEU A 1 206 ? -21.068 -10.621 3.240 1.00 89.06 206 LEU A CA 1
ATOM 1596 C C . LEU A 1 206 ? -20.916 -12.069 3.724 1.00 89.06 206 LEU A C 1
ATOM 1598 O O . LEU A 1 206 ? -20.701 -12.288 4.915 1.00 89.06 206 LEU A O 1
ATOM 1602 N N . ALA A 1 207 ? -20.917 -13.034 2.802 1.00 88.19 207 ALA A N 1
ATOM 1603 C CA . ALA A 1 207 ? -20.727 -14.446 3.121 1.00 88.19 207 ALA A CA 1
ATOM 1604 C C . ALA A 1 207 ? -19.348 -14.733 3.745 1.00 88.19 207 ALA A C 1
ATOM 1606 O O . ALA A 1 207 ? -19.270 -15.444 4.745 1.00 88.19 207 ALA A O 1
ATOM 1607 N N . ILE A 1 208 ? -18.271 -14.138 3.215 1.00 86.62 208 ILE A N 1
ATOM 1608 C CA . ILE A 1 208 ? -16.910 -14.251 3.778 1.00 86.62 208 ILE A CA 1
ATOM 1609 C C . ILE A 1 208 ? -16.855 -13.711 5.217 1.00 86.62 208 ILE A C 1
ATOM 1611 O O . ILE A 1 208 ? -16.116 -14.240 6.043 1.00 86.62 208 ILE A O 1
ATOM 1615 N N . ASN A 1 209 ? -17.654 -12.689 5.533 1.00 83.75 209 ASN A N 1
ATOM 1616 C CA . ASN A 1 209 ? -17.754 -12.111 6.875 1.00 83.75 209 ASN A CA 1
ATOM 1617 C C . ASN A 1 209 ? -18.807 -12.803 7.767 1.00 83.75 209 ASN A C 1
ATOM 1619 O O . ASN A 1 209 ? -19.088 -12.311 8.858 1.00 83.75 209 ASN A O 1
ATOM 1623 N N . GLY A 1 210 ? -19.393 -13.926 7.332 1.00 85.31 210 GLY A N 1
ATOM 1624 C CA . GLY A 1 210 ? -20.379 -14.685 8.109 1.00 85.31 210 GLY A CA 1
ATOM 1625 C C . GLY A 1 210 ? -21.739 -13.995 8.265 1.00 85.31 210 GLY A C 1
ATOM 1626 O O . GLY A 1 210 ? -22.495 -14.335 9.173 1.00 85.31 210 GLY A O 1
ATOM 1627 N N . LEU A 1 211 ? -22.058 -13.024 7.406 1.00 85.25 211 LEU A N 1
ATOM 1628 C CA . LEU A 1 211 ? -23.311 -12.272 7.447 1.00 85.25 211 LEU A CA 1
ATOM 1629 C C . LEU A 1 211 ? -24.359 -12.887 6.516 1.00 85.25 211 LEU A C 1
ATOM 1631 O O . LEU A 1 211 ? -24.054 -13.283 5.390 1.00 85.25 211 LEU A O 1
ATOM 1635 N N . SER A 1 212 ? -25.614 -12.916 6.974 1.00 76.88 212 SER A N 1
ATOM 1636 C CA . SER A 1 212 ? -26.746 -13.315 6.134 1.00 76.88 212 SER A CA 1
ATOM 1637 C C . SER A 1 212 ? -27.161 -12.177 5.202 1.00 76.88 212 SER A C 1
ATOM 1639 O O . SER A 1 212 ? -27.356 -11.041 5.639 1.00 76.88 212 SER A O 1
ATOM 1641 N N . VAL A 1 213 ? -27.344 -12.504 3.922 1.00 66.19 213 VAL A N 1
ATOM 1642 C CA . VAL A 1 213 ? -27.811 -11.574 2.881 1.00 66.19 213 VAL A CA 1
ATOM 1643 C C . VAL A 1 213 ? -29.291 -11.205 3.073 1.00 66.19 213 VAL A C 1
ATOM 1645 O O . VAL A 1 213 ? -29.738 -10.189 2.554 1.00 66.19 213 VAL A O 1
ATOM 1648 N N . ASP A 1 214 ? -30.050 -11.967 3.863 1.00 67.19 214 ASP A N 1
ATOM 1649 C CA . ASP A 1 214 ? -31.506 -11.795 4.002 1.00 67.19 214 ASP A CA 1
ATOM 1650 C C . ASP A 1 214 ? -31.920 -10.807 5.105 1.00 67.19 214 ASP A C 1
ATOM 1652 O O . ASP A 1 214 ? -33.106 -10.576 5.332 1.00 67.19 214 ASP A O 1
ATOM 1656 N N . SER A 1 215 ? -30.961 -10.206 5.809 1.00 74.62 215 SER A N 1
ATOM 1657 C CA . SER A 1 215 ? -31.253 -9.206 6.837 1.00 74.62 215 SER A CA 1
ATOM 1658 C C . SER A 1 215 ? -31.572 -7.847 6.187 1.00 74.62 215 SER A C 1
ATOM 1660 O O . SER A 1 215 ? -30.745 -7.260 5.481 1.00 74.62 215 SER A O 1
ATOM 1662 N N . ASP A 1 216 ? -32.782 -7.324 6.420 1.00 76.25 216 ASP A N 1
ATOM 1663 C CA . ASP A 1 216 ? -33.223 -6.031 5.872 1.00 76.25 216 ASP A CA 1
ATOM 1664 C C . ASP A 1 216 ? -32.331 -4.864 6.327 1.00 76.25 216 ASP A C 1
ATOM 1666 O O . ASP A 1 216 ? -32.091 -3.928 5.563 1.00 76.25 216 ASP A O 1
ATOM 1670 N N . GLU A 1 217 ? -31.804 -4.920 7.550 1.00 75.38 217 GLU A N 1
ATOM 1671 C CA . GLU A 1 217 ? -30.889 -3.911 8.097 1.00 75.38 217 GLU A CA 1
ATOM 1672 C C . GLU A 1 217 ? -29.521 -3.958 7.408 1.00 75.38 217 GLU A C 1
ATOM 1674 O O . GLU A 1 217 ? -29.022 -2.920 6.964 1.00 75.38 217 GLU A O 1
ATOM 1679 N N . THR A 1 218 ? -28.959 -5.157 7.208 1.00 79.75 218 THR A N 1
ATOM 1680 C CA . THR A 1 218 ? -27.719 -5.357 6.440 1.0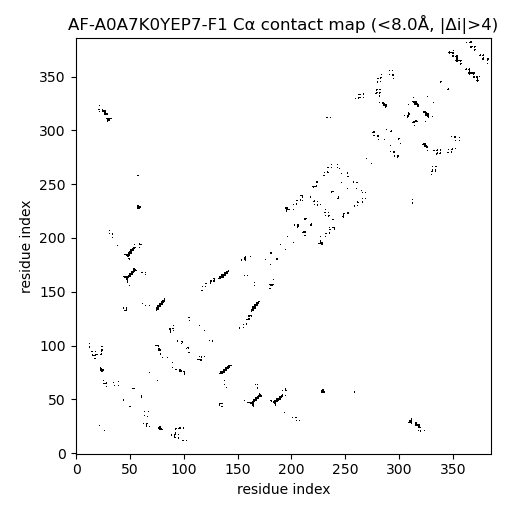0 79.75 218 THR A CA 1
ATOM 1681 C C . THR A 1 218 ? -27.896 -4.868 5.006 1.00 79.75 218 THR A C 1
ATOM 1683 O O . THR A 1 218 ? -27.055 -4.130 4.498 1.00 79.75 218 THR A O 1
ATOM 1686 N N . ASN A 1 219 ? -29.013 -5.194 4.357 1.00 80.50 219 ASN A N 1
ATOM 1687 C CA . ASN A 1 219 ? -29.283 -4.745 2.992 1.00 80.50 219 ASN A CA 1
ATOM 1688 C C . ASN A 1 219 ? -29.424 -3.222 2.880 1.00 80.50 219 ASN A C 1
ATOM 1690 O O . ASN A 1 219 ? -28.952 -2.638 1.901 1.00 80.50 219 ASN A O 1
ATOM 1694 N N . LYS A 1 220 ? -30.051 -2.563 3.862 1.00 81.12 220 LYS A N 1
ATOM 1695 C CA . LYS A 1 220 ? -30.181 -1.098 3.888 1.00 81.12 220 LYS A CA 1
ATOM 1696 C C . LYS A 1 220 ? -28.820 -0.417 3.988 1.00 81.12 220 LYS A C 1
ATOM 1698 O O . LYS A 1 220 ? -28.508 0.418 3.140 1.00 81.12 220 LYS A O 1
ATOM 1703 N N . ILE A 1 221 ? -27.992 -0.802 4.960 1.00 81.44 221 ILE A N 1
ATOM 1704 C CA . ILE A 1 221 ? -26.677 -0.175 5.138 1.00 81.44 221 ILE A CA 1
ATOM 1705 C C . ILE A 1 221 ? -25.724 -0.526 3.988 1.00 81.44 221 ILE A C 1
ATOM 1707 O O . ILE A 1 221 ? -25.004 0.339 3.509 1.00 81.44 221 ILE A O 1
ATOM 1711 N N . MET A 1 222 ? -25.777 -1.742 3.437 1.00 85.56 222 MET A N 1
ATOM 1712 C CA . MET A 1 222 ? -24.925 -2.122 2.301 1.00 85.56 222 MET A CA 1
ATOM 1713 C C . MET A 1 222 ? -25.280 -1.390 1.003 1.00 85.56 222 MET A C 1
ATOM 1715 O O . MET A 1 222 ? -24.396 -1.145 0.179 1.00 85.56 222 MET A O 1
ATOM 1719 N N . LYS A 1 223 ? -26.542 -0.981 0.813 1.00 82.69 223 LYS A N 1
ATOM 1720 C CA . LYS A 1 223 ? -26.931 -0.130 -0.324 1.00 82.69 223 LYS A CA 1
ATOM 1721 C C . LYS A 1 223 ? -26.260 1.245 -0.275 1.00 82.69 223 LYS A C 1
ATOM 1723 O O . LYS A 1 223 ? -25.938 1.774 -1.340 1.00 82.69 223 LYS A O 1
ATOM 1728 N N . SER A 1 224 ? -25.986 1.790 0.915 1.00 80.88 224 SER A N 1
ATOM 1729 C CA . SER A 1 224 ? -25.285 3.078 1.057 1.00 80.88 224 SER A CA 1
ATOM 1730 C C . SER A 1 224 ? -23.842 3.015 0.548 1.00 80.88 224 SER A C 1
ATOM 1732 O O . SER A 1 224 ? -23.320 4.007 0.044 1.00 80.88 224 SER A O 1
ATOM 1734 N N . ALA A 1 225 ? -23.225 1.827 0.581 1.00 83.31 225 ALA A N 1
ATOM 1735 C CA . ALA A 1 225 ? -21.879 1.605 0.070 1.00 83.31 225 ALA A CA 1
ATOM 1736 C C . ALA A 1 225 ? -21.789 1.733 -1.460 1.00 83.31 225 ALA A C 1
ATOM 1738 O O . ALA A 1 225 ? -20.694 1.925 -1.981 1.00 83.31 225 ALA A O 1
ATOM 1739 N N . GLN A 1 226 ? -22.904 1.593 -2.195 1.00 82.56 226 GLN A N 1
ATOM 1740 C CA . GLN A 1 226 ? -22.972 1.688 -3.665 1.00 82.56 226 GLN A CA 1
ATOM 1741 C C . GLN A 1 226 ? -21.902 0.853 -4.405 1.00 82.56 226 GLN A C 1
ATOM 1743 O O . GLN A 1 226 ? -21.368 1.263 -5.439 1.00 82.56 226 GLN A O 1
ATOM 1748 N N . GLY A 1 227 ? -21.549 -0.313 -3.852 1.00 83.94 227 GLY A N 1
ATOM 1749 C CA . GLY A 1 227 ? -20.502 -1.186 -4.389 1.00 83.94 227 GLY A CA 1
ATOM 1750 C C . GLY A 1 227 ? -19.072 -0.662 -4.203 1.00 83.94 227 GLY A C 1
ATOM 1751 O O . GLY A 1 227 ? -18.139 -1.268 -4.709 1.00 83.94 227 GLY A O 1
ATOM 1752 N N . TRP A 1 228 ? -18.842 0.441 -3.493 1.00 87.94 228 TRP A N 1
ATOM 1753 C CA . TRP A 1 228 ? -17.499 0.957 -3.222 1.00 87.94 228 TRP A CA 1
ATOM 1754 C C . TRP A 1 228 ? -16.693 -0.032 -2.363 1.00 87.94 228 TRP A C 1
ATOM 1756 O O . TRP A 1 228 ? -17.076 -0.267 -1.214 1.00 87.94 228 TRP A O 1
ATOM 1766 N N . PRO A 1 229 ? -15.557 -0.576 -2.853 1.00 88.69 229 PRO A N 1
ATOM 1767 C CA . PRO A 1 229 ? -14.866 -1.656 -2.157 1.00 88.69 229 PRO A CA 1
ATOM 1768 C C . PRO A 1 229 ? -14.544 -1.428 -0.679 1.00 88.69 229 PRO A C 1
ATOM 1770 O O . PRO A 1 229 ? -14.861 -2.280 0.148 1.00 88.69 229 PRO A O 1
ATOM 1773 N N . ALA A 1 230 ? -13.958 -0.284 -0.319 1.00 85.00 230 ALA A N 1
ATOM 1774 C CA . ALA A 1 230 ? -13.637 0.003 1.077 1.00 85.00 230 ALA A CA 1
ATOM 1775 C C . ALA A 1 230 ? -14.888 0.166 1.950 1.00 85.00 230 ALA A C 1
ATOM 1777 O O . ALA A 1 230 ? -14.901 -0.347 3.062 1.00 85.00 230 ALA A O 1
ATOM 1778 N N . ALA A 1 231 ? -15.942 0.823 1.456 1.00 84.44 231 ALA A N 1
ATOM 1779 C CA . ALA A 1 231 ? -17.179 0.989 2.217 1.00 84.44 231 ALA A CA 1
ATOM 1780 C C . ALA A 1 231 ? -17.850 -0.368 2.475 1.00 84.44 231 ALA A C 1
ATOM 1782 O O . ALA A 1 231 ? -18.181 -0.681 3.613 1.00 84.44 231 ALA A O 1
ATOM 1783 N N . VAL A 1 232 ? -17.960 -1.206 1.438 1.00 88.94 232 VAL A N 1
ATOM 1784 C CA . VAL A 1 232 ? -18.502 -2.573 1.523 1.00 88.94 232 VAL A CA 1
ATOM 1785 C C . VAL A 1 232 ? -17.730 -3.398 2.556 1.00 88.94 232 VAL A C 1
ATOM 1787 O O . VAL A 1 232 ? -18.339 -4.010 3.426 1.00 88.94 232 VAL A O 1
ATOM 1790 N N . GLN A 1 233 ? -16.396 -3.392 2.492 1.00 87.62 233 GLN A N 1
ATOM 1791 C CA . GLN A 1 233 ? -15.543 -4.155 3.412 1.00 87.62 233 GLN A CA 1
ATOM 1792 C C . GLN A 1 233 ? -15.633 -3.649 4.858 1.00 87.62 233 GLN A C 1
ATOM 1794 O O . GLN A 1 233 ? -15.717 -4.448 5.788 1.00 87.62 233 GLN A O 1
ATOM 1799 N N . LEU A 1 234 ? -15.638 -2.330 5.062 1.00 84.00 234 LEU A N 1
ATOM 1800 C CA . LEU A 1 234 ? -15.726 -1.733 6.395 1.00 84.00 234 LEU A CA 1
ATOM 1801 C C . LEU A 1 234 ? -17.095 -1.962 7.040 1.00 84.00 234 LEU A C 1
ATOM 1803 O O . LEU A 1 234 ? -17.149 -2.326 8.212 1.00 84.00 234 LEU A O 1
ATOM 1807 N N . ILE A 1 235 ? -18.182 -1.806 6.279 1.00 85.62 235 ILE A N 1
ATOM 1808 C CA . ILE A 1 235 ? -19.538 -2.080 6.767 1.00 85.62 235 ILE A CA 1
ATOM 1809 C C . ILE A 1 235 ? -19.686 -3.568 7.091 1.00 85.62 235 ILE A C 1
ATOM 1811 O O . ILE A 1 235 ? -20.124 -3.903 8.189 1.00 85.62 235 ILE A O 1
ATOM 1815 N N . ALA A 1 236 ? -19.250 -4.464 6.198 1.00 87.50 236 ALA A N 1
ATOM 1816 C CA . ALA A 1 236 ? -19.297 -5.906 6.444 1.00 87.50 236 ALA A CA 1
ATOM 1817 C C . ALA A 1 236 ? -18.497 -6.312 7.696 1.00 87.50 236 ALA A C 1
ATOM 1819 O O . ALA A 1 236 ? -18.998 -7.076 8.518 1.00 87.50 236 ALA A O 1
ATOM 1820 N N . ARG A 1 237 ? -17.293 -5.759 7.897 1.00 84.06 237 ARG A N 1
ATOM 1821 C CA . ARG A 1 237 ? -16.506 -5.981 9.124 1.00 84.06 237 ARG A CA 1
ATOM 1822 C C . ARG A 1 237 ? -17.215 -5.441 10.366 1.00 84.06 237 ARG A C 1
ATOM 1824 O O . ARG A 1 237 ? -17.233 -6.103 11.396 1.00 84.06 237 ARG A O 1
ATOM 1831 N N . GLY A 1 238 ? -17.746 -4.220 10.299 1.00 81.31 238 GLY A N 1
ATOM 1832 C CA . GLY A 1 238 ? -18.444 -3.608 11.429 1.00 81.31 238 GLY A CA 1
ATOM 1833 C C . GLY A 1 238 ? -19.624 -4.469 11.871 1.00 81.31 238 GLY A C 1
ATOM 1834 O O . GLY A 1 238 ? -19.711 -4.845 13.038 1.00 81.31 238 GLY A O 1
ATOM 1835 N N . LEU A 1 239 ? -20.465 -4.871 10.916 1.00 83.69 239 LEU A N 1
ATOM 1836 C CA . LEU A 1 239 ? -21.611 -5.743 11.167 1.00 83.69 239 LEU A CA 1
ATOM 1837 C C . LEU A 1 239 ? -21.197 -7.106 11.742 1.00 83.69 239 LEU A C 1
ATOM 1839 O O . LEU A 1 239 ? -21.836 -7.577 12.679 1.00 83.69 239 LEU A O 1
ATOM 1843 N N . SER A 1 240 ? -20.124 -7.732 11.242 1.00 83.44 240 SER A N 1
ATOM 1844 C CA . SER A 1 240 ? -19.669 -9.035 11.761 1.00 83.44 240 SER A CA 1
ATOM 1845 C C . SER A 1 240 ? -19.131 -8.959 13.192 1.00 83.44 240 SER A C 1
ATOM 1847 O O . SER A 1 240 ? -19.208 -9.939 13.931 1.00 83.44 240 SER A O 1
ATOM 1849 N N . LYS A 1 241 ? -18.655 -7.783 13.619 1.00 78.69 241 LYS A N 1
ATOM 1850 C CA . LYS A 1 241 ? -18.270 -7.492 15.009 1.00 78.69 241 LYS A CA 1
ATOM 1851 C C . LYS A 1 241 ? -19.422 -6.980 15.884 1.00 78.69 241 LYS A C 1
ATOM 1853 O O . LYS A 1 241 ? -19.189 -6.626 17.036 1.00 78.69 241 LYS A O 1
ATOM 1858 N N . GLY A 1 242 ? -20.651 -6.945 15.366 1.00 73.75 242 GLY A N 1
ATOM 1859 C CA . GLY A 1 242 ? -21.829 -6.478 16.099 1.00 73.75 242 GLY A CA 1
ATOM 1860 C C . GLY A 1 242 ? -21.922 -4.957 16.240 1.00 73.75 242 GLY A C 1
ATOM 1861 O O . GLY A 1 242 ? -22.666 -4.480 17.095 1.00 73.75 242 GLY A O 1
ATOM 1862 N N . ALA A 1 243 ? -21.184 -4.190 15.430 1.00 70.88 243 ALA A N 1
ATOM 1863 C CA . ALA A 1 243 ? -21.323 -2.741 15.407 1.00 70.88 243 ALA A CA 1
ATOM 1864 C C . ALA A 1 243 ? -22.723 -2.361 14.910 1.00 70.88 243 ALA A C 1
ATOM 1866 O O . ALA A 1 243 ? -23.176 -2.826 13.860 1.00 70.88 243 ALA A O 1
ATOM 1867 N N . GLN A 1 244 ? -23.383 -1.483 15.659 1.00 70.00 244 GLN A N 1
ATOM 1868 C CA . GLN A 1 244 ? -24.571 -0.786 15.193 1.00 70.00 244 GLN A CA 1
ATOM 1869 C C . GLN A 1 244 ? -24.106 0.500 14.515 1.00 70.00 244 GLN A C 1
ATOM 1871 O O . GLN A 1 244 ? -23.389 1.300 15.109 1.00 70.00 244 GLN A O 1
ATOM 1876 N N . PHE A 1 245 ? -24.452 0.660 13.240 1.00 70.44 245 PHE A N 1
ATOM 1877 C CA . PHE A 1 245 ? -24.200 1.904 12.528 1.00 70.44 245 PHE A CA 1
ATOM 1878 C C . PHE A 1 245 ? -25.306 2.888 12.910 1.00 70.44 245 PHE A C 1
ATOM 1880 O O . PHE A 1 245 ? -26.410 2.803 12.380 1.00 70.44 245 PHE A O 1
ATOM 1887 N N . ASP A 1 246 ? -25.004 3.800 13.837 1.00 66.44 246 ASP A N 1
ATOM 1888 C CA . ASP A 1 246 ? -25.924 4.881 14.226 1.00 66.44 246 ASP A CA 1
ATOM 1889 C C . ASP A 1 246 ? -26.180 5.850 13.060 1.00 66.44 246 ASP A C 1
ATOM 1891 O O . ASP A 1 246 ? -27.235 6.477 12.977 1.00 66.44 246 ASP A O 1
ATOM 1895 N N . THR A 1 247 ? -25.216 5.947 12.138 1.00 69.12 247 THR A N 1
ATOM 1896 C CA . THR A 1 247 ? -25.338 6.735 10.910 1.00 69.12 247 THR A CA 1
ATOM 1897 C C . THR A 1 247 ? -26.225 6.007 9.895 1.00 69.12 247 THR A C 1
ATOM 1899 O O . THR A 1 247 ? -25.968 4.857 9.524 1.00 69.12 247 THR A O 1
ATOM 1902 N N . SER A 1 248 ? -27.245 6.700 9.393 1.00 71.19 248 SER A N 1
ATOM 1903 C CA . SER A 1 248 ? -28.186 6.160 8.408 1.00 71.19 248 SER A CA 1
ATOM 1904 C C . SER A 1 248 ? -27.553 5.951 7.025 1.00 71.19 248 SER A C 1
ATOM 1906 O O . SER A 1 248 ? -26.556 6.573 6.644 1.00 71.19 248 SER A O 1
ATOM 1908 N N . ALA A 1 249 ? -28.171 5.079 6.223 1.00 72.75 249 ALA A N 1
ATOM 1909 C CA . ALA A 1 249 ? -27.764 4.856 4.838 1.00 72.75 249 ALA A CA 1
ATOM 1910 C C . ALA A 1 249 ? -27.851 6.149 4.005 1.00 72.75 249 ALA A C 1
ATOM 1912 O O . ALA A 1 249 ? -26.994 6.408 3.154 1.00 72.75 249 ALA A O 1
ATOM 1913 N N . GLU A 1 250 ? -28.862 6.972 4.278 1.00 71.56 250 GLU A N 1
ATOM 1914 C CA . GLU A 1 250 ? -29.085 8.268 3.651 1.00 71.56 250 GLU A CA 1
ATOM 1915 C C . GLU A 1 250 ? -27.956 9.256 3.981 1.00 71.56 250 GLU A C 1
ATOM 1917 O O . GLU A 1 250 ? -27.422 9.892 3.068 1.00 71.56 250 GLU A O 1
ATOM 1922 N N . GLU A 1 251 ? -27.523 9.338 5.241 1.00 73.56 251 GLU A N 1
ATOM 1923 C CA . GLU A 1 251 ? -26.419 10.209 5.679 1.00 73.56 251 GLU A CA 1
ATOM 1924 C C . GLU A 1 251 ? -25.080 9.813 5.051 1.00 73.56 251 GLU A C 1
ATOM 1926 O O . GLU A 1 251 ? -24.357 10.673 4.549 1.00 73.56 251 GLU A O 1
ATOM 1931 N N . ILE A 1 252 ? -24.763 8.515 4.991 1.00 75.12 252 ILE A N 1
ATOM 1932 C CA . ILE A 1 252 ? -23.544 8.039 4.317 1.00 75.12 252 ILE A CA 1
ATOM 1933 C C . ILE A 1 252 ? -23.590 8.411 2.833 1.00 75.12 252 ILE A C 1
ATOM 1935 O O . ILE A 1 252 ? -22.624 8.953 2.299 1.00 75.12 252 ILE A O 1
ATOM 1939 N N . SER A 1 253 ? -24.717 8.154 2.163 1.00 70.31 253 SER A N 1
ATOM 1940 C CA . SER A 1 253 ? -24.843 8.383 0.719 1.00 70.31 253 SER A CA 1
ATOM 1941 C C . SER A 1 253 ? -24.812 9.861 0.316 1.00 70.31 253 SER A C 1
ATOM 1943 O O . SER A 1 253 ? -24.404 10.179 -0.800 1.00 70.31 253 SER A O 1
ATOM 1945 N N . SER A 1 254 ? -25.239 10.754 1.213 1.00 74.56 254 SER A N 1
ATOM 1946 C CA . SER A 1 254 ? -25.294 12.203 0.988 1.00 74.56 254 SER A CA 1
ATOM 1947 C C . SER A 1 254 ? -24.045 12.944 1.477 1.00 74.56 254 SER A C 1
ATOM 1949 O O . SER A 1 254 ? -23.878 14.128 1.180 1.00 74.56 254 SER A O 1
ATOM 1951 N N . SER A 1 255 ? -23.151 12.257 2.193 1.00 76.62 255 SER A N 1
ATOM 1952 C CA . SER A 1 255 ? -21.909 12.827 2.704 1.00 76.62 255 SER A CA 1
ATOM 1953 C C . SER A 1 255 ? -20.909 13.160 1.596 1.00 76.62 255 SER A C 1
ATOM 1955 O O . SER A 1 255 ? -20.738 12.424 0.625 1.00 76.62 255 SER A O 1
ATOM 1957 N N . ILE A 1 256 ? -20.176 14.257 1.797 1.00 74.50 256 ILE A N 1
ATOM 1958 C CA . ILE A 1 256 ? -19.031 14.644 0.962 1.00 74.50 256 ILE A CA 1
ATOM 1959 C C . ILE A 1 256 ? -17.845 13.685 1.192 1.00 74.50 256 ILE A C 1
ATOM 1961 O O . ILE A 1 256 ? -17.090 13.404 0.262 1.00 74.50 256 ILE A O 1
ATOM 1965 N N . GLU A 1 257 ? -17.713 13.125 2.403 1.00 76.00 257 GLU A N 1
ATOM 1966 C CA . GLU A 1 257 ? -16.676 12.150 2.775 1.00 76.00 257 GLU A CA 1
ATOM 1967 C C . GLU A 1 257 ? -17.296 10.865 3.379 1.00 76.00 257 GLU A C 1
ATOM 1969 O O . GLU A 1 257 ? -17.119 10.589 4.570 1.00 76.00 257 GLU A O 1
ATOM 1974 N N . PRO A 1 258 ? -18.001 10.023 2.591 1.00 76.06 258 PRO A N 1
ATOM 1975 C CA . PRO A 1 258 ? -18.730 8.863 3.123 1.00 76.06 258 PRO A CA 1
ATOM 1976 C C . PRO A 1 258 ? -17.820 7.856 3.830 1.00 76.06 258 PRO A C 1
ATOM 1978 O O . PRO A 1 258 ? -18.169 7.308 4.871 1.00 76.06 258 PRO A O 1
ATOM 1981 N N . LEU A 1 259 ? -16.619 7.626 3.283 1.00 75.81 259 LEU A N 1
ATOM 1982 C CA . LEU A 1 259 ? -15.654 6.712 3.891 1.00 75.81 259 LEU A CA 1
ATOM 1983 C C . LEU A 1 259 ? -15.166 7.190 5.249 1.00 75.81 259 LEU A C 1
ATOM 1985 O O . LEU A 1 259 ? -14.863 6.353 6.089 1.00 75.81 259 LEU A O 1
ATOM 1989 N N . ARG A 1 260 ? -15.061 8.503 5.465 1.00 79.31 260 ARG A N 1
ATOM 1990 C CA . ARG A 1 260 ? -14.605 9.029 6.747 1.00 79.31 260 ARG A CA 1
ATOM 1991 C C . ARG A 1 260 ? -15.629 8.742 7.836 1.00 79.31 260 ARG A C 1
ATOM 1993 O O . ARG A 1 260 ? -15.242 8.225 8.875 1.00 79.31 260 ARG A O 1
ATOM 2000 N N . LEU A 1 261 ? -16.915 8.958 7.549 1.00 77.25 261 LEU A N 1
ATOM 2001 C CA . LEU A 1 261 ? -18.005 8.590 8.458 1.00 77.25 261 LEU A CA 1
ATOM 2002 C C . LEU A 1 261 ? -17.976 7.092 8.787 1.00 77.25 261 LEU A C 1
ATOM 2004 O O . LEU A 1 261 ? -17.984 6.716 9.955 1.00 77.25 261 LEU A O 1
ATOM 2008 N N . ILE A 1 262 ? -17.848 6.234 7.768 1.00 79.81 262 ILE A N 1
ATOM 2009 C CA . ILE A 1 262 ? -17.772 4.778 7.969 1.00 79.81 262 ILE A CA 1
ATOM 2010 C C . ILE A 1 262 ? -16.545 4.398 8.812 1.00 79.81 262 ILE A C 1
ATOM 2012 O O . ILE A 1 262 ? -16.646 3.567 9.711 1.00 79.81 262 ILE A O 1
ATOM 2016 N N . VAL A 1 263 ? -15.380 4.991 8.538 1.00 82.88 263 VAL A N 1
ATOM 2017 C CA . VAL A 1 263 ? -14.150 4.731 9.300 1.00 82.88 263 VAL A CA 1
ATOM 2018 C C . VAL A 1 263 ? -14.291 5.188 10.749 1.00 82.88 263 VAL A C 1
ATOM 2020 O O . VAL A 1 263 ? -13.859 4.465 11.643 1.00 82.88 263 VAL A O 1
ATOM 2023 N N . GLU A 1 264 ? -14.900 6.345 11.001 1.00 81.94 264 GLU A N 1
ATOM 2024 C CA . GLU A 1 264 ? -15.148 6.839 12.356 1.00 81.94 264 GLU A CA 1
ATOM 2025 C C . GLU A 1 264 ? -16.058 5.894 13.147 1.00 81.94 264 GLU A C 1
ATOM 2027 O O . GLU A 1 264 ? -15.767 5.636 14.314 1.00 81.94 264 GLU A O 1
ATOM 2032 N N . GLU A 1 265 ? -17.096 5.326 12.526 1.00 79.69 265 GLU A N 1
ATOM 2033 C CA . GLU A 1 265 ? -17.935 4.304 13.171 1.00 79.69 265 GLU A CA 1
ATOM 2034 C C . GLU A 1 265 ? -17.168 3.008 13.444 1.00 79.69 265 GLU A C 1
ATOM 2036 O O . GLU A 1 265 ? -17.225 2.466 14.549 1.00 79.69 265 GLU A O 1
ATOM 2041 N N . VAL A 1 266 ? -16.375 2.533 12.477 1.00 81.62 266 VAL A N 1
ATOM 2042 C CA . VAL A 1 266 ? -15.542 1.334 12.664 1.00 81.62 266 VAL A CA 1
ATOM 2043 C C . VAL A 1 266 ? -14.537 1.532 13.798 1.00 81.62 266 VAL A C 1
ATOM 2045 O O . VAL A 1 266 ? -14.361 0.632 14.615 1.00 81.62 266 VAL A O 1
ATOM 2048 N N . VAL A 1 267 ? -13.896 2.702 13.883 1.00 83.88 267 VAL A N 1
ATOM 2049 C CA . VAL A 1 267 ? -12.951 3.031 14.960 1.00 83.88 267 VAL A CA 1
ATOM 2050 C C . VAL A 1 267 ? -13.666 3.185 16.306 1.00 83.88 267 VAL A C 1
ATOM 2052 O O . VAL A 1 267 ? -13.136 2.735 17.326 1.00 83.88 267 VAL A O 1
ATOM 2055 N N . ARG A 1 268 ? -14.876 3.761 16.335 1.00 84.00 268 ARG A N 1
ATOM 2056 C CA . ARG A 1 268 ? -15.703 3.841 17.551 1.00 84.00 268 ARG A CA 1
ATOM 2057 C C . ARG A 1 268 ? -16.056 2.454 18.084 1.00 84.00 268 ARG A C 1
ATOM 2059 O O . ARG A 1 268 ? -15.895 2.239 19.287 1.00 84.00 268 ARG A O 1
ATOM 2066 N N . GLY A 1 269 ? -16.424 1.533 17.193 1.00 82.56 269 GLY A N 1
ATOM 2067 C CA . GLY A 1 269 ? -16.770 0.145 17.505 1.00 82.56 269 GLY A CA 1
ATOM 2068 C C . GLY A 1 269 ? -15.599 -0.772 17.883 1.00 82.56 269 GLY A C 1
ATOM 2069 O O . GLY A 1 269 ? -15.844 -1.905 18.289 1.00 82.56 269 GLY A O 1
ATOM 2070 N N . LEU A 1 270 ? -14.339 -0.322 17.780 1.00 86.94 270 LEU A N 1
ATOM 2071 C CA . LEU A 1 270 ? -13.191 -1.093 18.279 1.00 86.94 270 LEU A CA 1
ATOM 2072 C C . LEU A 1 270 ? -13.283 -1.273 19.798 1.00 86.94 270 LEU A C 1
ATOM 2074 O O . LEU A 1 270 ? -13.608 -0.324 20.526 1.00 86.94 270 LEU A O 1
ATOM 2078 N N . THR A 1 271 ? -12.925 -2.466 20.278 1.00 88.56 271 THR A N 1
ATOM 2079 C CA . THR A 1 271 ? -12.875 -2.730 21.722 1.00 88.56 271 THR A CA 1
ATOM 2080 C C . THR A 1 271 ? -11.777 -1.895 22.386 1.00 88.56 271 THR A C 1
ATOM 2082 O O . THR A 1 271 ? -10.821 -1.457 21.736 1.00 88.56 271 THR A O 1
ATOM 2085 N N . ASP A 1 272 ? -11.879 -1.686 23.699 1.00 89.25 272 ASP A N 1
ATOM 2086 C CA . ASP A 1 272 ? -10.845 -0.959 24.445 1.00 89.25 272 ASP A CA 1
ATOM 2087 C C . ASP A 1 272 ? -9.474 -1.637 24.326 1.00 89.25 272 ASP A C 1
ATOM 2089 O O . ASP A 1 272 ? -8.454 -0.959 24.192 1.00 89.25 272 ASP A O 1
ATOM 2093 N N . GLU A 1 273 ? -9.451 -2.972 24.286 1.00 90.06 273 GLU A N 1
ATOM 2094 C CA . GLU A 1 273 ? -8.241 -3.761 24.062 1.00 90.06 273 GLU A CA 1
ATOM 2095 C C . GLU A 1 273 ? -7.625 -3.470 22.686 1.00 90.06 273 GLU A C 1
ATOM 2097 O O . GLU A 1 273 ? -6.447 -3.111 22.614 1.00 90.06 273 GLU A O 1
ATOM 2102 N N . GLU A 1 274 ? -8.419 -3.507 21.607 1.00 91.56 274 GLU A N 1
ATOM 2103 C CA . GLU A 1 274 ? -7.940 -3.180 20.258 1.00 91.56 274 GLU A CA 1
ATOM 2104 C C . GLU A 1 274 ? -7.410 -1.736 20.189 1.00 91.56 274 GLU A C 1
ATOM 2106 O O . GLU A 1 274 ? -6.352 -1.484 19.603 1.00 91.56 274 GLU A O 1
ATOM 2111 N N . LYS A 1 275 ? -8.086 -0.780 20.842 1.00 92.56 275 LYS A N 1
ATOM 2112 C CA . LYS A 1 275 ? -7.649 0.626 20.910 1.00 92.56 275 LYS A CA 1
ATOM 2113 C C . LYS A 1 275 ? -6.316 0.782 21.641 1.00 92.56 275 LYS A C 1
ATOM 2115 O O . LYS A 1 275 ? -5.489 1.584 21.206 1.00 92.56 275 LYS A O 1
ATOM 2120 N N . THR A 1 276 ? -6.053 0.005 22.698 1.00 93.12 276 THR A N 1
ATOM 2121 C CA . THR A 1 276 ? -4.768 0.071 23.425 1.00 93.12 276 THR A CA 1
ATOM 2122 C C . THR A 1 276 ? -3.554 -0.316 22.574 1.00 93.12 276 THR A C 1
ATOM 2124 O O . THR A 1 276 ? -2.430 0.053 22.923 1.00 93.12 276 THR A O 1
ATOM 2127 N N . GLN A 1 277 ? -3.781 -1.019 21.462 1.00 94.75 277 GLN A N 1
ATOM 2128 C CA . GLN A 1 277 ? -2.763 -1.463 20.514 1.00 94.75 277 GLN A CA 1
ATOM 2129 C C . GLN A 1 277 ? -2.758 -0.626 19.224 1.00 94.75 277 GLN A C 1
ATOM 2131 O O . GLN A 1 277 ? -1.713 -0.154 18.787 1.00 94.75 277 GLN A O 1
ATOM 2136 N N . LEU A 1 278 ? -3.912 -0.390 18.602 1.00 95.06 278 LEU A N 1
ATOM 2137 C CA . LEU A 1 278 ? -3.981 0.286 17.301 1.00 95.06 278 LEU A CA 1
ATOM 2138 C C . LEU A 1 278 ? -3.695 1.789 17.386 1.00 95.06 278 LEU A C 1
ATOM 2140 O O . LEU A 1 278 ? -3.063 2.345 16.487 1.00 95.06 278 LEU A O 1
ATOM 2144 N N . VAL A 1 279 ? -4.133 2.449 18.464 1.00 95.81 279 VAL A N 1
ATOM 2145 C CA . VAL A 1 279 ? -3.991 3.904 18.613 1.00 95.81 279 VAL A CA 1
ATOM 2146 C C . VAL A 1 279 ? -2.514 4.318 18.696 1.00 95.81 279 VAL A C 1
ATOM 2148 O O . VAL A 1 279 ? -2.117 5.158 17.891 1.00 95.81 279 VAL A O 1
ATOM 2151 N N . PRO A 1 280 ? -1.646 3.723 19.542 1.00 96.44 280 PRO A N 1
ATOM 2152 C CA . PRO A 1 280 ? -0.220 4.074 19.555 1.00 96.44 280 PRO A CA 1
ATOM 2153 C C . PRO A 1 280 ? 0.510 3.760 18.241 1.00 96.44 280 PRO A C 1
ATOM 2155 O O . PRO A 1 280 ? 1.360 4.538 17.811 1.00 96.44 280 PRO A O 1
ATOM 2158 N N . LEU A 1 281 ? 0.163 2.652 17.573 1.00 96.69 281 LEU A N 1
ATOM 2159 C CA . LEU A 1 281 ? 0.767 2.267 16.290 1.00 96.69 281 LEU A CA 1
ATOM 2160 C C . LEU A 1 281 ? 0.432 3.243 15.155 1.00 96.69 281 LEU A C 1
ATOM 2162 O O . LEU A 1 281 ? 1.164 3.302 14.169 1.00 96.69 281 LEU A O 1
ATOM 2166 N N . SER A 1 282 ? -0.631 4.042 15.288 1.00 95.81 282 SER A N 1
ATOM 2167 C CA . SER A 1 282 ? -0.981 5.061 14.291 1.00 95.81 282 SER A CA 1
ATOM 2168 C C . SER A 1 282 ? 0.067 6.173 14.142 1.00 95.81 282 SER A C 1
ATOM 2170 O O . SER A 1 282 ? 0.061 6.875 13.130 1.00 95.81 282 SER A O 1
ATOM 2172 N N . ALA A 1 283 ? 0.988 6.303 15.108 1.00 94.81 283 ALA A N 1
ATOM 2173 C CA . ALA A 1 283 ? 2.086 7.269 15.090 1.00 94.81 283 ALA A CA 1
ATOM 2174 C C . ALA A 1 283 ? 3.137 7.004 13.997 1.00 94.81 283 ALA A C 1
ATOM 2176 O O . ALA A 1 283 ? 3.936 7.889 13.694 1.00 94.81 283 ALA A O 1
ATOM 2177 N N . VAL A 1 284 ? 3.166 5.801 13.418 1.00 92.50 284 VAL A N 1
ATOM 2178 C CA . VAL A 1 284 ? 4.113 5.408 12.365 1.00 92.50 284 VAL A CA 1
ATOM 2179 C C . VAL A 1 284 ? 3.363 4.991 11.100 1.00 92.50 284 VAL A C 1
ATOM 2181 O O . VAL A 1 284 ? 2.232 4.504 11.147 1.00 92.50 284 VAL A O 1
ATOM 2184 N N . THR A 1 285 ? 3.965 5.216 9.933 1.00 84.50 285 THR A N 1
ATOM 2185 C CA . THR A 1 285 ? 3.327 4.922 8.637 1.00 84.50 285 THR A CA 1
ATOM 2186 C C . THR A 1 285 ? 3.253 3.432 8.331 1.00 84.50 285 THR A C 1
ATOM 2188 O O . THR A 1 285 ? 2.294 2.982 7.697 1.00 84.50 285 THR A O 1
ATOM 2191 N N . ASP A 1 286 ? 4.267 2.703 8.772 1.00 87.88 286 ASP A N 1
ATOM 2192 C CA . ASP A 1 286 ? 4.477 1.270 8.658 1.00 87.88 286 ASP A CA 1
ATOM 2193 C C . ASP A 1 286 ? 5.414 0.837 9.790 1.00 87.88 286 ASP A C 1
ATOM 2195 O O . ASP A 1 286 ? 6.115 1.661 10.383 1.00 87.88 286 ASP A O 1
ATOM 2199 N N . PHE A 1 287 ? 5.368 -0.442 10.149 1.00 92.00 287 PHE A N 1
ATOM 2200 C CA . PHE A 1 287 ? 6.134 -0.960 11.274 1.00 92.00 287 PHE A CA 1
ATOM 2201 C C . PHE A 1 287 ? 6.485 -2.433 11.111 1.00 92.00 287 PHE A C 1
ATOM 2203 O O . PHE A 1 287 ? 5.744 -3.208 10.509 1.00 92.00 287 PHE A O 1
ATOM 2210 N N . THR A 1 288 ? 7.616 -2.826 11.686 1.00 92.50 288 THR A N 1
ATOM 2211 C CA . THR A 1 288 ? 7.978 -4.227 11.918 1.00 92.50 288 THR A CA 1
ATOM 2212 C C . THR A 1 288 ? 7.363 -4.713 13.230 1.00 92.50 288 THR A C 1
ATOM 2214 O O . THR A 1 288 ? 6.930 -3.916 14.069 1.00 92.50 288 THR A O 1
ATOM 2217 N N . SER A 1 289 ? 7.370 -6.027 13.450 1.00 93.56 289 SER A N 1
ATOM 2218 C CA . SER A 1 289 ? 7.019 -6.616 14.748 1.00 93.56 289 SER A CA 1
ATOM 2219 C C . SER A 1 289 ? 7.847 -6.040 15.901 1.00 93.56 289 SER A C 1
ATOM 2221 O O . SER A 1 289 ? 7.309 -5.777 16.973 1.00 93.56 289 SER A O 1
ATOM 2223 N N . GLU A 1 290 ? 9.136 -5.782 15.672 1.00 94.38 290 GLU A N 1
ATOM 2224 C CA . GLU A 1 290 ? 10.033 -5.214 16.679 1.00 94.38 290 GLU A CA 1
ATOM 2225 C C . GLU A 1 290 ? 9.650 -3.771 17.038 1.00 94.38 290 GLU A C 1
ATOM 2227 O O . GLU A 1 290 ? 9.524 -3.433 18.217 1.00 94.38 290 GLU A O 1
ATOM 2232 N N . LEU A 1 291 ? 9.386 -2.922 16.037 1.00 94.88 291 LEU A N 1
ATOM 2233 C CA . LEU A 1 291 ? 8.934 -1.552 16.280 1.00 94.88 291 LEU A CA 1
ATOM 2234 C C . LEU A 1 291 ? 7.588 -1.535 17.015 1.00 94.88 291 LEU A C 1
ATOM 2236 O O . LEU A 1 291 ? 7.416 -0.779 17.974 1.00 94.88 291 LEU A O 1
ATOM 2240 N N . ALA A 1 292 ? 6.653 -2.402 16.618 1.00 96.06 292 ALA A N 1
ATOM 2241 C CA . ALA A 1 292 ? 5.382 -2.543 17.319 1.00 96.06 292 ALA A CA 1
ATOM 2242 C C . ALA A 1 292 ? 5.579 -2.962 18.780 1.00 96.06 292 ALA A C 1
ATOM 2244 O O . ALA A 1 292 ? 4.936 -2.399 19.666 1.00 96.06 292 ALA A O 1
ATOM 2245 N N . GLN A 1 293 ? 6.498 -3.890 19.055 1.00 96.56 293 GLN A N 1
ATOM 2246 C CA . GLN A 1 293 ? 6.826 -4.305 20.416 1.00 96.56 293 GLN A CA 1
ATOM 2247 C C . GLN A 1 293 ? 7.386 -3.149 21.248 1.00 96.56 293 GLN A C 1
ATOM 2249 O O . GLN A 1 293 ? 6.971 -2.974 22.395 1.00 96.56 293 GLN A O 1
ATOM 2254 N N . LYS A 1 294 ? 8.276 -2.324 20.682 1.00 96.69 294 LYS A N 1
ATOM 2255 C CA . LYS A 1 294 ? 8.816 -1.152 21.387 1.00 96.69 294 LYS A CA 1
ATOM 2256 C C . LYS A 1 294 ? 7.733 -0.116 21.692 1.00 96.69 294 LYS A C 1
ATOM 2258 O O . LYS A 1 294 ? 7.695 0.399 22.807 1.00 96.69 294 LYS A O 1
ATOM 2263 N N . ILE A 1 295 ? 6.848 0.177 20.735 1.00 96.69 295 ILE A N 1
ATOM 2264 C CA . ILE A 1 295 ? 5.773 1.169 20.909 1.00 96.69 295 ILE A CA 1
ATOM 2265 C C . ILE A 1 295 ? 4.713 0.681 21.908 1.00 96.69 295 ILE A C 1
ATOM 2267 O O . ILE A 1 295 ? 4.256 1.459 22.744 1.00 96.69 295 ILE A O 1
ATOM 2271 N N . LEU A 1 296 ? 4.316 -0.592 21.837 1.00 95.81 296 LEU A N 1
ATOM 2272 C CA . LEU A 1 296 ? 3.216 -1.140 22.638 1.00 95.81 296 LEU A CA 1
ATOM 2273 C C . LEU A 1 296 ? 3.639 -1.668 24.010 1.00 95.81 296 LEU A C 1
ATOM 2275 O O . LEU A 1 296 ? 2.807 -1.750 24.920 1.00 95.81 296 LEU A O 1
ATOM 2279 N N . GLY A 1 297 ? 4.908 -2.046 24.174 1.00 94.38 297 GLY A N 1
ATOM 2280 C CA . GLY A 1 297 ? 5.430 -2.625 25.406 1.00 94.38 297 GLY A CA 1
ATOM 2281 C C . GLY A 1 297 ? 4.595 -3.823 25.865 1.00 94.38 297 GLY A C 1
ATOM 2282 O O . GLY A 1 297 ? 4.420 -4.794 25.135 1.00 94.38 297 GLY A O 1
ATOM 2283 N N . LYS A 1 298 ? 4.031 -3.737 27.076 1.00 92.94 298 LYS A N 1
ATOM 2284 C CA . LYS A 1 298 ? 3.204 -4.801 27.677 1.00 92.94 298 LYS A CA 1
ATOM 2285 C C . LYS A 1 298 ? 1.920 -5.130 26.903 1.00 92.94 298 LYS A C 1
ATOM 2287 O O . LYS A 1 298 ? 1.367 -6.202 27.107 1.00 92.94 298 LYS A O 1
ATOM 2292 N N . ASN A 1 299 ? 1.449 -4.221 26.049 1.00 92.38 299 ASN A N 1
ATOM 2293 C CA . ASN A 1 299 ? 0.248 -4.432 25.244 1.00 92.38 299 ASN A CA 1
ATOM 2294 C C . ASN A 1 299 ? 0.570 -5.116 23.907 1.00 92.38 299 ASN A C 1
ATOM 2296 O O . ASN A 1 299 ? -0.335 -5.332 23.111 1.00 92.38 299 ASN A O 1
ATOM 2300 N N . PHE A 1 300 ? 1.833 -5.421 23.602 1.00 96.06 300 PHE A N 1
ATOM 2301 C CA . PHE A 1 300 ? 2.200 -6.051 22.338 1.00 96.06 300 PHE A CA 1
ATOM 2302 C C . PHE A 1 300 ? 1.672 -7.489 22.241 1.00 96.06 300 PHE A C 1
ATOM 2304 O O . PHE A 1 300 ? 1.906 -8.310 23.126 1.00 96.06 300 PHE A O 1
ATOM 2311 N N . SER A 1 301 ? 1.024 -7.810 21.120 1.00 94.50 301 SER A N 1
ATOM 2312 C CA . SER A 1 301 ? 0.645 -9.176 20.759 1.00 94.50 301 SER A CA 1
ATOM 2313 C C . SER A 1 301 ? 0.885 -9.401 19.271 1.00 94.50 301 SER A C 1
ATOM 2315 O O . SER A 1 301 ? 0.167 -8.862 18.428 1.00 94.50 301 SER A O 1
ATOM 2317 N N . GLN A 1 302 ? 1.887 -10.224 18.946 1.00 93.94 302 GLN A N 1
ATOM 2318 C CA . GLN A 1 302 ? 2.178 -10.586 17.557 1.00 93.94 302 GLN A CA 1
ATOM 2319 C C . GLN A 1 302 ? 0.986 -11.303 16.908 1.00 93.94 302 GLN A C 1
ATOM 2321 O O . GLN A 1 302 ? 0.609 -10.977 15.787 1.00 93.94 302 GLN A O 1
ATOM 2326 N N . HIS A 1 303 ? 0.340 -12.208 17.651 1.00 92.38 303 HIS A N 1
ATOM 2327 C CA . HIS A 1 303 ? -0.854 -12.922 17.199 1.00 92.38 303 HIS A CA 1
ATOM 2328 C C . HIS A 1 303 ? -1.978 -11.961 16.790 1.00 92.38 303 HIS A C 1
ATOM 2330 O O . HIS A 1 303 ? -2.615 -12.160 15.760 1.00 92.38 303 HIS A O 1
ATOM 2336 N N . GLN A 1 304 ? -2.207 -10.898 17.568 1.00 91.81 304 GLN A N 1
ATOM 2337 C CA . GLN A 1 304 ? -3.267 -9.938 17.265 1.00 91.81 304 GLN A CA 1
ATOM 2338 C C . GLN A 1 304 ? -2.962 -9.118 16.003 1.00 91.81 304 GLN A C 1
ATOM 2340 O O . GLN A 1 304 ? -3.838 -8.937 15.158 1.00 91.81 304 GLN A O 1
ATOM 2345 N N . ILE A 1 305 ? -1.710 -8.673 15.842 1.00 92.31 305 ILE A N 1
ATOM 2346 C CA . ILE A 1 305 ? -1.257 -7.955 14.642 1.00 92.31 305 ILE A CA 1
ATOM 2347 C C . ILE A 1 305 ? -1.410 -8.837 13.397 1.00 92.31 305 ILE A C 1
ATOM 2349 O O . ILE A 1 305 ? -1.938 -8.377 12.381 1.00 92.31 305 ILE A O 1
ATOM 2353 N N . ASP A 1 306 ? -1.000 -10.104 13.483 1.00 88.88 306 ASP A N 1
ATOM 2354 C CA . ASP A 1 306 ? -1.161 -11.068 12.394 1.00 88.88 306 ASP A CA 1
ATOM 2355 C C . ASP A 1 306 ? -2.638 -11.349 12.088 1.00 88.88 306 ASP A C 1
ATOM 2357 O O . ASP A 1 306 ? -3.002 -11.390 10.914 1.00 88.88 306 ASP A O 1
ATOM 2361 N N . SER A 1 307 ? -3.503 -11.459 13.105 1.00 87.50 307 SER A N 1
ATOM 2362 C CA . SER A 1 307 ? -4.953 -11.634 12.925 1.00 87.50 307 SER A CA 1
ATOM 2363 C C . SER A 1 307 ? -5.568 -10.469 12.154 1.00 87.50 307 SER A C 1
ATOM 2365 O O . SER A 1 307 ? -6.272 -10.673 11.167 1.00 87.50 307 SER A O 1
ATOM 2367 N N . TRP A 1 308 ? -5.266 -9.226 12.533 1.00 88.44 308 TRP A N 1
ATOM 2368 C CA . TRP A 1 308 ? -5.794 -8.063 11.818 1.00 88.44 308 TRP A CA 1
ATOM 2369 C C . TRP A 1 308 ? -5.242 -7.917 10.400 1.00 88.44 308 TRP A C 1
ATOM 2371 O O . TRP A 1 308 ? -5.956 -7.446 9.513 1.00 88.44 308 TRP A O 1
ATOM 2381 N N . ALA A 1 309 ? -3.977 -8.283 10.182 1.00 86.00 309 ALA A N 1
ATOM 2382 C CA . ALA A 1 309 ? -3.386 -8.292 8.850 1.00 86.00 309 ALA A CA 1
ATOM 2383 C C . ALA A 1 309 ? -4.007 -9.386 7.968 1.00 86.00 309 ALA A C 1
ATOM 2385 O O . ALA A 1 309 ? -4.255 -9.156 6.785 1.00 86.00 309 ALA A O 1
ATOM 2386 N N . PHE A 1 310 ? -4.309 -10.548 8.550 1.00 81.31 310 PHE A N 1
ATOM 2387 C CA . PHE A 1 310 ? -5.018 -11.642 7.893 1.00 81.31 310 PHE A CA 1
ATOM 2388 C C . PHE A 1 310 ? -6.453 -11.244 7.513 1.00 81.31 310 PHE A C 1
ATOM 2390 O O . PHE A 1 310 ? -6.878 -11.492 6.385 1.00 81.31 310 PHE A O 1
ATOM 2397 N N . GLU A 1 311 ? -7.162 -10.556 8.415 1.00 79.56 311 GLU A N 1
ATOM 2398 C CA . GLU A 1 311 ? -8.488 -9.961 8.185 1.00 79.56 311 GLU A CA 1
ATOM 2399 C C . GLU A 1 311 ? -8.476 -8.789 7.184 1.00 79.56 311 GLU A C 1
ATOM 2401 O O . GLU A 1 311 ? -9.540 -8.330 6.765 1.00 79.56 311 GLU A O 1
ATOM 2406 N N . GLY A 1 312 ? -7.313 -8.219 6.857 1.00 72.06 312 GLY A N 1
ATOM 2407 C CA . GLY A 1 312 ? -7.113 -7.280 5.746 1.00 72.06 312 GLY A CA 1
ATOM 2408 C C . GLY A 1 312 ? -7.786 -5.914 5.809 1.00 72.06 312 GLY A C 1
ATOM 2409 O O . GLY A 1 312 ? -7.540 -5.069 4.947 1.00 72.06 312 GLY A O 1
ATOM 2410 N N . SER A 1 313 ? -8.654 -5.677 6.786 1.00 73.38 313 SER A N 1
ATOM 2411 C CA . SER A 1 313 ? -9.550 -4.515 6.809 1.00 73.38 313 SER A CA 1
ATOM 2412 C C . SER A 1 313 ? -9.053 -3.396 7.713 1.00 73.38 313 SER A C 1
ATOM 2414 O O . SER A 1 313 ? -9.424 -2.250 7.492 1.00 73.38 313 SER A O 1
ATOM 2416 N N . LEU A 1 314 ? -8.160 -3.693 8.663 1.00 81.56 314 LEU A N 1
ATOM 2417 C CA . LEU A 1 314 ? -7.455 -2.685 9.463 1.00 81.56 314 LEU A CA 1
ATOM 2418 C C . LEU A 1 314 ? -5.995 -2.525 9.021 1.00 81.56 314 LEU A C 1
ATOM 2420 O O . LEU A 1 314 ? -5.516 -1.399 8.863 1.00 81.56 314 LEU A O 1
ATOM 2424 N N . LEU A 1 315 ? -5.304 -3.648 8.798 1.00 87.44 315 LEU A N 1
ATOM 2425 C CA . LEU A 1 315 ? -3.887 -3.697 8.456 1.00 87.44 315 LEU A CA 1
ATOM 2426 C C . LEU A 1 315 ? -3.640 -4.482 7.168 1.00 87.44 315 LEU A C 1
ATOM 2428 O O . LEU A 1 315 ? -4.423 -5.337 6.769 1.00 87.44 315 LEU A O 1
ATOM 2432 N N . SER A 1 316 ? -2.503 -4.193 6.548 1.00 83.38 316 SER A N 1
ATOM 2433 C CA . SER A 1 316 ? -1.901 -4.960 5.457 1.00 83.38 316 SER A CA 1
ATOM 2434 C C . SER A 1 316 ? -0.492 -5.409 5.853 1.00 83.38 316 SER A C 1
ATOM 2436 O O . SER A 1 316 ? 0.127 -4.779 6.714 1.00 83.38 316 SER A O 1
ATOM 2438 N N . LYS A 1 317 ? 0.002 -6.485 5.231 1.00 85.94 317 LYS A N 1
ATOM 2439 C CA . LYS A 1 317 ? 1.323 -7.092 5.474 1.00 85.94 317 LYS A CA 1
ATOM 2440 C C . LYS A 1 317 ? 2.121 -7.166 4.166 1.00 85.94 317 LYS A C 1
ATOM 2442 O O . LYS A 1 317 ? 1.529 -7.393 3.112 1.00 85.94 317 LYS A O 1
ATOM 2447 N N . SER A 1 318 ? 3.436 -6.955 4.196 1.00 78.44 318 SER A N 1
ATOM 2448 C CA . SER A 1 318 ? 4.305 -7.128 3.017 1.00 78.44 318 SER A CA 1
ATOM 2449 C C . SER A 1 318 ? 4.694 -8.591 2.780 1.00 78.44 318 SER A C 1
ATOM 2451 O O . SER A 1 318 ? 4.667 -9.408 3.696 1.00 78.44 318 SER A O 1
ATOM 2453 N N . SER A 1 319 ? 5.097 -8.906 1.546 1.00 70.50 319 SER A N 1
ATOM 2454 C CA . SER A 1 319 ? 5.441 -10.265 1.088 1.00 70.50 319 SER A CA 1
ATOM 2455 C C . SER A 1 319 ? 6.904 -10.681 1.356 1.00 70.50 319 SER A C 1
ATOM 2457 O O . SER A 1 319 ? 7.455 -11.471 0.599 1.00 70.50 319 SER A O 1
ATOM 2459 N N . SER A 1 320 ? 7.565 -10.108 2.366 1.00 69.56 320 SER A N 1
ATOM 2460 C CA . SER A 1 320 ? 9.000 -10.296 2.662 1.00 69.56 320 SER A CA 1
ATOM 2461 C C . SER A 1 320 ? 9.247 -11.248 3.839 1.00 69.56 320 SER A C 1
ATOM 2463 O O . SER A 1 320 ? 8.373 -11.397 4.691 1.00 69.56 320 SER A O 1
ATOM 2465 N N . ASP A 1 321 ? 10.453 -11.834 3.913 1.00 68.56 321 ASP A N 1
ATOM 2466 C CA . ASP A 1 321 ? 10.887 -12.699 5.030 1.00 68.56 321 ASP A CA 1
ATOM 2467 C C . ASP A 1 321 ? 10.798 -11.978 6.387 1.00 68.56 321 ASP A C 1
ATOM 2469 O O . ASP A 1 321 ? 10.359 -12.556 7.379 1.00 68.56 321 ASP A O 1
ATOM 2473 N N . GLU A 1 322 ? 11.130 -10.684 6.406 1.00 78.00 322 GLU A N 1
ATOM 2474 C CA . GLU A 1 322 ? 10.795 -9.765 7.494 1.00 78.00 322 GLU A CA 1
ATOM 2475 C C . GLU A 1 322 ? 9.597 -8.903 7.070 1.00 78.00 322 GLU A C 1
ATOM 2477 O O . GLU A 1 322 ? 9.757 -7.960 6.283 1.00 78.00 322 GLU A O 1
ATOM 2482 N N . PRO A 1 323 ? 8.368 -9.234 7.503 1.00 82.00 323 PRO A N 1
ATOM 2483 C CA . PRO A 1 323 ? 7.180 -8.529 7.058 1.00 82.00 323 PRO A CA 1
ATOM 2484 C C . PRO A 1 323 ? 7.031 -7.169 7.746 1.00 82.00 323 PRO A C 1
ATOM 2486 O O . PRO A 1 323 ? 7.163 -7.035 8.964 1.00 82.00 323 PRO A O 1
ATOM 2489 N N . TYR A 1 324 ? 6.648 -6.174 6.954 1.00 86.12 324 TYR A N 1
ATOM 2490 C CA . TYR A 1 324 ? 6.179 -4.876 7.419 1.00 86.12 324 TYR A CA 1
ATOM 2491 C C . TYR A 1 324 ? 4.654 -4.866 7.458 1.00 86.12 324 TYR A C 1
ATOM 2493 O O . TYR A 1 324 ? 3.992 -5.383 6.553 1.00 86.12 324 TYR A O 1
ATOM 2501 N N . TYR A 1 325 ? 4.104 -4.224 8.479 1.00 89.56 325 TYR A N 1
ATOM 2502 C CA . TYR A 1 325 ? 2.677 -4.016 8.663 1.00 89.56 325 TYR A CA 1
ATOM 2503 C C . TYR A 1 325 ? 2.328 -2.556 8.425 1.00 89.56 325 TYR A C 1
ATOM 2505 O O . TYR A 1 325 ? 3.100 -1.648 8.738 1.00 89.56 325 TYR A O 1
ATOM 2513 N N . LYS A 1 326 ? 1.135 -2.323 7.887 1.00 87.06 326 LYS A N 1
ATOM 2514 C CA . LYS A 1 326 ? 0.636 -0.978 7.618 1.00 87.06 326 LYS A CA 1
ATOM 2515 C C . LYS A 1 326 ? -0.849 -0.878 7.908 1.00 87.06 326 LYS A C 1
ATOM 2517 O O . LYS A 1 326 ? -1.638 -1.598 7.300 1.00 87.06 326 LYS A O 1
ATOM 2522 N N . ILE A 1 327 ? -1.217 0.065 8.774 1.00 89.06 327 ILE A N 1
ATOM 2523 C CA . ILE A 1 327 ? -2.612 0.465 8.980 1.00 89.06 327 ILE A CA 1
ATOM 2524 C C . ILE A 1 327 ? -3.086 1.219 7.732 1.00 89.06 327 ILE A C 1
ATOM 2526 O O . ILE A 1 327 ? -2.381 2.099 7.218 1.00 89.06 327 ILE A O 1
ATOM 2530 N N . HIS A 1 328 ? -4.278 0.887 7.232 1.00 83.50 328 HIS A N 1
ATOM 2531 C CA . HIS A 1 328 ? -4.874 1.598 6.095 1.00 83.50 328 HIS A CA 1
ATOM 2532 C C . HIS A 1 328 ? -5.008 3.092 6.401 1.00 83.50 328 HIS A C 1
ATOM 2534 O O . HIS A 1 328 ? -5.423 3.464 7.492 1.00 83.50 328 HIS A O 1
ATOM 2540 N N . SER A 1 329 ? -4.664 3.964 5.449 1.00 80.50 329 SER A N 1
ATOM 2541 C CA . SER A 1 329 ? -4.417 5.386 5.745 1.00 80.50 329 SER A CA 1
ATOM 2542 C C . SER A 1 329 ? -5.592 6.111 6.402 1.00 80.50 329 SER A C 1
ATOM 2544 O O . SER A 1 329 ? -5.364 6.814 7.374 1.00 80.50 329 SER A O 1
ATOM 2546 N N . LEU A 1 330 ? -6.830 5.886 5.947 1.00 81.19 330 LEU A N 1
ATOM 2547 C CA . LEU A 1 330 ? -8.011 6.524 6.551 1.00 81.19 330 LEU A CA 1
ATOM 2548 C C . LEU A 1 330 ? -8.235 6.067 7.997 1.00 81.19 330 LEU A C 1
ATOM 2550 O O . LEU A 1 330 ? -8.554 6.867 8.869 1.00 81.19 330 LEU A O 1
ATOM 2554 N N . ILE A 1 331 ? -8.013 4.778 8.264 1.00 87.06 331 ILE A N 1
ATOM 2555 C CA . ILE A 1 331 ? -8.117 4.206 9.610 1.00 87.06 331 ILE A CA 1
ATOM 2556 C C . ILE A 1 331 ? -6.998 4.764 10.485 1.00 87.06 331 ILE A C 1
ATOM 2558 O O . ILE A 1 331 ? -7.246 5.162 11.619 1.00 87.06 331 ILE A O 1
ATOM 2562 N N . ARG A 1 332 ? -5.775 4.854 9.947 1.00 91.06 332 ARG A N 1
ATOM 2563 C CA . ARG A 1 332 ? -4.637 5.459 10.641 1.00 91.06 332 ARG A CA 1
ATOM 2564 C C . ARG A 1 332 ? -4.924 6.912 10.998 1.00 91.06 332 ARG A C 1
ATOM 2566 O O . ARG A 1 332 ? -4.627 7.298 12.114 1.00 91.06 332 ARG A O 1
ATOM 2573 N N . GLU A 1 333 ? -5.501 7.697 10.092 1.00 87.81 333 GLU A N 1
ATOM 2574 C CA . GLU A 1 333 ? -5.865 9.099 10.339 1.00 87.81 333 GLU A CA 1
ATOM 2575 C C . GLU A 1 333 ? -6.881 9.230 11.481 1.00 87.81 333 GLU A C 1
ATOM 2577 O O . GLU A 1 333 ? -6.666 10.024 12.395 1.00 87.81 333 GLU A O 1
ATOM 2582 N N . ALA A 1 334 ? -7.934 8.407 11.487 1.00 88.06 334 ALA A N 1
ATOM 2583 C CA . ALA A 1 334 ? -8.917 8.390 12.570 1.00 88.06 334 ALA A CA 1
ATOM 2584 C C . ALA A 1 334 ? -8.310 7.939 13.915 1.00 88.06 334 ALA A C 1
ATOM 2586 O O . ALA A 1 334 ? -8.542 8.570 14.946 1.00 88.06 334 ALA A O 1
ATOM 2587 N N . LEU A 1 335 ? -7.476 6.893 13.912 1.00 93.50 335 LEU A N 1
ATOM 2588 C CA . LEU A 1 335 ? -6.752 6.430 15.103 1.00 93.50 335 LEU A CA 1
ATOM 2589 C C . LEU A 1 335 ? -5.729 7.459 15.602 1.00 93.50 335 LEU A C 1
ATOM 2591 O O . LEU A 1 335 ? -5.558 7.620 16.807 1.00 93.50 335 LEU A O 1
ATOM 2595 N N . TYR A 1 336 ? -5.063 8.170 14.695 1.00 93.81 336 TYR A N 1
ATOM 2596 C CA . TYR A 1 336 ? -4.088 9.202 15.034 1.00 93.81 336 TYR A CA 1
ATOM 2597 C C . TYR A 1 336 ? -4.769 10.436 15.624 1.00 93.81 336 TYR A C 1
ATOM 2599 O O . TYR A 1 336 ? -4.258 11.019 16.577 1.00 93.81 336 TYR A O 1
ATOM 2607 N N . ALA A 1 337 ? -5.954 10.804 15.126 1.00 91.19 337 ALA A N 1
ATOM 2608 C CA . ALA A 1 337 ? -6.781 11.836 15.746 1.00 91.19 337 ALA A CA 1
ATOM 2609 C C . ALA A 1 337 ? -7.183 11.458 17.183 1.00 91.19 337 ALA A C 1
ATOM 2611 O O . ALA A 1 337 ? -7.217 12.325 18.053 1.00 91.19 337 ALA A O 1
ATOM 2612 N N . GLU A 1 338 ? -7.430 10.171 17.453 1.00 91.56 338 GLU A N 1
ATOM 2613 C CA . GLU A 1 338 ? -7.650 9.668 18.813 1.00 91.56 338 GLU A CA 1
ATOM 2614 C C . GLU A 1 338 ? -6.371 9.736 19.663 1.00 91.56 338 GLU A C 1
ATOM 2616 O O . GLU A 1 338 ? -6.412 10.219 20.795 1.00 91.56 338 GLU A O 1
ATOM 2621 N N . LEU A 1 339 ? -5.217 9.328 19.117 1.00 94.44 339 LEU A N 1
ATOM 2622 C CA . LEU A 1 339 ? -3.921 9.419 19.801 1.00 94.44 339 LEU A CA 1
ATOM 2623 C C . LEU A 1 339 ? -3.587 10.869 20.179 1.00 94.44 339 LEU A C 1
ATOM 2625 O O . LEU A 1 339 ? -3.129 11.127 21.291 1.00 94.44 339 LEU A O 1
ATOM 2629 N N . ALA A 1 340 ? -3.864 11.816 19.282 1.00 93.69 340 ALA A N 1
ATOM 2630 C CA . ALA A 1 340 ? -3.587 13.236 19.467 1.00 93.69 340 ALA A CA 1
ATOM 2631 C C . ALA A 1 340 ? -4.385 13.883 20.611 1.00 93.69 340 ALA A C 1
ATOM 2633 O O . ALA A 1 340 ? -3.974 14.925 21.118 1.00 93.69 340 ALA A O 1
ATOM 2634 N N . LYS A 1 341 ? -5.478 13.260 21.077 1.00 93.94 341 LYS A N 1
ATOM 2635 C CA . LYS A 1 341 ? -6.202 13.711 22.280 1.00 93.94 341 LYS A CA 1
ATOM 2636 C C . LYS A 1 341 ? -5.387 13.519 23.564 1.00 93.94 341 LYS A C 1
ATOM 2638 O O . LYS A 1 341 ? -5.704 14.133 24.579 1.00 93.94 341 LYS A O 1
ATOM 2643 N N . ASN A 1 342 ? -4.357 12.671 23.540 1.00 94.38 342 ASN A N 1
ATOM 2644 C CA . ASN A 1 342 ? -3.452 12.436 24.658 1.00 94.38 342 ASN A CA 1
ATOM 2645 C C . ASN A 1 342 ? -2.006 12.753 24.241 1.00 94.38 342 ASN A C 1
ATOM 2647 O O . ASN A 1 342 ? -1.284 11.890 23.736 1.00 94.38 342 ASN A O 1
ATOM 2651 N N . GLU A 1 343 ? -1.583 13.998 24.480 1.00 93.94 343 GLU A N 1
ATOM 2652 C CA . GLU A 1 343 ? -0.253 14.484 24.086 1.00 93.94 343 GLU A CA 1
ATOM 2653 C C . GLU A 1 343 ? 0.893 13.641 24.660 1.00 93.94 343 GLU A C 1
ATOM 2655 O O . GLU A 1 343 ? 1.888 13.410 23.978 1.00 93.94 343 GLU A O 1
ATOM 2660 N N . GLU A 1 344 ? 0.759 13.147 25.894 1.00 94.44 344 GLU A N 1
ATOM 2661 C CA . GLU A 1 344 ? 1.792 12.333 26.538 1.00 94.44 344 GLU A CA 1
ATOM 2662 C C . GLU A 1 344 ? 2.029 11.028 25.768 1.00 94.44 344 GLU A C 1
ATOM 2664 O O . GLU A 1 344 ? 3.166 10.718 25.402 1.00 94.44 344 GLU A O 1
ATOM 2669 N N . LYS A 1 345 ? 0.952 10.298 25.444 1.00 93.81 345 LYS A N 1
ATOM 2670 C CA . LYS A 1 345 ? 1.036 9.060 24.654 1.00 93.81 345 LYS A CA 1
ATOM 2671 C C . LYS A 1 345 ? 1.546 9.318 23.239 1.00 93.81 345 LYS A C 1
ATOM 2673 O O . LYS A 1 345 ? 2.342 8.526 22.734 1.00 93.81 345 LYS A O 1
ATOM 2678 N N . LEU A 1 346 ? 1.113 10.412 22.611 1.00 95.88 346 LEU A N 1
ATOM 2679 C CA . LEU A 1 346 ? 1.569 10.800 21.277 1.00 95.88 346 LEU A CA 1
ATOM 2680 C C . LEU A 1 346 ? 3.084 11.043 21.261 1.00 95.88 346 LEU A C 1
ATOM 2682 O O . LEU A 1 346 ? 3.808 10.442 20.463 1.00 95.88 346 LEU A O 1
ATOM 2686 N N . HIS A 1 347 ? 3.576 11.890 22.169 1.00 95.94 347 HIS A N 1
ATOM 2687 C CA . HIS A 1 347 ? 5.001 12.195 22.259 1.00 95.94 347 HIS A CA 1
ATOM 2688 C C . HIS A 1 347 ? 5.819 10.946 22.607 1.00 95.94 347 HIS A C 1
ATOM 2690 O O . HIS A 1 347 ? 6.892 10.740 22.038 1.00 95.94 347 HIS A O 1
ATOM 2696 N N . GLN A 1 348 ? 5.309 10.081 23.489 1.00 95.69 348 GLN A N 1
ATOM 2697 C CA . GLN A 1 348 ? 5.965 8.824 23.842 1.00 95.69 348 GLN A CA 1
ATOM 2698 C C . GLN A 1 348 ? 6.101 7.886 22.635 1.00 95.69 348 GLN A C 1
ATOM 2700 O O . GLN A 1 348 ? 7.195 7.378 22.393 1.00 95.69 348 GLN A O 1
ATOM 2705 N N . ALA A 1 349 ? 5.035 7.688 21.853 1.00 95.75 349 ALA A N 1
ATOM 2706 C CA . ALA A 1 349 ? 5.068 6.829 20.668 1.00 95.75 349 ALA A CA 1
ATOM 2707 C C . ALA A 1 349 ? 6.103 7.322 19.641 1.00 95.75 349 ALA A C 1
ATOM 2709 O O . ALA A 1 349 ? 6.926 6.539 19.160 1.00 95.75 349 ALA A O 1
ATOM 2710 N N . HIS A 1 350 ? 6.130 8.630 19.368 1.00 97.06 350 HIS A N 1
ATOM 2711 C CA . HIS A 1 350 ? 7.123 9.223 18.473 1.00 97.06 350 HIS A CA 1
ATOM 2712 C C . HIS A 1 350 ? 8.549 9.163 19.032 1.00 97.06 350 HIS A C 1
ATOM 2714 O O . HIS A 1 350 ? 9.480 8.867 18.285 1.00 97.06 350 HIS A O 1
ATOM 2720 N N . ARG A 1 351 ? 8.754 9.367 20.339 1.00 96.31 351 ARG A N 1
ATOM 2721 C CA . ARG A 1 351 ? 10.088 9.241 20.948 1.00 96.31 351 ARG A CA 1
ATOM 2722 C C . ARG A 1 351 ? 10.625 7.817 20.796 1.00 96.31 351 ARG A C 1
ATOM 2724 O O . ARG A 1 351 ? 11.777 7.647 20.400 1.00 96.31 351 ARG A O 1
ATOM 2731 N N . THR A 1 352 ? 9.792 6.810 21.047 1.00 96.56 352 THR A N 1
ATOM 2732 C CA . THR A 1 352 ? 10.158 5.400 20.861 1.00 96.56 352 THR A CA 1
ATOM 2733 C C . THR A 1 352 ? 10.480 5.085 19.401 1.00 96.56 352 THR A C 1
ATOM 2735 O O . THR A 1 352 ? 11.504 4.462 19.122 1.00 96.56 352 THR A O 1
ATOM 2738 N N . ALA A 1 353 ? 9.660 5.558 18.455 1.00 95.00 353 ALA A N 1
ATOM 2739 C CA . ALA A 1 353 ? 9.932 5.390 17.028 1.00 95.00 353 ALA A CA 1
ATOM 2740 C C . ALA A 1 353 ? 11.267 6.045 16.629 1.00 95.00 353 ALA A C 1
ATOM 2742 O O . ALA A 1 353 ? 12.083 5.437 15.940 1.00 95.00 353 ALA A O 1
ATOM 2743 N N . SER A 1 354 ? 11.543 7.251 17.131 1.00 95.12 354 SER A N 1
ATOM 2744 C CA . SER A 1 354 ? 12.811 7.946 16.897 1.00 95.12 354 SER A CA 1
ATOM 2745 C C . SER A 1 354 ? 14.023 7.150 17.396 1.00 95.12 354 SER A C 1
ATOM 2747 O O . SER A 1 354 ? 15.054 7.117 16.723 1.00 95.12 354 SER A O 1
ATOM 2749 N N . GLN A 1 355 ? 13.925 6.521 18.569 1.00 94.75 355 GLN A N 1
ATOM 2750 C CA . GLN A 1 355 ? 14.973 5.655 19.129 1.00 94.75 355 GLN A CA 1
ATOM 2751 C C . GLN A 1 355 ? 15.200 4.417 18.271 1.00 94.75 355 GLN A C 1
ATOM 2753 O O . GLN A 1 355 ? 16.332 4.146 17.881 1.00 94.75 355 GLN A O 1
ATOM 2758 N N . TYR A 1 356 ? 14.121 3.741 17.886 1.00 94.31 356 TYR A N 1
ATOM 2759 C CA . TYR A 1 356 ? 14.196 2.575 17.015 1.00 94.31 356 TYR A CA 1
ATOM 2760 C C . TYR A 1 356 ? 14.876 2.878 15.674 1.00 94.31 356 TYR A C 1
ATOM 2762 O O . TYR A 1 356 ? 15.759 2.139 15.242 1.00 94.31 356 TYR A O 1
ATOM 2770 N N . TYR A 1 357 ? 14.500 3.978 15.018 1.00 90.00 357 TYR A N 1
ATOM 2771 C CA . TYR A 1 357 ? 15.089 4.338 13.728 1.00 90.00 357 TYR A CA 1
ATOM 2772 C C . TYR A 1 357 ? 16.549 4.795 13.835 1.00 90.00 357 TYR A C 1
ATOM 2774 O O . TYR A 1 357 ? 17.292 4.624 12.873 1.00 90.00 357 TYR A O 1
ATOM 2782 N N . GLU A 1 358 ? 16.984 5.332 14.981 1.00 91.06 358 GLU A N 1
ATOM 2783 C CA . GLU A 1 358 ? 18.409 5.613 15.222 1.00 91.06 358 GLU A CA 1
ATOM 2784 C C . GLU A 1 358 ? 19.214 4.309 15.285 1.00 91.06 358 GLU A C 1
ATOM 2786 O O . GLU A 1 358 ? 20.228 4.177 14.603 1.00 91.06 358 GLU A O 1
ATOM 2791 N N . GLU A 1 359 ? 18.732 3.330 16.056 1.00 90.88 359 GLU A N 1
ATOM 2792 C CA . GLU A 1 359 ? 19.376 2.018 16.220 1.00 90.88 359 GLU A CA 1
ATOM 2793 C C . GLU A 1 359 ? 19.455 1.238 14.897 1.00 90.88 359 GLU A C 1
ATOM 2795 O O . GLU A 1 359 ? 20.433 0.540 14.648 1.00 90.88 359 GLU A O 1
ATOM 2800 N N . ASN A 1 360 ? 18.460 1.412 14.022 1.00 86.25 360 ASN A N 1
ATOM 2801 C CA . ASN A 1 360 ? 18.376 0.761 12.711 1.00 86.25 360 ASN A CA 1
ATOM 2802 C C . ASN A 1 360 ? 18.985 1.589 11.563 1.00 86.25 360 ASN A C 1
ATOM 2804 O O . ASN A 1 360 ? 18.680 1.346 10.396 1.00 86.25 360 ASN A O 1
ATOM 2808 N N . LEU A 1 361 ? 19.838 2.574 11.875 1.00 83.62 361 LEU A N 1
ATOM 2809 C CA . LEU A 1 361 ? 20.575 3.387 10.895 1.00 83.62 361 LEU A CA 1
ATOM 2810 C C . LEU A 1 361 ? 19.675 4.107 9.872 1.00 83.62 361 LEU A C 1
ATOM 2812 O O . LEU A 1 361 ? 20.050 4.298 8.713 1.00 83.62 361 LEU A O 1
ATOM 2816 N N . ASN A 1 362 ? 18.493 4.550 10.303 1.00 80.94 362 ASN A N 1
ATOM 2817 C CA . ASN A 1 362 ? 17.571 5.357 9.509 1.00 80.94 362 ASN A CA 1
ATOM 2818 C C . ASN A 1 362 ? 17.469 6.786 10.086 1.00 80.94 362 ASN A C 1
ATOM 2820 O O . ASN A 1 362 ? 16.493 7.127 10.766 1.00 80.94 362 ASN A O 1
ATOM 2824 N N . PRO A 1 363 ? 18.478 7.647 9.838 1.00 81.94 363 PRO A N 1
ATOM 2825 C CA . PRO A 1 363 ? 18.591 8.957 10.483 1.00 81.94 363 PRO A CA 1
ATOM 2826 C C . PRO A 1 363 ? 17.444 9.902 10.114 1.00 81.94 363 PRO A C 1
ATOM 2828 O O . PRO A 1 363 ? 17.009 10.690 10.949 1.00 81.94 363 PRO A O 1
ATOM 2831 N N . THR A 1 364 ? 16.907 9.796 8.895 1.00 82.00 364 THR A N 1
ATOM 2832 C CA . THR A 1 364 ? 15.793 10.634 8.434 1.00 82.00 364 THR A CA 1
ATOM 2833 C C . THR A 1 364 ? 14.535 10.397 9.262 1.00 82.00 364 THR A C 1
ATOM 2835 O O . THR A 1 364 ? 14.017 11.346 9.849 1.00 82.00 364 THR A O 1
ATOM 2838 N N . LEU A 1 365 ? 14.079 9.142 9.368 1.00 84.06 365 LEU A N 1
ATOM 2839 C CA . LEU A 1 365 ? 12.892 8.814 10.167 1.00 84.06 365 LEU A CA 1
ATOM 2840 C C . LEU A 1 365 ? 13.146 9.037 11.659 1.00 84.06 365 LEU A C 1
ATOM 2842 O O . LEU A 1 365 ? 12.256 9.476 12.387 1.00 84.06 365 LEU A O 1
ATOM 2846 N N . SER A 1 366 ? 14.372 8.783 12.124 1.00 89.44 366 SER A N 1
ATOM 2847 C CA . SER A 1 366 ? 14.751 9.056 13.508 1.00 89.44 366 SER A CA 1
ATOM 2848 C C . SER A 1 366 ? 14.583 10.534 13.866 1.00 89.44 366 SER A C 1
ATOM 2850 O O . SER A 1 366 ? 13.969 10.861 14.886 1.00 89.44 366 SER A O 1
ATOM 2852 N N . MET A 1 367 ? 15.085 11.427 13.014 1.00 89.00 367 MET A N 1
ATOM 2853 C CA . MET A 1 367 ? 14.998 12.872 13.198 1.00 89.00 367 MET A CA 1
ATOM 2854 C C . MET A 1 367 ? 13.556 13.377 13.064 1.00 89.00 367 MET A C 1
ATOM 2856 O O . MET A 1 367 ? 13.100 14.146 13.907 1.00 89.00 367 MET A O 1
ATOM 2860 N N . GLU A 1 368 ? 12.814 12.909 12.061 1.00 88.19 368 GLU A N 1
ATOM 2861 C CA . GLU A 1 368 ? 11.399 13.246 11.867 1.00 88.19 368 GLU A CA 1
ATOM 2862 C C . GLU A 1 368 ? 10.563 12.914 13.113 1.00 88.19 368 GLU A C 1
ATOM 2864 O O . GLU A 1 368 ? 9.865 13.768 13.664 1.00 88.19 368 GLU A O 1
ATOM 2869 N N . HIS A 1 369 ? 10.705 11.700 13.644 1.00 92.62 369 HIS A N 1
ATOM 2870 C CA . HIS A 1 369 ? 9.998 11.308 14.857 1.00 92.62 369 HIS A CA 1
ATOM 2871 C C . HIS A 1 369 ? 10.51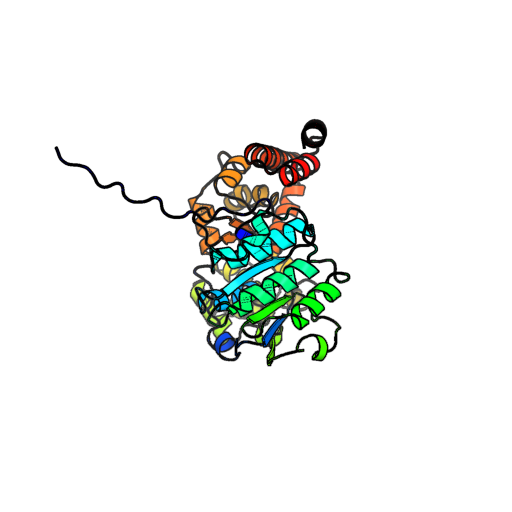8 12.011 16.121 1.00 92.62 369 HIS A C 1
ATOM 2873 O O . HIS A 1 369 ? 9.734 12.247 17.042 1.00 92.62 369 HIS A O 1
ATOM 2879 N N . ALA A 1 370 ? 11.794 12.414 16.182 1.00 92.88 370 ALA A N 1
ATOM 2880 C CA . ALA A 1 370 ? 12.288 13.251 17.280 1.00 92.88 370 ALA A CA 1
ATOM 2881 C C . ALA A 1 370 ? 11.568 14.608 17.299 1.00 92.88 370 ALA A C 1
ATOM 2883 O O . ALA A 1 370 ? 11.127 15.052 18.361 1.00 92.88 370 ALA A O 1
ATOM 2884 N N . PHE A 1 371 ? 11.368 15.216 16.126 1.00 91.62 371 PHE A N 1
ATOM 2885 C CA . PHE A 1 371 ? 10.604 16.453 15.985 1.00 91.62 371 PHE A CA 1
ATOM 2886 C C . PHE A 1 371 ? 9.148 16.276 16.437 1.00 91.62 371 PHE A C 1
ATOM 2888 O O . PHE A 1 371 ? 8.678 17.029 17.291 1.00 91.62 371 PHE A O 1
ATOM 2895 N N . PHE A 1 372 ? 8.452 15.241 15.951 1.00 91.94 372 PHE A N 1
ATOM 2896 C CA . PHE A 1 372 ? 7.061 14.977 16.348 1.00 91.94 372 PHE A CA 1
ATOM 2897 C C . PHE A 1 372 ? 6.896 14.623 17.831 1.00 91.94 372 PHE A C 1
ATOM 2899 O O . PHE A 1 372 ? 5.856 14.906 18.421 1.00 91.94 372 PHE A O 1
ATOM 2906 N N . SER A 1 373 ? 7.928 14.067 18.468 1.00 93.50 373 SER A N 1
ATOM 2907 C CA . SER A 1 373 ? 7.931 13.827 19.916 1.00 93.50 373 SER A CA 1
ATOM 2908 C C . SER A 1 373 ? 8.116 15.091 20.768 1.00 93.50 373 SER A C 1
ATOM 2910 O O . SER A 1 373 ? 8.048 15.006 21.993 1.00 93.50 373 SER A O 1
ATOM 2912 N N . LYS A 1 374 ? 8.380 16.250 20.141 1.00 92.75 374 LYS A N 1
ATOM 2913 C CA . LYS A 1 374 ? 8.800 17.511 20.783 1.00 92.75 374 LYS A CA 1
ATOM 2914 C C . LYS A 1 374 ? 10.064 17.383 21.651 1.00 92.75 374 LYS A C 1
ATOM 2916 O O . LYS A 1 374 ? 10.337 18.235 22.497 1.00 92.75 374 LYS A O 1
ATOM 2921 N N . ASP A 1 375 ? 10.874 16.350 21.425 1.00 91.31 375 ASP A N 1
ATOM 2922 C CA . ASP A 1 375 ? 12.185 16.176 22.048 1.00 91.31 375 ASP A CA 1
ATOM 2923 C C . ASP A 1 375 ? 13.250 16.934 21.243 1.00 91.31 375 ASP A C 1
ATOM 2925 O O . ASP A 1 375 ? 14.031 16.359 20.478 1.00 91.31 375 ASP A O 1
ATOM 2929 N N . TYR A 1 376 ? 13.255 18.261 21.386 1.00 90.62 376 TYR A N 1
ATOM 2930 C CA . TYR A 1 376 ? 14.146 19.128 20.611 1.00 90.62 376 TYR A CA 1
ATOM 2931 C C . TYR A 1 376 ? 15.630 18.873 20.904 1.00 90.62 376 TYR A C 1
ATOM 2933 O O . TYR A 1 376 ? 16.455 19.004 20.006 1.00 90.62 376 TYR A O 1
ATOM 2941 N N . GLN A 1 377 ? 15.978 18.421 22.115 1.00 91.38 377 GLN A N 1
ATOM 2942 C CA . GLN A 1 377 ? 17.355 18.033 22.441 1.00 91.38 377 GLN A CA 1
ATOM 2943 C C . GLN A 1 377 ? 17.801 16.825 21.613 1.00 91.38 377 GLN A C 1
ATOM 2945 O O . GLN A 1 377 ? 18.901 16.812 21.054 1.00 91.38 377 GLN A O 1
ATOM 2950 N N . ARG A 1 378 ? 16.937 15.809 21.495 1.00 91.62 378 ARG A N 1
ATOM 2951 C CA . ARG A 1 378 ? 17.199 14.644 20.648 1.00 91.62 378 ARG A CA 1
ATOM 2952 C C . ARG A 1 378 ? 17.244 15.017 19.169 1.00 91.62 378 ARG A C 1
ATOM 2954 O O . ARG A 1 378 ? 18.143 14.543 18.478 1.00 91.62 378 ARG A O 1
ATOM 2961 N N . PHE A 1 379 ? 16.321 15.859 18.705 1.00 90.94 379 PHE A N 1
ATOM 2962 C CA . PHE A 1 379 ? 16.301 16.356 17.328 1.00 90.94 379 PHE A CA 1
ATOM 2963 C C . PHE A 1 379 ? 17.610 17.073 16.971 1.00 90.94 379 PHE A C 1
ATOM 2965 O O . PHE A 1 379 ? 18.255 16.712 15.990 1.00 90.94 379 PHE A O 1
ATOM 2972 N N . GLU A 1 380 ? 18.062 18.015 17.806 1.00 88.94 380 GLU A N 1
ATOM 2973 C CA . GLU A 1 380 ? 19.326 18.731 17.596 1.00 88.94 380 GLU A CA 1
ATOM 2974 C C . GLU A 1 380 ? 20.540 17.797 17.601 1.00 88.94 380 GLU A C 1
ATOM 2976 O O . GLU A 1 380 ? 21.447 17.960 16.786 1.00 88.94 380 GLU A O 1
ATOM 2981 N N . ARG A 1 381 ? 20.570 16.804 18.500 1.00 91.69 381 ARG A N 1
ATOM 2982 C CA . ARG A 1 381 ? 21.655 15.814 18.547 1.00 91.69 381 ARG A CA 1
ATOM 2983 C C . ARG A 1 381 ? 21.726 15.008 17.252 1.00 91.69 381 ARG A C 1
ATOM 2985 O O . ARG A 1 381 ? 22.813 14.847 16.713 1.00 91.69 381 ARG A O 1
ATOM 2992 N N . LEU A 1 382 ? 20.589 14.516 16.762 1.00 87.25 382 LEU A N 1
ATOM 2993 C CA . LEU A 1 382 ? 20.524 13.742 15.520 1.00 87.25 382 LEU A CA 1
ATOM 2994 C C . LEU A 1 382 ? 20.912 14.597 14.308 1.00 87.25 382 LEU A C 1
ATOM 2996 O O . LEU A 1 382 ? 21.656 14.128 13.453 1.00 87.25 382 LEU A O 1
ATOM 3000 N N . PHE A 1 383 ? 20.493 15.866 14.282 1.00 83.12 383 PHE A N 1
ATOM 3001 C CA . PHE A 1 383 ? 20.842 16.809 13.217 1.00 83.12 383 PHE A CA 1
ATOM 3002 C C . PHE A 1 383 ? 22.345 17.119 13.142 1.00 83.12 383 PHE A C 1
ATOM 3004 O O . PHE A 1 383 ? 22.854 17.415 12.071 1.00 83.12 383 PHE A O 1
ATOM 3011 N N . ARG A 1 384 ? 23.071 17.075 14.268 1.00 79.25 384 ARG A N 1
ATOM 3012 C CA . ARG A 1 384 ? 24.523 17.340 14.303 1.00 79.25 384 ARG A CA 1
ATOM 3013 C C . ARG A 1 384 ? 25.392 16.128 13.954 1.00 79.25 384 ARG A C 1
ATOM 3015 O O . ARG A 1 384 ? 26.590 16.305 13.753 1.00 79.25 384 ARG A O 1
ATOM 3022 N N . VAL A 1 385 ? 24.828 14.920 13.990 1.00 66.00 385 VAL A N 1
ATOM 3023 C CA . VAL A 1 385 ? 25.562 13.651 13.815 1.00 66.00 385 VAL A CA 1
ATOM 3024 C C . VAL A 1 385 ? 25.356 13.051 12.417 1.00 66.00 385 VAL A C 1
ATOM 3026 O O . VAL A 1 385 ? 26.218 12.299 11.967 1.00 66.00 385 VAL A O 1
ATOM 3029 N N . GLY A 1 386 ? 24.242 13.371 11.748 1.00 54.97 386 GLY A N 1
ATOM 3030 C CA . GLY A 1 386 ? 24.006 13.061 10.331 1.00 54.97 386 GLY A CA 1
ATOM 3031 C C . GLY A 1 386 ? 24.619 14.101 9.407 1.00 54.97 386 GLY A C 1
ATOM 3032 O O . GLY A 1 386 ? 25.007 13.697 8.288 1.00 54.97 386 GLY A O 1
#

Solvent-accessible surface area (backbone atoms only — not comparable to full-atom values): 21369 Å² total; per-residue (Å²): 145,80,85,79,79,80,80,77,86,76,86,72,80,79,79,52,78,85,52,58,64,78,34,25,43,56,59,48,79,29,78,76,58,79,82,57,58,73,63,58,71,74,54,85,83,54,51,28,18,32,38,39,37,30,30,58,86,53,36,47,56,69,59,54,53,31,52,54,39,69,76,35,70,85,36,50,26,24,36,54,44,53,77,84,58,48,60,62,41,48,49,36,32,59,53,43,10,42,29,77,60,41,73,80,58,67,69,73,55,81,81,50,93,79,63,56,62,71,60,46,49,52,54,50,24,57,54,56,56,74,48,90,70,66,32,35,41,38,37,43,48,65,55,79,75,92,79,75,61,59,67,61,53,39,48,47,52,65,49,57,30,64,41,33,12,39,36,39,35,33,54,63,80,73,95,65,63,66,70,59,63,36,68,63,51,53,67,51,76,47,39,58,82,72,44,33,42,50,75,66,54,49,51,51,50,31,50,76,48,74,43,70,84,84,40,68,67,57,49,49,48,52,55,38,28,69,32,31,41,43,45,45,52,50,52,38,51,31,50,59,72,70,44,79,74,87,68,50,37,65,56,40,58,71,41,95,56,37,62,57,59,53,42,50,52,47,60,65,62,48,50,72,69,55,46,67,43,52,23,58,55,30,73,48,79,56,39,40,69,68,56,46,35,66,59,39,48,95,59,49,51,70,69,58,55,52,49,39,23,41,60,43,79,55,21,38,37,34,77,48,99,77,46,41,37,31,54,44,65,70,55,26,51,55,30,31,58,58,30,61,76,38,60,68,61,41,23,48,30,20,41,46,50,12,52,53,25,50,78,68,75,34,60,66,61,12,34,53,24,15,53,70,27,66,37,58,70,58,23,53,53,48,66,75,74,108

Radius of gyration: 22.49 Å; Cα contacts (8 Å, |Δi|>4): 561; chains: 1; bounding box: 72×58×56 Å

Sequence (386 aa):
MAKAKSVGDGSGSTILAGVTLSRTLPPLLPANFLSRSALVDSFTFEAPGTTLIVGPIGYGKTSLATEIAQRNPGRTFWYTMVDEDSPARFNSHVIQSVRNVIPDFAPWFNNQIQIEPMELIVKFSNELTTRKGDYIFIVDNRRTKDAQDFAVAAQMIRSLPRNLHLIQIRRNTPGSPVGEMAPTGNFQTIGPSELRFTSNEVQQILAINGLSVDSDETNKIMKSAQGWPAAVQLIARGLSKGAQFDTSAEEISSSIEPLRLIVEEVVRGLTDEEKTQLVPLSAVTDFTSELAQKILGKNFSQHQIDSWAFEGSLLSKSSSDEPYYKIHSLIREALYAELAKNEEKLHQAHRTASQYYEENLNPTLSMEHAFFSKDYQRFERLFRVG

Foldseek 3Di:
DDDDDDDDDDDDLDQDPLDDVLFWFQFDDFQLDDDPPVLLVVDDQFFPAEEEEEAAPQLCSSVNVSSVDVVPDLFETGGEDEPPDDQQNVLSSRQVSVCVRVVCPPPVVVPDSDDGLLNSLLSNQVRVLVDDAAHEYEYNYPYPPLPDCVVVVLVSQVSHHRRYGYYYYYHDDRPDDVCSNPVDDYYYYNYSVSSFADPVSLVSSLVSLVHDPPDPQLVQQCVLCVRRNLSSLLSSNCVSLVQDLPDGSVNLNPDPCNNLSSLLSSLVSDDPLRLLQLLLVLLDQKDFLVLSCLLNPVSRDPVVQVVVCNSVNQWIWGPDPGIMIGGRNSNSVSSPVVSVVPLVSQLSSLCSQLVVCVVVVNLPSNLVSCVRSVVVVSNVVSVVVD

Mean predicted aligned error: 9.54 Å

Nearest PDB structures (foldseek):
  8bob-assembly1_D  TM=8.329E-01  e=2.809E-15  Escherichia coli
  1fnn-assembly2_B  TM=4.208E-01  e=9.600E-06  Pyrobaculum aerophilum
  7jgr-assembly1_E  TM=3.682E-01  e=4.459E-03  Drosophila melanogaster
  7jk5-assembly1_E  TM=4.016E-01  e=1.567E-02  Drosophila melanogaster
  7thv-assembly1_E  TM=3.687E-01  e=5.510E-02  Saccharomyces cerevisiae

Secondary structure (DSSP, 8-state):
--PPPPPPPP---PPPTT--GGGTSPBPPPTT----HHHHHTS--PSSEEEEEE--TTSSHHHHHHHHHHHSTTSEEEEEE-TT--HHHHHHHHHHHHHTTSTT--GGGGG-S---HHHHHHHHHHHHHHSSS-EEEEEEE----TTSSHHHHHHHHHT--TTEEEEEEESS--SS-HHHH-SSSEEEEE-HHHHSPPHHHHHHHHHHTT--TT-HHHHHHHHHTTT-HHHHHHHHHHHHTT----S-HHHHHH-SSHHHHHHHHHHHTS-HHHHHHHHHHTTSSSB-HHHHHHHHGGG--HHHHHHHHHT-SSEEEBSSSS--EEE-HHHHHHHHHHHTT-HHHHHHHHHHHHHHHHHTT-HHHHHHHHHHTT-HHHHHHHHHH-

pLDDT: mean 83.0, std 14.07, range [27.11, 97.06]